Protein AF-0000000086532689 (afdb_homodimer)

Secondary structure (DSSP, 8-state):
----TTS-EEEESS-SSHHHHHHHHHHHHTT-EEEEEES--STTSSSS---HHHHHHHHHHTTSEEEEEE--TT-HHHHHHHHHHHHHHHS---EEEE------GGGGS-S-GGGS-GGGGGGGIIIIIHHHHHHHHHHHHHHHHT-EEEEEEEEGGGTSEES-HHHHHHHHHHHHHHHHHHHHHGGGTEEEEEEEE--B--HHHHHHHHH-HHHHHHHHTTPBPHHHHHHHHHHHHH-TTGGGTTTEEEEHHHHHHHTT---GGG--PPP-HHHH-PPPPPPS-EE-/----TTS-EEEESS-SSHHHHHHHHHHHHTT-EEEEEES--STTSSSS---HHHHHHHHHHTTSEEEEEE--TT-HHHHHHHHHHHHHHHS---EEEE------GGGGS-S-GGGS-GGGGGGGIIIIIHHHHHHHHHHHHHHHHT--EEEEEEEGGGTSEES-HHHHHHHHHHHHHHHHHHHHHGGGT-EEEEEEE--B--HHHHHHHHH-HHHHHHHHTTPBPHHHHHHHHHHHHH-TTGGGTTTEEEEHHHHHHHTT---GGG--PPP-HHHH-PPPPPPS-EE-

InterPro domains:
  IPR002347 Short-chain dehydrogenase/reductase SDR [PF00106] (9-210)
  IPR002347 Short-chain dehydrogenase/reductase SDR [PR00081] (9-26)
  IPR002347 Short-chain dehydrogenase/reductase SDR [PR00081] (91-102)
  IPR002347 Short-chain dehydrogenase/reductase SDR [PR00081] (142-158)
  IPR002347 Short-chain dehydrogenase/reductase SDR [PR00081] (167-186)
  IPR036291 NAD(P)-binding domain superfamily [SSF51735] (4-251)

Radius of gyration: 24.1 Å; Cα contacts (8 Å, |Δi|>4): 1382; chains: 2; bounding box: 62×78×54 Å

Structure (mmCIF, N/CA/C/O backbone):
data_AF-0000000086532689-model_v1
#
loop_
_entity.id
_entity.type
_entity.pdbx_description
1 polymer 'SDR family NAD(P)-dependent oxidoreductase'
#
loop_
_atom_site.group_PDB
_atom_site.id
_atom_site.type_symbol
_atom_site.label_atom_id
_atom_site.label_alt_id
_atom_site.label_comp_id
_atom_site.label_asym_id
_atom_site.label_entity_id
_atom_site.label_seq_id
_atom_site.pdbx_PDB_ins_code
_atom_site.Cartn_x
_atom_site.Cartn_y
_atom_site.Cartn_z
_atom_site.occupancy
_atom_site.B_iso_or_equiv
_atom_site.auth_seq_id
_atom_site.auth_comp_id
_atom_site.auth_asym_id
_atom_site.auth_atom_id
_atom_site.pdbx_PDB_model_num
ATOM 1 N N . MET A 1 1 ? -1.934 33.969 29.297 1 33.84 1 MET A N 1
ATOM 2 C CA . MET A 1 1 ? -1.974 34 27.828 1 33.84 1 MET A CA 1
ATOM 3 C C . MET A 1 1 ? -3.18 33.25 27.297 1 33.84 1 MET A C 1
ATOM 5 O O . MET A 1 1 ? -3.361 32.062 27.609 1 33.84 1 MET A O 1
ATOM 9 N N . THR A 1 2 ? -4.254 33.812 27.031 1 37.38 2 THR A N 1
ATOM 10 C CA . THR A 1 2 ? -5.57 33.281 26.703 1 37.38 2 THR A CA 1
ATOM 11 C C . THR A 1 2 ? -5.453 32.156 25.688 1 37.38 2 THR A C 1
ATOM 13 O O . THR A 1 2 ? -4.828 32.312 24.641 1 37.38 2 THR A O 1
ATOM 16 N N . ARG A 1 3 ? -5.164 30.922 26.094 1 45.94 3 ARG A N 1
ATOM 17 C CA . ARG A 1 3 ? -5.191 29.75 25.219 1 45.94 3 ARG A CA 1
ATOM 18 C C . ARG A 1 3 ? -6.199 29.922 24.094 1 45.94 3 ARG A C 1
ATOM 20 O O . ARG A 1 3 ? -7.391 30.125 24.344 1 45.94 3 ARG A O 1
ATOM 27 N N . ASN A 1 4 ? -5.836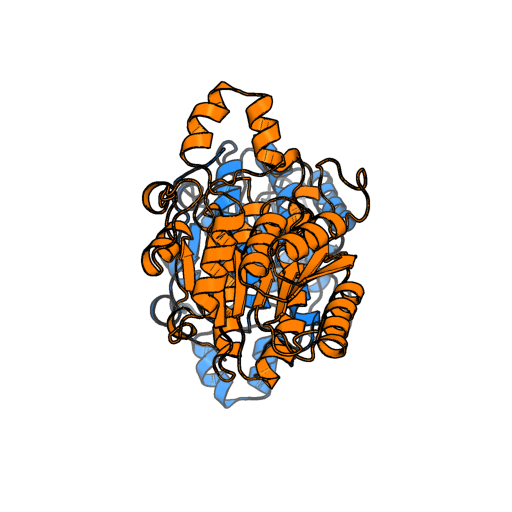 30.719 23.062 1 49.25 4 ASN A N 1
ATOM 28 C CA . ASN A 1 4 ? -6.754 31.031 21.984 1 49.25 4 ASN A CA 1
ATOM 29 C C . ASN A 1 4 ? -7.422 29.766 21.438 1 49.25 4 ASN A C 1
ATOM 31 O O . ASN A 1 4 ? -6.859 29.078 20.578 1 49.25 4 ASN A O 1
ATOM 35 N N . HIS A 1 5 ? -8.367 29.156 22.25 1 61.66 5 HIS A N 1
ATOM 36 C CA . HIS A 1 5 ? -9.188 27.984 21.953 1 61.66 5 HIS A CA 1
ATOM 37 C C . HIS A 1 5 ? -9.742 28.031 20.547 1 61.66 5 HIS A C 1
ATOM 39 O O . HIS A 1 5 ? -10.305 27.047 20.047 1 61.66 5 HIS A O 1
ATOM 45 N N . GLU A 1 6 ? -9.234 29.109 19.844 1 82.12 6 GLU A N 1
ATOM 46 C CA . GLU A 1 6 ? -9.859 29.297 18.547 1 82.12 6 GLU A CA 1
ATOM 47 C C . GLU A 1 6 ? -8.898 28.953 17.406 1 82.12 6 GLU A C 1
ATOM 49 O O . GLU A 1 6 ? -9.312 28.781 16.266 1 82.12 6 GLU A O 1
ATOM 54 N N . ALA A 1 7 ? -7.555 28.641 17.812 1 93.75 7 ALA A N 1
ATOM 55 C CA . ALA A 1 7 ? -6.586 28.375 16.75 1 93.75 7 ALA A CA 1
ATOM 56 C C . ALA A 1 7 ? -6.824 27.016 16.109 1 93.75 7 ALA A C 1
ATOM 58 O O . ALA A 1 7 ? -7.156 26.047 16.812 1 93.75 7 ALA A O 1
ATOM 59 N N . PRO A 1 8 ? -6.637 27 14.805 1 97.75 8 PRO A N 1
ATOM 60 C CA . PRO A 1 8 ? -6.773 25.672 14.18 1 97.75 8 PRO A CA 1
ATOM 61 C C . PRO A 1 8 ? -5.781 24.656 14.727 1 97.75 8 PRO A C 1
ATOM 63 O O . PRO A 1 8 ? -4.715 25.031 15.219 1 97.75 8 PRO A O 1
ATOM 66 N N . VAL A 1 9 ? -6.141 23.422 14.719 1 98.81 9 VAL A N 1
ATOM 67 C CA . VAL A 1 9 ? -5.387 22.344 15.367 1 98.81 9 VAL A CA 1
ATOM 68 C C . VAL A 1 9 ? -4.906 21.344 14.328 1 98.81 9 VAL A C 1
ATOM 70 O O . VAL A 1 9 ? -5.672 20.922 13.461 1 98.81 9 VAL A O 1
ATOM 73 N N . ALA A 1 10 ? -3.617 20.969 14.414 1 98.94 10 ALA A N 1
ATOM 74 C CA . ALA A 1 10 ? -3.041 19.969 13.531 1 98.94 10 ALA A CA 1
ATOM 75 C C . ALA A 1 10 ? -2.371 18.859 14.336 1 98.94 10 ALA A C 1
ATOM 77 O O . ALA A 1 10 ? -1.888 19.078 15.445 1 98.94 10 ALA A O 1
ATOM 78 N N . VAL A 1 11 ? -2.43 17.656 13.844 1 99 11 VAL A N 1
ATOM 79 C CA . VAL A 1 11 ? -1.583 16.547 14.266 1 99 11 VAL A CA 1
ATOM 80 C C . VAL A 1 11 ? -0.583 16.203 13.164 1 99 11 VAL A C 1
ATOM 82 O O . VAL A 1 11 ? -0.97 15.984 12.016 1 99 11 VAL A O 1
ATOM 85 N N . VAL A 1 12 ? 0.677 16.234 13.445 1 99 12 VAL A N 1
ATOM 86 C CA . VAL A 1 12 ? 1.717 15.766 12.531 1 99 12 VAL A CA 1
ATOM 87 C C . VAL A 1 12 ? 2.395 14.523 13.117 1 99 12 VAL A C 1
ATOM 89 O O . VAL A 1 12 ? 3.051 14.602 14.156 1 99 12 VAL A O 1
ATOM 92 N N . THR A 1 13 ? 2.242 13.406 12.453 1 98.94 13 THR A N 1
ATOM 93 C CA . THR A 1 13 ? 2.82 12.164 12.953 1 98.94 13 THR A CA 1
ATOM 94 C C . THR A 1 13 ? 4.277 12.031 12.516 1 98.94 13 THR A C 1
ATOM 96 O O . THR A 1 13 ? 4.633 12.414 11.398 1 98.94 13 THR A O 1
ATOM 99 N N . GLY A 1 14 ? 5.09 11.445 13.414 1 98.5 14 GLY A N 1
ATOM 100 C CA . GLY A 1 14 ? 6.5 11.305 13.094 1 98.5 14 GLY A CA 1
ATOM 101 C C . GLY A 1 14 ? 7.199 12.641 12.891 1 98.5 14 GLY A C 1
ATOM 102 O O . GLY A 1 14 ? 7.832 12.867 11.859 1 98.5 14 GLY A O 1
ATOM 103 N N . ALA A 1 15 ? 7.176 13.492 13.922 1 98.62 15 ALA A N 1
ATOM 104 C CA . ALA A 1 15 ? 7.578 14.883 13.711 1 98.62 15 ALA A CA 1
ATOM 105 C C . ALA A 1 15 ? 8.773 15.242 14.586 1 98.62 15 ALA A C 1
ATOM 107 O O . ALA A 1 15 ? 8.992 16.422 14.891 1 98.62 15 ALA A O 1
ATOM 108 N N . SER A 1 16 ? 9.531 14.25 15.047 1 97.94 16 SER A N 1
ATOM 109 C CA . SER A 1 16 ? 10.719 14.508 15.859 1 97.94 16 SER A CA 1
ATOM 110 C C . SER A 1 16 ? 11.844 15.109 15.031 1 97.94 16 SER A C 1
ATOM 112 O O . SER A 1 16 ? 12.727 15.789 15.562 1 97.94 16 SER A O 1
ATOM 114 N N . ARG A 1 17 ? 11.859 14.836 13.773 1 96.88 17 ARG A N 1
ATOM 115 C CA . ARG A 1 17 ? 12.922 15.258 12.867 1 96.88 17 ARG A CA 1
ATOM 116 C C . ARG A 1 17 ? 12.469 15.188 11.414 1 96.88 17 ARG A C 1
ATOM 118 O O . ARG A 1 17 ? 11.289 14.922 11.141 1 96.88 17 ARG A O 1
ATOM 125 N N . GLY A 1 18 ? 13.266 15.586 10.523 1 96.44 18 GLY A N 1
ATOM 126 C CA . GLY A 1 18 ? 13.055 15.383 9.102 1 96.44 18 GLY A CA 1
ATOM 127 C C . GLY A 1 18 ? 11.836 16.109 8.57 1 96.44 18 GLY A C 1
ATOM 128 O O . GLY A 1 18 ? 11.578 17.266 8.945 1 96.44 18 GLY A O 1
ATOM 129 N N . ALA A 1 19 ? 11.195 15.461 7.633 1 97.5 19 ALA A N 1
ATOM 130 C CA . ALA A 1 19 ? 10.047 16.047 6.953 1 97.5 19 ALA A CA 1
ATOM 131 C C . ALA A 1 19 ? 8.961 16.438 7.953 1 97.5 19 ALA A C 1
ATOM 133 O O . ALA A 1 19 ? 8.391 17.531 7.867 1 97.5 19 ALA A O 1
ATOM 134 N N . GLY A 1 20 ? 8.695 15.539 8.953 1 98.62 20 GLY A N 1
ATOM 135 C CA . GLY A 1 20 ? 7.66 15.797 9.945 1 98.62 20 GLY A CA 1
ATOM 136 C C . GLY A 1 20 ? 7.926 17.047 10.773 1 98.62 20 GLY A C 1
ATOM 137 O O . GLY A 1 20 ? 7.02 17.844 11 1 98.62 20 GLY A O 1
ATOM 138 N N . LYS A 1 21 ? 9.156 17.172 11.211 1 98.56 21 LYS A N 1
ATOM 139 C CA . LYS A 1 21 ? 9.539 18.359 11.969 1 98.56 21 LYS A CA 1
ATOM 140 C C . LYS A 1 21 ? 9.312 19.641 11.156 1 98.56 21 LYS A C 1
ATOM 142 O O . LYS A 1 21 ? 8.742 20.609 11.648 1 98.56 21 LYS A O 1
ATOM 147 N N . GLY A 1 22 ? 9.781 19.609 9.914 1 98.5 22 GLY A N 1
ATOM 148 C CA . GLY A 1 22 ? 9.617 20.781 9.055 1 98.5 22 GLY A CA 1
ATOM 149 C C . GLY A 1 22 ? 8.164 21.125 8.797 1 98.5 22 GLY A C 1
ATOM 150 O O . GLY A 1 22 ? 7.781 22.297 8.82 1 98.5 22 GLY A O 1
ATOM 151 N N . ILE A 1 23 ? 7.336 20.109 8.531 1 98.88 23 ILE A N 1
ATOM 152 C CA . ILE A 1 23 ? 5.906 20.297 8.297 1 98.88 23 ILE A CA 1
ATOM 153 C C . ILE A 1 23 ? 5.254 20.891 9.539 1 98.88 23 ILE A C 1
ATOM 155 O O . ILE A 1 23 ? 4.504 21.859 9.453 1 98.88 23 ILE A O 1
ATOM 159 N N . ALA A 1 24 ? 5.586 20.312 10.695 1 98.94 24 ALA A N 1
ATOM 160 C CA . ALA A 1 24 ? 5.031 20.797 11.953 1 98.94 24 ALA A CA 1
ATOM 161 C C . ALA A 1 24 ? 5.406 22.25 12.203 1 98.94 24 ALA A C 1
ATOM 163 O O . ALA A 1 24 ? 4.566 23.062 12.609 1 98.94 24 ALA A O 1
ATOM 164 N N . ARG A 1 25 ? 6.645 22.609 11.953 1 98.81 25 ARG A N 1
ATOM 165 C CA . ARG A 1 25 ? 7.125 23.984 12.148 1 98.81 25 ARG A CA 1
ATOM 166 C C . ARG A 1 25 ? 6.387 24.953 11.234 1 98.81 25 ARG A C 1
ATOM 168 O O . ARG A 1 25 ? 6.012 26.047 11.656 1 98.81 25 ARG A O 1
ATOM 175 N N . ALA A 1 26 ? 6.199 24.562 9.953 1 98.81 26 ALA A N 1
ATOM 176 C CA . ALA A 1 26 ? 5.492 25.422 9.008 1 98.81 26 ALA A CA 1
ATOM 177 C C . ALA A 1 26 ? 4.059 25.688 9.469 1 98.81 26 ALA A C 1
ATOM 179 O O . ALA A 1 26 ? 3.566 26.812 9.391 1 98.81 26 ALA A O 1
ATOM 180 N N . LEU A 1 27 ? 3.346 24.625 9.945 1 98.88 27 LEU A N 1
ATOM 181 C CA . LEU A 1 27 ? 1.981 24.781 10.438 1 98.88 27 LEU A CA 1
ATOM 182 C C . LEU A 1 27 ? 1.953 25.641 11.703 1 98.88 27 LEU A C 1
ATOM 184 O O . LEU A 1 27 ? 1.05 26.453 11.883 1 98.88 27 LEU A O 1
ATOM 188 N N . GLY A 1 28 ? 2.932 25.469 12.586 1 98.75 28 GLY A N 1
ATOM 189 C CA . GLY A 1 28 ? 3.08 26.312 13.758 1 98.75 28 GLY A CA 1
ATOM 190 C C . GLY A 1 28 ? 3.285 27.781 13.406 1 98.75 28 GLY A C 1
ATOM 191 O O . GLY A 1 28 ? 2.658 28.656 14 1 98.75 28 GLY A O 1
ATOM 192 N N . ALA A 1 29 ? 4.148 28.031 12.438 1 98.56 29 ALA A N 1
ATOM 193 C CA . ALA A 1 29 ? 4.434 29.391 11.992 1 98.56 29 ALA A CA 1
ATOM 194 C C . ALA A 1 29 ? 3.174 30.062 11.453 1 98.56 29 ALA A C 1
ATOM 196 O O . ALA A 1 29 ? 3.066 31.297 11.461 1 98.56 29 ALA A O 1
ATOM 197 N N . ALA A 1 30 ? 2.262 29.25 11.008 1 98.25 30 ALA A N 1
ATOM 198 C CA . ALA A 1 30 ? 0.985 29.766 10.508 1 98.25 30 ALA A CA 1
ATOM 199 C C . ALA A 1 30 ? 0.011 30.016 11.656 1 98.25 30 ALA A C 1
ATOM 201 O O . ALA A 1 30 ? -1.146 30.375 11.43 1 98.25 30 ALA A O 1
ATOM 202 N N . GLY A 1 31 ? 0.452 29.766 12.883 1 98.19 31 GLY A N 1
ATOM 203 C CA . GLY A 1 31 ? -0.334 30.109 14.055 1 98.19 31 GLY A CA 1
ATOM 204 C C . GLY A 1 31 ? -1.14 28.953 14.602 1 98.19 31 GLY A C 1
ATOM 205 O O . GLY A 1 31 ? -1.995 29.125 15.469 1 98.19 31 GLY A O 1
ATOM 206 N N . MET A 1 32 ? -0.867 27.719 14.195 1 98.69 32 MET A N 1
ATOM 207 C CA . MET A 1 32 ? -1.68 26.578 14.602 1 98.69 32 MET A CA 1
ATOM 208 C C . MET A 1 32 ? -1.183 26 15.922 1 98.69 32 MET A C 1
ATOM 210 O O . MET A 1 32 ? -0.036 26.234 16.312 1 98.69 32 MET A O 1
ATOM 214 N N . THR A 1 33 ? -2.129 25.359 16.625 1 98.75 33 THR A N 1
ATOM 215 C CA . THR A 1 33 ? -1.729 24.359 17.625 1 98.75 33 THR A CA 1
ATOM 216 C C . THR A 1 33 ? -1.354 23.047 16.953 1 98.75 33 THR A C 1
ATOM 218 O O . THR A 1 33 ? -2.145 22.484 16.203 1 98.75 33 THR A O 1
ATOM 221 N N . VAL A 1 34 ? -0.145 22.594 17.203 1 98.94 34 VAL A N 1
ATOM 222 C CA . VAL A 1 34 ? 0.334 21.406 16.5 1 98.94 34 VAL A CA 1
ATOM 223 C C . VAL A 1 34 ? 0.708 20.328 17.531 1 98.94 34 VAL A C 1
ATOM 225 O O . VAL A 1 34 ? 1.595 20.531 18.359 1 98.94 34 VAL A O 1
ATOM 228 N N . TYR A 1 35 ? -0.054 19.203 17.516 1 98.94 35 TYR A N 1
ATOM 229 C CA . TYR A 1 35 ? 0.387 18.016 18.234 1 98.94 35 TYR A CA 1
ATOM 230 C C . TYR A 1 35 ? 1.507 17.312 17.469 1 98.94 35 TYR A C 1
ATOM 232 O O . TYR A 1 35 ? 1.301 16.828 16.359 1 98.94 35 TYR A O 1
ATOM 240 N N . VAL A 1 36 ? 2.662 17.312 18.109 1 98.88 36 VAL A N 1
ATOM 241 C CA . VAL A 1 36 ? 3.881 16.734 17.547 1 98.88 36 VAL A CA 1
ATOM 242 C C . VAL A 1 36 ? 4.09 15.328 18.094 1 98.88 36 VAL A C 1
ATOM 244 O O . VAL A 1 36 ? 4.402 15.156 19.281 1 98.88 36 VAL A O 1
ATOM 247 N N . THR A 1 37 ? 3.963 14.328 17.188 1 98.94 37 THR A N 1
ATOM 248 C CA . THR A 1 37 ? 4.059 12.977 17.75 1 98.94 37 THR A CA 1
ATOM 249 C C . THR A 1 37 ? 5.328 12.281 17.266 1 98.94 37 THR A C 1
ATOM 251 O O . THR A 1 37 ? 5.871 12.633 16.203 1 98.94 37 THR A O 1
ATOM 254 N N . GLY A 1 38 ? 5.762 11.344 17.922 1 98.38 38 GLY A N 1
ATOM 255 C CA . GLY A 1 38 ? 6.93 10.516 17.656 1 98.38 38 GLY A CA 1
ATOM 256 C C . GLY A 1 38 ? 7.426 9.781 18.891 1 98.38 38 GLY A C 1
ATOM 257 O O . GLY A 1 38 ? 6.828 9.883 19.969 1 98.38 38 GLY A O 1
ATOM 258 N N . ARG A 1 39 ? 8.516 9.133 18.797 1 96.31 39 ARG A N 1
ATOM 259 C CA . ARG A 1 39 ? 9.008 8.289 19.891 1 96.31 39 ARG A CA 1
ATOM 260 C C . ARG A 1 39 ? 10.156 8.953 20.625 1 96.31 39 ARG A C 1
ATOM 262 O O . ARG A 1 39 ? 10.422 8.641 21.797 1 96.31 39 ARG A O 1
ATOM 269 N N . SER A 1 40 ? 10.852 9.883 19.906 1 96.69 40 SER A N 1
ATOM 270 C CA . SER A 1 40 ? 12.062 10.469 20.469 1 96.69 40 SER A CA 1
ATOM 271 C C . SER A 1 40 ? 11.719 11.609 21.438 1 96.69 40 SER A C 1
ATOM 273 O O . SER A 1 40 ? 11.312 12.688 21 1 96.69 40 SER A O 1
ATOM 275 N N . GLN A 1 41 ? 11.961 11.375 22.766 1 97.81 41 GLN A N 1
ATOM 276 C CA . GLN A 1 41 ? 11.641 12.375 23.766 1 97.81 41 GLN A CA 1
ATOM 277 C C . GLN A 1 41 ? 12.898 13.102 24.25 1 97.81 41 GLN A C 1
ATOM 279 O O . GLN A 1 41 ? 12.844 14.281 24.594 1 97.81 41 GLN A O 1
ATOM 284 N N . ASN A 1 42 ? 13.938 12.328 24.219 1 97.25 42 ASN A N 1
ATOM 285 C CA . ASN A 1 42 ? 15.219 12.883 24.625 1 97.25 42 ASN A CA 1
ATOM 286 C C . ASN A 1 42 ? 16.266 12.727 23.531 1 97.25 42 ASN A C 1
ATOM 288 O O . ASN A 1 42 ? 16.203 11.797 22.719 1 97.25 42 ASN A O 1
ATOM 292 N N . GLU A 1 43 ? 17.125 13.789 23.547 1 94.75 43 GLU A N 1
ATOM 293 C CA . GLU A 1 43 ? 18.266 13.602 22.641 1 94.75 43 GLU A CA 1
ATOM 294 C C . GLU A 1 43 ? 18.969 12.281 22.906 1 94.75 43 GLU A C 1
ATOM 296 O O . GLU A 1 43 ? 19.172 11.898 24.062 1 94.75 43 GLU A O 1
ATOM 301 N N . GLY A 1 44 ? 19.375 11.539 21.812 1 92.75 44 GLY A N 1
ATOM 302 C CA . GLY A 1 44 ? 20.016 10.242 21.969 1 92.75 44 GLY A CA 1
ATOM 303 C C . GLY A 1 44 ? 19.062 9.078 21.828 1 92.75 44 GLY A C 1
ATOM 304 O O . GLY A 1 44 ? 19.484 7.934 21.672 1 92.75 44 GLY A O 1
ATOM 305 N N . ASP A 1 45 ? 17.703 9.352 21.875 1 94.12 45 ASP A N 1
ATOM 306 C CA . ASP A 1 45 ? 16.703 8.297 21.734 1 94.12 45 ASP A CA 1
ATOM 307 C C . ASP A 1 45 ? 16.734 7.68 20.344 1 94.12 45 ASP A C 1
ATOM 309 O O . ASP A 1 45 ? 16.219 6.574 20.141 1 94.12 45 ASP A O 1
ATOM 313 N N . ALA A 1 46 ? 17.312 8.383 19.375 1 91.69 46 ALA A N 1
ATOM 314 C CA . ALA A 1 46 ? 17.438 7.953 17.984 1 91.69 46 ALA A CA 1
ATOM 315 C C . ALA A 1 46 ? 18.828 8.273 17.438 1 91.69 46 ALA A C 1
ATOM 317 O O . ALA A 1 46 ? 19.547 9.109 18 1 91.69 46 ALA A O 1
ATOM 318 N N . PRO A 1 47 ? 19.172 7.512 16.344 1 87.5 47 PRO A N 1
ATOM 319 C CA . PRO A 1 47 ? 20.484 7.773 15.773 1 87.5 47 PRO A CA 1
ATOM 320 C C . PRO A 1 47 ? 20.609 9.18 15.195 1 87.5 47 PRO A C 1
ATOM 322 O O . PRO A 1 47 ? 21.703 9.742 15.164 1 87.5 47 PRO A O 1
ATOM 325 N N . LEU A 1 48 ? 19.578 9.734 14.672 1 90.94 48 LEU A N 1
ATOM 326 C CA . LEU A 1 48 ? 19.547 11.094 14.141 1 90.94 48 LEU A CA 1
ATOM 327 C C . LEU A 1 48 ? 19.016 12.078 15.188 1 90.94 48 LEU A C 1
ATOM 329 O O . LEU A 1 48 ? 18.188 11.711 16.031 1 90.94 48 LEU A O 1
ATOM 333 N N . PRO A 1 49 ? 19.469 13.297 15.18 1 93.31 49 PRO A N 1
ATOM 334 C CA . PRO A 1 49 ? 19.031 14.273 16.172 1 93.31 49 PRO A CA 1
ATOM 335 C C . PRO A 1 49 ? 17.562 14.672 15.992 1 93.31 49 PRO A C 1
ATOM 337 O O . PRO A 1 49 ? 16.984 14.43 14.93 1 93.31 49 PRO A O 1
ATOM 340 N N . GLY A 1 50 ? 17.031 15.281 17.078 1 95.94 50 GLY A N 1
ATOM 341 C CA . GLY A 1 50 ? 15.664 15.781 17.062 1 95.94 50 GLY A CA 1
ATOM 342 C C . GLY A 1 50 ? 14.75 15.031 18.016 1 95.94 50 GLY A C 1
ATOM 343 O O . GLY A 1 50 ? 14.859 13.812 18.156 1 95.94 50 GLY A O 1
ATOM 344 N N . THR A 1 51 ? 13.938 15.727 18.688 1 98.5 51 THR A N 1
ATOM 345 C CA . THR A 1 51 ? 12.945 15.188 19.609 1 98.5 51 THR A CA 1
ATOM 346 C C . THR A 1 51 ? 11.602 15.875 19.422 1 98.5 51 THR A C 1
ATOM 348 O O . THR A 1 51 ? 11.531 16.969 18.875 1 98.5 51 THR A O 1
ATOM 351 N N . ILE A 1 52 ? 10.578 15.234 19.938 1 98.81 52 ILE A N 1
ATOM 352 C CA . ILE A 1 52 ? 9.25 15.828 19.812 1 98.81 52 ILE A CA 1
ATOM 353 C C . ILE A 1 52 ? 9.18 17.094 20.672 1 98.81 52 ILE A C 1
ATOM 355 O O . ILE A 1 52 ? 8.5 18.062 20.297 1 98.81 52 ILE A O 1
ATOM 359 N N . HIS A 1 53 ? 9.883 17.172 21.75 1 98.81 53 HIS A N 1
ATOM 360 C CA . HIS A 1 53 ? 9.875 18.344 22.625 1 98.81 53 HIS A CA 1
ATOM 361 C C . HIS A 1 53 ? 10.594 19.531 21.984 1 98.81 53 HIS A C 1
ATOM 363 O O . HIS A 1 53 ? 10.164 20.672 22.125 1 98.81 53 HIS A O 1
ATOM 369 N N . GLU A 1 54 ? 11.711 19.203 21.359 1 98.69 54 GLU A N 1
ATOM 370 C CA . GLU A 1 54 ? 12.414 20.25 20.625 1 98.69 54 GLU A CA 1
ATOM 371 C C . GLU A 1 54 ? 11.539 20.859 19.531 1 98.69 54 GLU A C 1
ATOM 373 O O . GLU A 1 54 ? 11.453 22.078 19.406 1 98.69 54 GLU A O 1
ATOM 378 N N . THR A 1 55 ? 10.898 19.984 18.75 1 98.81 55 THR A N 1
ATOM 379 C CA . THR A 1 55 ? 10.008 20.453 17.688 1 98.81 55 THR A CA 1
ATOM 380 C C . THR A 1 55 ? 8.883 21.297 18.281 1 98.81 55 THR A C 1
ATOM 382 O O . THR A 1 55 ? 8.57 22.375 17.75 1 98.81 55 THR A O 1
ATOM 385 N N . ALA A 1 56 ? 8.297 20.875 19.406 1 98.88 56 ALA A N 1
ATOM 386 C CA . ALA A 1 56 ? 7.219 21.625 20.047 1 98.88 56 ALA A CA 1
ATOM 387 C C . ALA A 1 56 ? 7.691 23.016 20.484 1 98.88 56 ALA A C 1
ATOM 389 O O . ALA A 1 56 ? 6.992 24 20.266 1 98.88 56 ALA A O 1
ATOM 390 N N . ARG A 1 57 ? 8.883 23.109 21.016 1 98.75 57 ARG A N 1
ATOM 391 C CA . ARG A 1 57 ? 9.43 24.391 21.438 1 98.75 57 ARG A CA 1
ATOM 392 C C . ARG A 1 57 ? 9.664 25.312 20.25 1 98.75 57 ARG A C 1
ATOM 394 O O . ARG A 1 57 ? 9.438 26.516 20.344 1 98.75 57 ARG A O 1
ATOM 401 N N . GLU A 1 58 ? 10.141 24.719 19.203 1 98.69 58 GLU A N 1
ATOM 402 C CA . GLU A 1 58 ? 10.367 25.516 18 1 98.69 58 GLU A CA 1
ATOM 403 C C . GLU A 1 58 ? 9.062 26.078 17.453 1 98.69 58 GLU A C 1
ATOM 405 O O . GLU A 1 58 ? 9.031 27.219 16.953 1 98.69 58 GLU A O 1
ATOM 410 N N . ILE A 1 59 ? 8.031 25.312 17.516 1 98.81 59 ILE A N 1
ATOM 411 C CA . ILE A 1 59 ? 6.711 25.75 17.094 1 98.81 59 ILE A CA 1
ATOM 412 C C . ILE A 1 59 ? 6.27 26.953 17.938 1 98.81 59 ILE A C 1
ATOM 414 O O . ILE A 1 59 ? 5.789 27.953 17.406 1 98.81 59 ILE A O 1
ATOM 418 N N . ASP A 1 60 ? 6.457 26.891 19.297 1 98.69 60 ASP A N 1
ATOM 419 C CA . ASP A 1 60 ? 6.137 28.016 20.172 1 98.69 60 ASP A CA 1
ATOM 420 C C . ASP A 1 60 ? 6.898 29.281 19.766 1 98.69 60 ASP A C 1
ATOM 422 O O . ASP A 1 60 ? 6.324 30.359 19.734 1 98.69 60 ASP A O 1
ATOM 426 N N . ALA A 1 61 ? 8.102 29.062 19.422 1 98.69 61 ALA A N 1
ATOM 427 C CA . ALA A 1 61 ? 8.961 30.188 19.062 1 98.69 61 ALA A CA 1
ATOM 428 C C . ALA A 1 61 ? 8.516 30.812 17.75 1 98.69 61 ALA A C 1
ATOM 430 O O . ALA A 1 61 ? 8.797 32 17.484 1 98.69 61 ALA A O 1
ATOM 431 N N . LEU A 1 62 ? 7.781 30.094 16.922 1 98.25 62 LEU A N 1
ATOM 432 C CA . LEU A 1 62 ? 7.355 30.547 15.609 1 98.25 62 LEU A CA 1
ATOM 433 C C . LEU A 1 62 ? 5.98 31.203 15.688 1 98.25 62 LEU A C 1
ATOM 435 O O . LEU A 1 62 ? 5.465 31.703 14.68 1 98.25 62 LEU A O 1
ATOM 439 N N . GLY A 1 63 ? 5.367 31.188 16.844 1 97.56 63 GLY A N 1
ATOM 440 C CA . GLY A 1 63 ? 4.109 31.891 17.031 1 97.56 63 GLY A CA 1
ATOM 441 C C . GLY A 1 63 ? 2.914 30.969 17.141 1 97.56 63 GLY A C 1
ATOM 442 O O . GLY A 1 63 ? 1.789 31.422 17.359 1 97.56 63 GLY A O 1
ATOM 443 N N . GLY A 1 64 ? 3.145 29.656 16.969 1 98.44 64 GLY A N 1
ATOM 444 C CA . GLY A 1 64 ? 2.107 28.672 17.219 1 98.44 64 GLY A CA 1
ATOM 445 C C . GLY A 1 64 ? 2.188 28.062 18.609 1 98.44 64 GLY A C 1
ATOM 446 O O . GLY A 1 64 ? 2.775 28.641 19.516 1 98.44 64 GLY A O 1
ATOM 447 N N . ARG A 1 65 ? 1.52 27.016 18.797 1 98.56 65 ARG A N 1
ATOM 448 C CA . ARG A 1 65 ? 1.586 26.234 20.031 1 98.56 65 ARG A CA 1
ATOM 449 C C . ARG A 1 65 ? 1.952 24.781 19.75 1 98.56 65 ARG A C 1
ATOM 451 O O . ARG A 1 65 ? 1.193 24.062 19.109 1 98.56 65 ARG A O 1
ATOM 458 N N . GLY A 1 66 ? 3.074 24.406 20.219 1 98.75 66 GLY A N 1
ATOM 459 C CA . GLY A 1 66 ? 3.514 23.031 20.062 1 98.75 66 GLY A CA 1
ATOM 460 C C . GLY A 1 66 ? 3.178 22.156 21.25 1 98.75 66 GLY A C 1
ATOM 461 O O . GLY A 1 66 ? 3.363 22.562 22.391 1 98.75 66 GLY A O 1
ATOM 462 N N . ILE A 1 67 ? 2.627 21 21.031 1 98.88 67 ILE A N 1
ATOM 463 C CA . ILE A 1 67 ? 2.324 20.016 22.062 1 98.88 67 ILE A CA 1
ATOM 464 C C . ILE A 1 67 ? 3.006 18.688 21.734 1 98.88 67 ILE A C 1
ATOM 466 O O . ILE A 1 67 ? 2.609 18 20.797 1 98.88 67 ILE A O 1
ATOM 470 N N . ALA A 1 68 ? 4.039 18.359 22.5 1 98.88 68 ALA A N 1
ATOM 471 C CA . ALA A 1 68 ? 4.742 17.094 22.297 1 98.88 68 ALA A CA 1
ATOM 472 C C . ALA A 1 68 ? 3.936 15.922 22.859 1 98.88 68 ALA A C 1
ATOM 474 O O . ALA A 1 68 ? 3.494 15.961 24.016 1 98.88 68 ALA A O 1
ATOM 475 N N . VAL A 1 69 ? 3.699 14.922 22.047 1 98.94 69 VAL A N 1
ATOM 476 C CA . VAL A 1 69 ? 3 13.719 22.484 1 98.94 69 VAL A CA 1
ATOM 477 C C . VAL A 1 69 ? 3.807 12.477 22.109 1 98.94 69 VAL A C 1
ATOM 479 O O . VAL A 1 69 ? 3.938 12.156 20.922 1 98.94 69 VAL A O 1
ATOM 482 N N . ALA A 1 70 ? 4.367 11.812 23.109 1 98.75 70 ALA A N 1
ATOM 483 C CA . ALA A 1 70 ? 5.023 10.539 22.844 1 98.75 70 ALA A CA 1
ATOM 484 C C . ALA A 1 70 ? 4.027 9.508 22.328 1 98.75 70 ALA A C 1
ATOM 486 O O . ALA A 1 70 ? 3.02 9.219 22.984 1 98.75 70 ALA A O 1
ATOM 487 N N . CYS A 1 71 ? 4.277 8.984 21.125 1 98.81 71 CYS A N 1
ATOM 488 C CA . CYS A 1 71 ? 3.369 8.039 20.484 1 98.81 71 CYS A CA 1
ATOM 489 C C . CYS A 1 71 ? 4.125 7.105 19.547 1 98.81 71 CYS A C 1
ATOM 491 O O . CYS A 1 71 ? 4.797 7.555 18.625 1 98.81 71 CYS A O 1
ATOM 493 N N . ASP A 1 72 ? 4.121 5.828 19.859 1 98.44 72 ASP A N 1
ATOM 494 C CA . ASP A 1 72 ? 4.539 4.805 18.906 1 98.44 72 ASP A CA 1
ATOM 495 C C . ASP A 1 72 ? 3.4 4.449 17.953 1 98.44 72 ASP A C 1
ATOM 497 O O . ASP A 1 72 ? 2.445 3.775 18.344 1 98.44 72 ASP A O 1
ATOM 501 N N . HIS A 1 73 ? 3.549 4.871 16.703 1 98.56 73 HIS A N 1
ATOM 502 C CA . HIS A 1 73 ? 2.461 4.73 15.742 1 98.56 73 HIS A CA 1
ATOM 503 C C . HIS A 1 73 ? 2.293 3.281 15.305 1 98.56 73 HIS A C 1
ATOM 505 O O . HIS A 1 73 ? 1.354 2.951 14.578 1 98.56 73 HIS A O 1
ATOM 511 N N . ALA A 1 74 ? 3.16 2.383 15.734 1 97.5 74 ALA A N 1
ATOM 512 C CA . ALA A 1 74 ? 2.936 0.951 15.562 1 97.5 74 ALA A CA 1
ATOM 513 C C . ALA A 1 74 ? 1.937 0.425 16.594 1 97.5 74 ALA A C 1
ATOM 515 O O . ALA A 1 74 ? 1.442 -0.698 16.469 1 97.5 74 ALA A O 1
ATOM 516 N N . ASP A 1 75 ? 1.692 1.172 17.609 1 98.44 75 ASP A N 1
ATOM 517 C CA . ASP A 1 75 ? 0.811 0.785 18.703 1 98.44 75 ASP A CA 1
ATOM 518 C C . ASP A 1 75 ? -0.542 1.484 18.594 1 98.44 75 ASP A C 1
ATOM 520 O O . ASP A 1 75 ? -0.68 2.645 18.984 1 98.44 75 ASP A O 1
ATOM 524 N N . ASP A 1 76 ? -1.562 0.728 18.219 1 98.44 76 ASP A N 1
ATOM 525 C CA . ASP A 1 76 ? -2.881 1.294 17.953 1 98.44 76 ASP A CA 1
ATOM 526 C C . ASP A 1 76 ? -3.467 1.934 19.219 1 98.44 76 ASP A C 1
ATOM 528 O O . ASP A 1 76 ? -4.203 2.918 19.125 1 98.44 76 ASP A O 1
ATOM 532 N N . ALA A 1 77 ? -3.199 1.367 20.328 1 98.69 77 ALA A N 1
ATOM 533 C CA . ALA A 1 77 ? -3.727 1.916 21.578 1 98.69 77 ALA A CA 1
ATOM 534 C C . ALA A 1 77 ? -3.146 3.299 21.859 1 98.69 77 ALA A C 1
ATOM 536 O O . ALA A 1 77 ? -3.846 4.18 22.359 1 98.69 77 ALA A O 1
ATOM 537 N N . GLN A 1 78 ? -1.863 3.514 21.578 1 98.88 78 GLN A N 1
ATOM 538 C CA . GLN A 1 78 ? -1.246 4.824 21.766 1 98.88 78 GLN A CA 1
ATOM 539 C C . GLN A 1 78 ? -1.804 5.84 20.781 1 98.88 78 GLN A C 1
ATOM 541 O O . GLN A 1 78 ? -1.998 7.008 21.125 1 98.88 78 GLN A O 1
ATOM 546 N N . VAL A 1 79 ? -2.07 5.402 19.562 1 98.94 79 VAL A N 1
ATOM 547 C CA . VAL A 1 79 ? -2.662 6.281 18.562 1 98.94 79 VAL A CA 1
ATOM 548 C C . VAL A 1 79 ? -4.066 6.695 19 1 98.94 79 VAL A C 1
ATOM 550 O O . VAL A 1 79 ? -4.43 7.871 18.906 1 98.94 79 VAL A O 1
ATOM 553 N N . LYS A 1 80 ? -4.816 5.699 19.453 1 98.88 80 LYS A N 1
ATOM 554 C CA . LYS A 1 80 ? -6.137 6.008 20 1 98.88 80 LYS A CA 1
ATOM 555 C C . LYS A 1 80 ? -6.051 7.062 21.094 1 98.88 80 LYS A C 1
ATOM 557 O O . LYS A 1 80 ? -6.812 8.031 21.094 1 98.88 80 LYS A O 1
ATOM 562 N N . ALA A 1 81 ? -5.145 6.879 22.016 1 98.88 81 ALA A N 1
ATOM 563 C CA . ALA A 1 81 ? -4.977 7.793 23.141 1 98.88 81 ALA A CA 1
ATOM 564 C C . ALA A 1 81 ? -4.609 9.195 22.672 1 98.88 81 ALA A C 1
ATOM 566 O O . ALA A 1 81 ? -5.043 10.195 23.25 1 98.88 81 ALA A O 1
ATOM 567 N N . LEU A 1 82 ? -3.799 9.266 21.641 1 98.94 82 LEU A N 1
ATOM 568 C CA . LEU A 1 82 ? -3.428 10.539 21.031 1 98.94 82 LEU A CA 1
ATOM 569 C C . LEU A 1 82 ? -4.668 11.32 20.609 1 98.94 82 LEU A C 1
ATOM 571 O O . LEU A 1 82 ? -4.836 12.484 20.984 1 98.94 82 LEU A O 1
ATOM 575 N N . PHE A 1 83 ? -5.535 10.75 19.891 1 98.88 83 PHE A N 1
ATOM 576 C CA . PHE A 1 83 ? -6.664 11.477 19.328 1 98.88 83 PHE A CA 1
ATOM 577 C C . PHE A 1 83 ? -7.73 11.734 20.391 1 98.88 83 PHE A C 1
ATOM 579 O O . PHE A 1 83 ? -8.438 12.742 20.328 1 98.88 83 PHE A O 1
ATOM 586 N N . GLU A 1 84 ? -7.82 10.805 21.375 1 98.75 84 GLU A N 1
ATOM 587 C CA . GLU A 1 84 ? -8.664 11.117 22.516 1 98.75 84 GLU A CA 1
ATOM 588 C C . GLU A 1 84 ? -8.172 12.367 23.25 1 98.75 84 GLU A C 1
ATOM 590 O O . GLU A 1 84 ? -8.977 13.188 23.688 1 98.75 84 GLU A O 1
ATOM 595 N N . ARG A 1 85 ? -6.879 12.5 23.375 1 98.69 85 ARG A N 1
ATOM 596 C CA . ARG A 1 85 ? -6.297 13.688 23.984 1 98.69 85 ARG A CA 1
ATOM 597 C C . ARG A 1 85 ? -6.605 14.93 23.172 1 98.69 85 ARG A C 1
ATOM 599 O O . ARG A 1 85 ? -6.965 15.977 23.719 1 98.69 85 ARG A O 1
ATOM 606 N N . VAL A 1 86 ? -6.41 14.859 21.844 1 98.5 86 VAL A N 1
ATOM 607 C CA . VAL A 1 86 ? -6.723 15.969 20.953 1 98.5 86 VAL A CA 1
ATOM 608 C C . VAL A 1 86 ? -8.172 16.406 21.172 1 98.5 86 VAL A C 1
ATOM 610 O O . VAL A 1 86 ? -8.453 17.594 21.312 1 98.5 86 VAL A O 1
ATOM 613 N N . GLU A 1 87 ? -9.062 15.43 21.188 1 97.75 87 GLU A N 1
ATOM 614 C CA . GLU A 1 87 ? -10.477 15.719 21.391 1 97.75 87 GLU A CA 1
ATOM 615 C C . GLU A 1 87 ? -10.719 16.406 22.734 1 97.75 87 GLU A C 1
ATOM 617 O O . GLU A 1 87 ? -11.422 17.406 22.812 1 97.75 87 GLU A O 1
ATOM 622 N N . ARG A 1 88 ? -10.133 15.883 23.766 1 97.69 88 ARG A N 1
ATOM 623 C CA . ARG A 1 88 ? -10.336 16.391 25.125 1 97.69 88 ARG A CA 1
ATOM 624 C C . ARG A 1 88 ? -9.758 17.797 25.281 1 97.69 88 ARG A C 1
ATOM 626 O O . ARG A 1 88 ? -10.391 18.672 25.875 1 97.69 88 ARG A O 1
ATOM 633 N N . GLU A 1 89 ? -8.586 18.016 24.703 1 97.38 89 GLU A N 1
ATOM 634 C CA . GLU A 1 89 ? -7.852 19.266 24.953 1 97.38 89 GLU A CA 1
ATOM 635 C C . GLU A 1 89 ? -8.289 20.359 24 1 97.38 89 GLU A C 1
ATOM 637 O O . GLU A 1 89 ? -8.32 21.531 24.375 1 97.38 89 GLU A O 1
ATOM 642 N N . SER A 1 90 ? -8.57 20.016 22.781 1 95.19 90 SER A N 1
ATOM 643 C CA . SER A 1 90 ? -8.805 21.047 21.766 1 95.19 90 SER A CA 1
ATOM 644 C C . SER A 1 90 ? -10.242 21 21.25 1 95.19 90 SER A C 1
ATOM 646 O O . SER A 1 90 ? -10.773 22 20.797 1 95.19 90 SER A O 1
ATOM 648 N N . GLY A 1 91 ? -10.883 19.781 21.266 1 93.94 91 GLY A N 1
ATOM 649 C CA . GLY A 1 91 ? -12.25 19.609 20.797 1 93.94 91 GLY A CA 1
ATOM 650 C C . GLY A 1 91 ? -12.383 19.719 19.297 1 93.94 91 GLY A C 1
ATOM 651 O O . GLY A 1 91 ? -13.492 19.734 18.766 1 93.94 91 GLY A O 1
ATOM 652 N N . ARG A 1 92 ? -11.242 19.891 18.625 1 95.56 92 ARG A N 1
ATOM 653 C CA . ARG A 1 92 ? -11.258 20 17.172 1 95.56 92 ARG A CA 1
ATOM 654 C C . ARG A 1 92 ? -9.969 19.453 16.562 1 95.56 92 ARG A C 1
ATOM 656 O O . ARG A 1 92 ? -8.945 19.359 17.25 1 95.56 92 ARG A O 1
ATOM 663 N N . LEU A 1 93 ? -10.047 19.078 15.367 1 98.56 93 LEU A N 1
ATOM 664 C CA . LEU A 1 93 ? -8.898 18.719 14.547 1 98.56 93 LEU A CA 1
ATOM 665 C C . LEU A 1 93 ? -9.07 19.234 13.117 1 98.56 93 LEU A C 1
ATOM 667 O O . LEU A 1 93 ? -10.008 18.844 12.422 1 98.56 93 LEU A O 1
ATOM 671 N N . ASP A 1 94 ? -8.133 20.062 12.68 1 98.81 94 ASP A N 1
ATOM 672 C CA . ASP A 1 94 ? -8.258 20.719 11.383 1 98.81 94 ASP A CA 1
ATOM 673 C C . ASP A 1 94 ? -7.398 20.031 10.336 1 98.81 94 ASP A C 1
ATOM 675 O O . ASP A 1 94 ? -7.801 19.906 9.172 1 98.81 94 ASP A O 1
ATOM 679 N N . ILE A 1 95 ? -6.199 19.609 10.711 1 98.94 95 ILE A N 1
ATOM 680 C CA . ILE A 1 95 ? -5.285 18.953 9.781 1 98.94 95 ILE A CA 1
ATOM 681 C C . ILE A 1 95 ? -4.652 17.734 10.438 1 98.94 95 ILE A C 1
ATOM 683 O O . ILE A 1 95 ? -4.168 17.812 11.57 1 98.94 95 ILE A O 1
ATOM 687 N N . LEU A 1 96 ? -4.742 16.609 9.844 1 99 96 LEU A N 1
ATOM 688 C CA . LEU A 1 96 ? -3.877 15.461 10.117 1 99 96 LEU A CA 1
ATOM 689 C C . LEU A 1 96 ? -2.84 15.281 9.016 1 99 96 LEU A C 1
ATOM 691 O O . LEU A 1 96 ? -3.191 15.195 7.84 1 99 96 LEU A O 1
ATOM 695 N N . VAL A 1 97 ? -1.596 15.32 9.383 1 99 97 VAL A N 1
ATOM 696 C CA . VAL A 1 97 ? -0.534 14.961 8.445 1 99 97 VAL A CA 1
ATOM 697 C C . VAL A 1 97 ? 0.023 13.586 8.789 1 99 97 VAL A C 1
ATOM 699 O O . VAL A 1 97 ? 0.7 13.422 9.805 1 99 97 VAL A O 1
ATOM 702 N N . ASN A 1 98 ? -0.31 12.617 7.961 1 98.94 98 ASN A N 1
ATOM 703 C CA . ASN A 1 98 ? 0.298 11.297 8.062 1 98.94 98 ASN A CA 1
ATOM 704 C C . ASN A 1 98 ? 1.706 11.281 7.473 1 98.94 98 ASN A C 1
ATOM 706 O O . ASN A 1 98 ? 1.874 11.141 6.262 1 98.94 98 ASN A O 1
ATOM 710 N N . ASN A 1 99 ? 2.684 11.344 8.352 1 98.81 99 ASN A N 1
ATOM 711 C CA . ASN A 1 99 ? 4.082 11.438 7.941 1 98.81 99 ASN A CA 1
ATOM 712 C C . ASN A 1 99 ? 4.938 10.367 8.609 1 98.81 99 ASN A C 1
ATOM 714 O O . ASN A 1 99 ? 6.039 10.062 8.141 1 98.81 99 ASN A O 1
ATOM 718 N N . ALA A 1 100 ? 4.438 9.766 9.734 1 98.5 100 ALA A N 1
ATOM 719 C CA . ALA A 1 100 ? 5.207 8.766 10.461 1 98.5 100 ALA A CA 1
ATOM 720 C C . ALA A 1 100 ? 5.59 7.598 9.555 1 98.5 100 ALA A C 1
ATOM 722 O O . ALA A 1 100 ? 4.77 7.121 8.766 1 98.5 100 ALA A O 1
ATOM 723 N N . THR A 1 101 ? 6.801 7.215 9.602 1 96 101 THR A N 1
ATOM 724 C CA . THR A 1 101 ? 7.27 6.082 8.812 1 96 101 THR A CA 1
ATOM 725 C C . THR A 1 101 ? 8.453 5.402 9.484 1 96 101 THR A C 1
ATOM 727 O O . THR A 1 101 ? 9.016 5.934 10.445 1 96 101 THR A O 1
ATOM 730 N N . CYS A 1 102 ? 8.711 4.207 9.133 1 92.88 102 CYS A N 1
ATOM 731 C CA . CYS A 1 102 ? 9.875 3.436 9.555 1 92.88 102 CYS A CA 1
ATOM 732 C C . CYS A 1 102 ? 10.781 3.135 8.367 1 92.88 102 CYS A C 1
ATOM 734 O O . CYS A 1 102 ? 10.414 2.361 7.48 1 92.88 102 CYS A O 1
ATOM 736 N N . LEU A 1 103 ? 11.961 3.795 8.375 1 89.62 103 LEU A N 1
ATOM 737 C CA . LEU A 1 103 ? 12.922 3.547 7.309 1 89.62 103 LEU A CA 1
ATOM 738 C C . LEU A 1 103 ? 14.125 2.77 7.832 1 89.62 103 LEU A C 1
ATOM 740 O O . LEU A 1 103 ? 14.805 3.219 8.758 1 89.62 103 LEU A O 1
ATOM 744 N N . HIS A 1 104 ? 14.336 1.603 7.234 1 89.25 104 HIS A N 1
ATOM 745 C CA . HIS A 1 104 ? 15.516 0.807 7.566 1 89.25 104 HIS A CA 1
ATOM 746 C C . HIS A 1 104 ? 16.75 1.354 6.875 1 89.25 104 HIS A C 1
ATOM 748 O O . HIS A 1 104 ? 16.688 1.84 5.742 1 89.25 104 HIS A O 1
ATOM 754 N N . ASP A 1 105 ? 17.891 1.206 7.469 1 85.06 105 ASP A N 1
ATOM 755 C CA . ASP A 1 105 ? 19.141 1.768 6.965 1 85.06 105 ASP A CA 1
ATOM 756 C C . ASP A 1 105 ? 19.516 1.166 5.609 1 85.06 105 ASP A C 1
ATOM 758 O O . ASP A 1 105 ? 20.156 1.822 4.785 1 85.06 105 ASP A O 1
ATOM 762 N N . GLN A 1 106 ? 19.031 -0.032 5.387 1 86.56 106 GLN A N 1
ATOM 763 C CA . GLN A 1 106 ? 19.422 -0.733 4.164 1 86.56 106 GLN A CA 1
ATOM 764 C C . GLN A 1 106 ? 18.594 -0.256 2.973 1 86.56 106 GLN A C 1
ATOM 766 O O . GLN A 1 106 ? 18.828 -0.682 1.84 1 86.56 106 GLN A O 1
ATOM 771 N N . LEU A 1 107 ? 17.734 0.646 3.283 1 83.88 107 LEU A N 1
ATOM 772 C CA . LEU A 1 107 ? 16.859 1.131 2.221 1 83.88 107 LEU A CA 1
ATOM 773 C C . LEU A 1 107 ? 17.672 1.741 1.083 1 83.88 107 LEU A C 1
ATOM 775 O O . LEU A 1 107 ? 17.312 1.603 -0.088 1 83.88 107 LEU A O 1
ATOM 779 N N . ILE A 1 108 ? 18.781 2.365 1.408 1 78.81 108 ILE A N 1
ATOM 780 C CA . ILE A 1 108 ? 19.531 3.119 0.411 1 78.81 108 ILE A CA 1
ATOM 781 C C . ILE A 1 108 ? 20.656 2.254 -0.143 1 78.81 108 ILE A C 1
ATOM 783 O O . ILE A 1 108 ? 21.406 2.691 -1.02 1 78.81 108 ILE A O 1
ATOM 787 N N . LEU A 1 109 ? 20.781 1.021 0.314 1 85.94 109 LEU A N 1
ATOM 788 C CA . LEU A 1 109 ? 21.812 0.134 -0.196 1 85.94 109 LEU A CA 1
ATOM 789 C C . LEU A 1 109 ? 21.375 -0.528 -1.497 1 85.94 109 LEU A C 1
ATOM 791 O O . LEU A 1 109 ? 20.219 -0.932 -1.633 1 85.94 109 LEU A O 1
ATOM 795 N N . PRO A 1 110 ? 22.281 -0.584 -2.387 1 87.81 110 PRO A N 1
ATOM 796 C CA . PRO A 1 110 ? 21.938 -1.281 -3.629 1 87.81 110 PRO A CA 1
ATOM 797 C C . PRO A 1 110 ? 21.75 -2.783 -3.43 1 87.81 110 PRO A C 1
ATOM 799 O O . PRO A 1 110 ? 22.188 -3.34 -2.426 1 87.81 110 PRO A O 1
ATOM 802 N N . GLY A 1 111 ? 21.141 -3.434 -4.441 1 92.81 111 GLY A N 1
ATOM 803 C CA . GLY A 1 111 ? 20.922 -4.871 -4.414 1 92.81 111 GLY A CA 1
ATOM 804 C C . GLY A 1 111 ? 19.453 -5.262 -4.391 1 92.81 111 GLY A C 1
ATOM 805 O O . GLY A 1 111 ? 18.594 -4.43 -4.105 1 92.81 111 GLY A O 1
ATOM 806 N N . PRO A 1 112 ? 19.266 -6.508 -4.66 1 96.94 112 PRO A N 1
ATOM 807 C CA . PRO A 1 112 ? 17.875 -6.969 -4.727 1 96.94 112 PRO A CA 1
ATOM 808 C C . PRO A 1 112 ? 17.219 -7.082 -3.348 1 96.94 112 PRO A C 1
ATOM 810 O O . PRO A 1 112 ? 17.922 -7.238 -2.342 1 96.94 112 PRO A O 1
ATOM 813 N N . PHE A 1 113 ? 15.898 -7.051 -3.275 1 97.75 113 PHE A N 1
ATOM 814 C CA . PHE A 1 113 ? 15.172 -6.922 -2.02 1 97.75 113 PHE A CA 1
ATOM 815 C C . PHE A 1 113 ? 15.406 -8.133 -1.129 1 97.75 113 PHE A C 1
ATOM 817 O O . PHE A 1 113 ? 15.453 -8.016 0.097 1 97.75 113 PHE A O 1
ATOM 824 N N . TRP A 1 114 ? 15.656 -9.375 -1.668 1 98.12 114 TRP A N 1
ATOM 825 C CA . TRP A 1 114 ? 15.758 -10.578 -0.849 1 98.12 114 TRP A CA 1
ATOM 826 C C . TRP A 1 114 ? 17.156 -10.727 -0.273 1 98.12 114 TRP A C 1
ATOM 828 O O . TRP A 1 114 ? 17.422 -11.648 0.504 1 98.12 114 TRP A O 1
ATOM 838 N N . GLU A 1 115 ? 18.078 -9.883 -0.675 1 97.38 115 GLU A N 1
ATOM 839 C CA . GLU A 1 115 ? 19.422 -9.867 -0.101 1 97.38 115 GLU A CA 1
ATOM 840 C C . GLU A 1 115 ? 19.547 -8.805 0.989 1 97.38 115 GLU A C 1
ATOM 842 O O . GLU A 1 115 ? 20.594 -8.672 1.622 1 97.38 115 GLU A O 1
ATOM 847 N N . LYS A 1 116 ? 18.547 -8.062 1.162 1 96.94 116 LYS A N 1
ATOM 848 C CA . LYS A 1 116 ? 18.469 -7.059 2.219 1 96.94 116 LYS A CA 1
ATOM 849 C C . LYS A 1 116 ? 17.641 -7.551 3.395 1 96.94 116 LYS A C 1
ATOM 851 O O . LYS A 1 116 ? 16.984 -8.602 3.309 1 96.94 116 LYS A O 1
ATOM 856 N N . SER A 1 117 ? 17.719 -6.812 4.465 1 97.31 117 SER A N 1
ATOM 857 C CA . SER A 1 117 ? 16.984 -7.203 5.672 1 97.31 117 SER A CA 1
ATOM 858 C C . SER A 1 117 ? 15.492 -7.301 5.414 1 97.31 117 SER A C 1
ATOM 860 O O . SER A 1 117 ? 14.914 -6.441 4.742 1 97.31 117 SER A O 1
ATOM 862 N N . LEU A 1 118 ? 14.875 -8.359 5.945 1 97.38 118 LEU A N 1
ATOM 863 C CA . LEU A 1 118 ? 13.422 -8.492 5.863 1 97.38 118 LEU A CA 1
ATOM 864 C C . LEU A 1 118 ? 12.734 -7.371 6.625 1 97.38 118 LEU A C 1
ATOM 866 O O . LEU A 1 118 ? 11.555 -7.09 6.391 1 97.38 118 LEU A O 1
ATOM 870 N N . ASP A 1 119 ? 13.469 -6.66 7.449 1 96.12 119 ASP A N 1
ATOM 871 C CA . ASP A 1 119 ? 12.922 -5.574 8.258 1 96.12 119 ASP A CA 1
ATOM 872 C C . ASP A 1 119 ? 12.531 -4.383 7.383 1 96.12 119 ASP A C 1
ATOM 874 O O . ASP A 1 119 ? 11.828 -3.477 7.832 1 96.12 119 ASP A O 1
ATOM 878 N N . LEU A 1 120 ? 12.945 -4.359 6.152 1 96.75 120 LEU A N 1
ATOM 879 C CA . LEU A 1 120 ? 12.602 -3.275 5.242 1 96.75 120 LEU A CA 1
ATOM 880 C C . LEU A 1 120 ? 11.086 -3.186 5.059 1 96.75 120 LEU A C 1
ATOM 882 O O . LEU A 1 120 ? 10.547 -2.096 4.863 1 96.75 120 LEU A O 1
ATOM 886 N N . VAL A 1 121 ? 10.391 -4.328 5.23 1 97.5 121 VAL A N 1
ATOM 887 C CA . VAL A 1 121 ? 8.953 -4.371 4.965 1 97.5 121 VAL A CA 1
ATOM 888 C C . VAL A 1 121 ? 8.195 -3.75 6.133 1 97.5 121 VAL A C 1
ATOM 890 O O . VAL A 1 121 ? 7.008 -3.438 6.016 1 97.5 121 VAL A O 1
ATOM 893 N N . ASN A 1 122 ? 8.906 -3.408 7.254 1 97.06 122 ASN A N 1
ATOM 894 C CA . ASN A 1 122 ? 8.266 -2.787 8.406 1 97.06 122 ASN A CA 1
ATOM 895 C C . ASN A 1 122 ? 7.719 -1.404 8.07 1 97.06 122 ASN A C 1
ATOM 897 O O . ASN A 1 122 ? 6.898 -0.861 8.81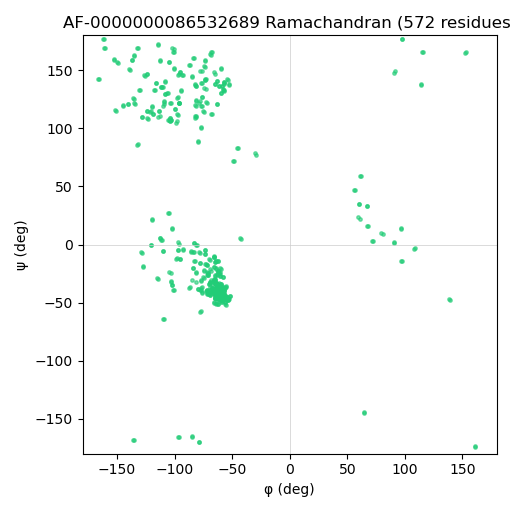2 1 97.06 122 ASN A O 1
ATOM 901 N N . ILE A 1 123 ? 8.117 -0.815 6.961 1 98.19 123 ILE A N 1
ATOM 902 C CA . ILE A 1 123 ? 7.594 0.469 6.504 1 98.19 123 ILE A CA 1
ATOM 903 C C . ILE A 1 123 ? 6.098 0.348 6.223 1 98.19 123 ILE A C 1
ATOM 905 O O . ILE A 1 123 ? 5.371 1.343 6.266 1 98.19 123 ILE A O 1
ATOM 909 N N . LEU A 1 124 ? 5.578 -0.871 5.961 1 98.69 124 LEU A N 1
ATOM 910 C CA . LEU A 1 124 ? 4.152 -1.078 5.73 1 98.69 124 LEU A CA 1
ATOM 911 C C . LEU A 1 124 ? 3.375 -1.005 7.039 1 98.69 124 LEU A C 1
ATOM 913 O O . LEU A 1 124 ? 2.207 -0.604 7.051 1 98.69 124 LEU A O 1
ATOM 917 N N . ASP A 1 125 ? 4.039 -1.342 8.117 1 98.06 125 ASP A N 1
ATOM 918 C CA . ASP A 1 125 ? 3.402 -1.265 9.43 1 98.06 125 ASP A CA 1
ATOM 919 C C . ASP A 1 125 ? 3.354 0.177 9.93 1 98.06 125 ASP A C 1
ATOM 921 O O . ASP A 1 125 ? 2.287 0.676 10.297 1 98.06 125 ASP A O 1
ATOM 925 N N . VAL A 1 126 ? 4.539 0.761 10.023 1 98.38 126 VAL A N 1
ATOM 926 C CA . VAL A 1 126 ? 4.629 2.186 10.328 1 98.38 126 VAL A CA 1
ATOM 927 C C . VAL A 1 126 ? 4.969 2.965 9.055 1 98.38 126 VAL A C 1
ATOM 929 O O . VAL A 1 126 ? 6.113 2.951 8.602 1 98.38 126 VAL A O 1
ATOM 932 N N . GLY A 1 127 ? 4.074 3.656 8.5 1 98.5 127 GLY A N 1
ATOM 933 C CA . GLY A 1 127 ? 4.074 4.336 7.215 1 98.5 127 GLY A CA 1
ATOM 934 C C . GLY A 1 127 ? 2.764 4.191 6.461 1 98.5 127 GLY A C 1
ATOM 935 O O . GLY A 1 127 ? 2.176 5.184 6.031 1 98.5 127 GLY A O 1
ATOM 936 N N . LEU A 1 128 ? 2.301 2.92 6.43 1 98.88 128 LEU A N 1
ATOM 937 C CA . LEU A 1 128 ? 1.05 2.686 5.715 1 98.88 128 LEU A CA 1
ATOM 938 C C . LEU A 1 128 ? -0.076 2.35 6.688 1 98.88 128 LEU A C 1
ATOM 940 O O . LEU A 1 128 ? -0.997 3.148 6.879 1 98.88 128 LEU A O 1
ATOM 944 N N . ARG A 1 129 ? 0.034 1.226 7.402 1 98.81 129 ARG A N 1
ATOM 945 C CA . ARG A 1 129 ? -1.006 0.836 8.352 1 98.81 129 ARG A CA 1
ATOM 946 C C . ARG A 1 129 ? -1.237 1.928 9.391 1 98.81 129 ARG A C 1
ATOM 948 O O . ARG A 1 129 ? -2.381 2.23 9.734 1 98.81 129 ARG A O 1
ATOM 955 N N . SER A 1 130 ? -0.167 2.447 9.906 1 98.88 130 SER A N 1
ATOM 956 C CA . SER A 1 130 ? -0.263 3.49 10.922 1 98.88 130 SER A CA 1
ATOM 957 C C . SER A 1 130 ? -1.028 4.703 10.398 1 98.88 130 SER A C 1
ATOM 959 O O . SER A 1 130 ? -1.748 5.359 11.156 1 98.88 130 SER A O 1
ATOM 961 N N . ALA A 1 131 ? -0.879 5.055 9.133 1 98.94 131 ALA A N 1
ATOM 962 C CA . ALA A 1 131 ? -1.601 6.172 8.531 1 98.94 131 ALA A CA 1
ATOM 963 C C . ALA A 1 131 ? -3.102 5.898 8.484 1 98.94 131 ALA A C 1
ATOM 965 O O . ALA A 1 131 ? -3.91 6.812 8.656 1 98.94 131 ALA A O 1
ATOM 966 N N . TYR A 1 132 ? -3.514 4.672 8.195 1 98.94 132 TYR A N 1
ATOM 967 C CA . TYR A 1 132 ? -4.922 4.301 8.242 1 98.94 132 TYR A CA 1
ATOM 968 C C . TYR A 1 132 ? -5.492 4.52 9.641 1 98.94 132 TYR A C 1
ATOM 970 O O . TYR A 1 132 ? -6.559 5.121 9.797 1 98.94 132 TYR A O 1
ATOM 978 N N . VAL A 1 133 ? -4.766 4.008 10.641 1 98.94 133 VAL A N 1
ATOM 979 C CA . VAL A 1 133 ? -5.242 4.047 12.023 1 98.94 133 VAL A CA 1
ATOM 980 C C . VAL A 1 133 ? -5.395 5.496 12.477 1 98.94 133 VAL A C 1
ATOM 982 O O . VAL A 1 133 ? -6.418 5.867 13.055 1 98.94 133 VAL A O 1
ATOM 985 N N . ALA A 1 134 ? -4.371 6.324 12.156 1 98.94 134 ALA A N 1
ATOM 986 C CA . ALA A 1 134 ? -4.469 7.738 12.5 1 98.94 134 ALA A CA 1
ATOM 987 C C . ALA A 1 134 ? -5.641 8.398 11.789 1 98.94 134 ALA A C 1
ATOM 989 O O . ALA A 1 134 ? -6.395 9.172 12.398 1 98.94 134 ALA A O 1
ATOM 990 N N . SER A 1 135 ? -5.824 8.102 10.516 1 98.94 135 SER A N 1
ATOM 991 C CA . SER A 1 135 ? -6.91 8.672 9.727 1 98.94 135 SER A CA 1
ATOM 992 C C . SER A 1 135 ? -8.273 8.25 10.273 1 98.94 135 SER A C 1
ATOM 994 O O . SER A 1 135 ? -9.219 9.031 10.258 1 98.94 135 SER A O 1
ATOM 996 N N . TRP A 1 136 ? -8.344 6.977 10.727 1 98.88 136 TRP A N 1
ATOM 997 C CA . TRP A 1 136 ? -9.57 6.434 11.289 1 98.88 136 TRP A CA 1
ATOM 998 C C . TRP A 1 136 ? -10.055 7.277 12.469 1 98.88 136 TRP A C 1
ATOM 1000 O O . TRP A 1 136 ? -11.211 7.695 12.508 1 98.88 136 TRP A O 1
ATOM 1010 N N . HIS A 1 137 ? -9.195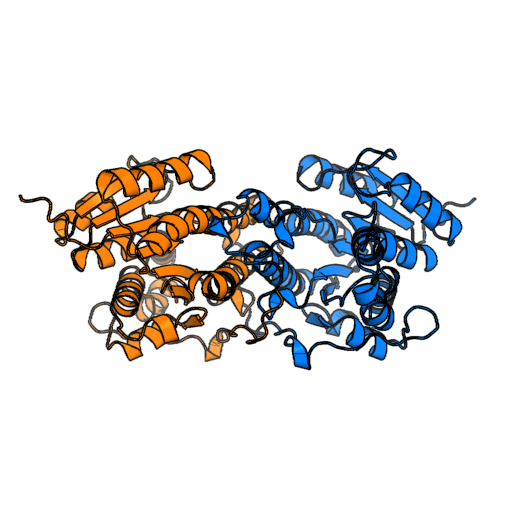 7.652 13.344 1 98.88 137 HIS A N 1
ATOM 1011 C CA . HIS A 1 137 ? -9.539 8.453 14.516 1 98.88 137 HIS A CA 1
ATOM 1012 C C . HIS A 1 137 ? -9.758 9.914 14.148 1 98.88 137 HIS A C 1
ATOM 1014 O O . HIS A 1 137 ? -10.68 10.555 14.656 1 98.88 137 HIS A O 1
ATOM 1020 N N . ALA A 1 138 ? -8.898 10.445 13.258 1 98.94 138 ALA A N 1
ATOM 1021 C CA . ALA A 1 138 ? -9.008 11.844 12.852 1 98.94 138 ALA A CA 1
ATOM 1022 C C . ALA A 1 138 ? -10.328 12.109 12.141 1 98.94 138 ALA A C 1
ATOM 1024 O O . ALA A 1 138 ? -10.961 13.148 12.359 1 98.94 138 ALA A O 1
ATOM 1025 N N . ALA A 1 139 ? -10.656 11.18 11.242 1 98.88 139 ALA A N 1
ATOM 1026 C CA . ALA A 1 139 ? -11.883 11.336 10.461 1 98.88 139 ALA A CA 1
ATOM 1027 C C . ALA A 1 139 ? -13.102 11.469 11.359 1 98.88 139 ALA A C 1
ATOM 1029 O O . ALA A 1 139 ? -14.016 12.25 11.07 1 98.88 139 ALA A O 1
ATOM 1030 N N . ARG A 1 140 ? -13.102 10.711 12.438 1 98 140 ARG A N 1
ATOM 1031 C CA . ARG A 1 140 ? -14.211 10.781 13.383 1 98 140 ARG A CA 1
ATOM 1032 C C . ARG A 1 140 ? -14.375 12.195 13.93 1 98 140 ARG A C 1
ATOM 1034 O O . ARG A 1 140 ? -15.484 12.719 13.984 1 98 140 ARG A O 1
ATOM 1041 N N . LEU A 1 141 ? -13.312 12.844 14.297 1 98.31 141 LEU A N 1
ATOM 1042 C CA . LEU A 1 141 ? -13.32 14.188 14.844 1 98.31 141 LEU A CA 1
ATOM 1043 C C . LEU A 1 141 ? -13.688 15.211 13.773 1 98.31 141 LEU A C 1
ATOM 1045 O O . LEU A 1 141 ? -14.477 16.125 14.023 1 98.31 141 LEU A O 1
ATOM 1049 N N . MET A 1 142 ? -13.133 15.031 12.578 1 98.81 142 MET A N 1
ATOM 1050 C CA . MET A 1 142 ? -13.312 15.984 11.492 1 98.81 142 MET A CA 1
ATOM 1051 C C . MET A 1 142 ? -14.727 15.914 10.938 1 98.81 142 MET A C 1
ATOM 1053 O O . MET A 1 142 ? -15.312 16.938 10.586 1 98.81 142 MET A O 1
ATOM 1057 N N . ALA A 1 143 ? -15.227 14.688 10.852 1 98.38 143 ALA A N 1
ATOM 1058 C CA . ALA A 1 143 ? -16.562 14.5 10.305 1 98.38 143 ALA A CA 1
ATOM 1059 C C . ALA A 1 143 ? -17.625 15.18 11.18 1 98.38 143 ALA A C 1
ATOM 1061 O O . ALA A 1 143 ? -18.594 15.742 10.664 1 98.38 143 ALA A O 1
ATOM 1062 N N . GLN A 1 144 ? -17.422 15.133 12.453 1 96.94 144 GLN A N 1
ATOM 1063 C CA . GLN A 1 144 ? -18.344 15.781 13.383 1 96.94 144 GLN A CA 1
ATOM 1064 C C . GLN A 1 144 ? -18.406 17.281 13.133 1 96.94 144 GLN A C 1
ATOM 1066 O O . GLN A 1 144 ? -19.469 17.891 13.266 1 96.94 144 GLN A O 1
ATOM 1071 N N . ARG A 1 145 ? -17.375 17.875 12.742 1 96.38 145 ARG A N 1
ATOM 1072 C CA . ARG A 1 145 ? -17.281 19.312 12.523 1 96.38 145 ARG A CA 1
ATOM 1073 C C . ARG A 1 145 ? -17.531 19.656 11.055 1 96.38 145 ARG A C 1
ATOM 1075 O O . ARG A 1 145 ? -17.641 20.844 10.703 1 96.38 145 ARG A O 1
ATOM 1082 N N . ARG A 1 146 ? -17.531 18.656 10.219 1 98 146 ARG A N 1
ATOM 1083 C CA . ARG A 1 146 ? -17.703 18.797 8.773 1 98 146 ARG A CA 1
ATOM 1084 C C . ARG A 1 146 ? -16.656 19.75 8.195 1 98 146 ARG A C 1
ATOM 1086 O O . ARG A 1 146 ? -16.984 20.688 7.473 1 98 146 ARG A O 1
ATOM 1093 N N . SER A 1 147 ? -15.492 19.531 8.578 1 97.94 147 SER A N 1
ATOM 1094 C CA . SER A 1 147 ? -14.336 20.297 8.125 1 97.94 147 SER A CA 1
ATOM 1095 C C . SER A 1 147 ? -13.031 19.594 8.5 1 97.94 147 SER A C 1
ATOM 1097 O O . SER A 1 147 ? -12.938 18.969 9.547 1 97.94 147 SER A O 1
ATOM 1099 N N . GLY A 1 148 ? -12.078 19.672 7.633 1 98.56 148 GLY A N 1
ATOM 1100 C CA . GLY A 1 148 ? -10.773 19.094 7.945 1 98.56 148 GLY A CA 1
ATOM 1101 C C . GLY A 1 148 ? -10.008 18.656 6.715 1 98.56 148 GLY A C 1
ATOM 1102 O O . GLY A 1 148 ? -10.562 18.609 5.613 1 98.56 148 GLY A O 1
ATOM 1103 N N . LEU A 1 149 ? -8.711 18.422 6.898 1 98.94 149 LEU A N 1
ATOM 1104 C CA . LEU A 1 149 ? -7.812 17.938 5.855 1 98.94 149 LEU A CA 1
ATOM 1105 C C . LEU A 1 149 ? -6.926 16.812 6.379 1 98.94 149 LEU A C 1
ATOM 1107 O O . LEU A 1 149 ? -6.258 16.969 7.402 1 98.94 149 LEU A O 1
ATOM 1111 N N . ILE A 1 150 ? -7.027 15.672 5.742 1 99 150 ILE A N 1
ATOM 1112 C CA . ILE A 1 150 ? -6.066 14.602 5.957 1 99 150 ILE A CA 1
ATOM 1113 C C . ILE A 1 150 ? -5.031 14.602 4.832 1 99 150 ILE A C 1
ATOM 1115 O O . ILE A 1 150 ? -5.375 14.453 3.66 1 99 150 ILE A O 1
ATOM 1119 N N . ALA A 1 151 ? -3.809 14.836 5.168 1 99 151 ALA A N 1
ATOM 1120 C CA . ALA A 1 151 ? -2.725 14.852 4.188 1 99 151 ALA A CA 1
ATOM 1121 C C . ALA A 1 151 ? -1.779 13.672 4.395 1 99 151 ALA A C 1
ATOM 1123 O O . ALA A 1 151 ? -1.453 13.32 5.531 1 99 151 ALA A O 1
ATOM 1124 N N . PHE A 1 152 ? -1.419 13.047 3.309 1 98.94 152 PHE A N 1
ATOM 1125 C CA . PHE A 1 152 ? -0.423 11.984 3.303 1 98.94 152 PHE A CA 1
ATOM 1126 C C . PHE A 1 152 ? 0.869 12.453 2.645 1 98.94 152 PHE A C 1
ATOM 1128 O O . PHE A 1 152 ? 0.839 13.07 1.576 1 98.94 152 PHE A O 1
ATOM 1135 N N . THR A 1 153 ? 2.02 12.25 3.318 1 98.75 153 THR A N 1
ATOM 1136 C CA . THR A 1 153 ? 3.301 12.5 2.666 1 98.75 153 THR A CA 1
ATOM 1137 C C . THR A 1 153 ? 3.705 11.312 1.799 1 98.75 153 THR A C 1
ATOM 1139 O O . THR A 1 153 ? 3.748 10.172 2.275 1 98.75 153 THR A O 1
ATOM 1142 N N . SER A 1 154 ? 3.932 11.539 0.589 1 98.69 154 SER A N 1
ATOM 1143 C CA . SER A 1 154 ? 4.242 10.5 -0.386 1 98.69 154 SER A CA 1
ATOM 1144 C C . SER A 1 154 ? 5.406 10.906 -1.281 1 98.69 154 SER A C 1
ATOM 1146 O O . SER A 1 154 ? 6.242 11.727 -0.886 1 98.69 154 SER A O 1
ATOM 1148 N N . SER A 1 155 ? 5.668 10.234 -2.328 1 97.81 155 SER A N 1
ATOM 1149 C CA . SER A 1 155 ? 6.855 10.43 -3.148 1 97.81 155 SER A CA 1
ATOM 1150 C C . SER A 1 155 ? 6.672 9.836 -4.539 1 97.81 155 SER A C 1
ATOM 1152 O O . SER A 1 155 ? 5.699 9.117 -4.793 1 97.81 155 SER A O 1
ATOM 1154 N N . PHE A 1 156 ? 7.625 10.18 -5.406 1 98.31 156 PHE A N 1
ATOM 1155 C CA . PHE A 1 156 ? 7.656 9.688 -6.781 1 98.31 156 PHE A CA 1
ATOM 1156 C C . PHE A 1 156 ? 7.895 8.188 -6.809 1 98.31 156 PHE A C 1
ATOM 1158 O O . PHE A 1 156 ? 7.684 7.539 -7.836 1 98.31 156 PHE A O 1
ATOM 1165 N N . GLY A 1 157 ? 8.242 7.645 -5.648 1 97.81 157 GLY A N 1
ATOM 1166 C CA . GLY A 1 157 ? 8.398 6.199 -5.547 1 97.81 157 GLY A CA 1
ATOM 1167 C C . GLY A 1 157 ? 7.113 5.441 -5.832 1 97.81 157 GLY A C 1
ATOM 1168 O O . GLY A 1 157 ? 7.145 4.23 -6.066 1 97.81 157 GLY A O 1
ATOM 1169 N N . ALA A 1 158 ? 5.984 6.117 -5.844 1 98.5 158 ALA A N 1
ATOM 1170 C CA . ALA A 1 158 ? 4.707 5.508 -6.203 1 98.5 158 ALA A CA 1
ATOM 1171 C C . ALA A 1 158 ? 4.609 5.281 -7.707 1 98.5 158 ALA A C 1
ATOM 1173 O O . ALA A 1 158 ? 3.818 4.453 -8.164 1 98.5 158 ALA A O 1
ATOM 1174 N N . SER A 1 159 ? 5.375 6.023 -8.461 1 98.31 159 SER A N 1
ATOM 1175 C CA . SER A 1 159 ? 5.266 5.992 -9.914 1 98.31 159 SER A CA 1
ATOM 1176 C C . SER A 1 159 ? 6.383 5.164 -10.539 1 98.31 159 SER A C 1
ATOM 1178 O O . SER A 1 159 ? 6.176 4.488 -11.547 1 98.31 159 SER A O 1
ATOM 1180 N N . CYS A 1 160 ? 7.586 5.207 -9.945 1 98.62 160 CYS A N 1
ATOM 1181 C CA . CYS A 1 160 ? 8.758 4.555 -10.516 1 98.62 160 CYS A CA 1
ATOM 1182 C C . CYS A 1 160 ? 9.492 3.734 -9.461 1 98.62 160 CYS A C 1
ATOM 1184 O O . CYS A 1 160 ? 9.109 3.746 -8.281 1 98.62 160 CYS A O 1
ATOM 1186 N N . TYR A 1 161 ? 10.484 2.887 -9.922 1 97.88 161 TYR A N 1
ATOM 1187 C CA . TYR A 1 161 ? 11.32 2.164 -8.977 1 97.88 161 TYR A CA 1
ATOM 1188 C C . TYR A 1 161 ? 12.219 3.121 -8.203 1 97.88 161 TYR A C 1
ATOM 1190 O O . TYR A 1 161 ? 13.039 3.832 -8.797 1 97.88 161 TYR A O 1
ATOM 1198 N N . MET A 1 162 ? 11.945 3.227 -6.91 1 95.81 162 MET A N 1
ATOM 1199 C CA . MET A 1 162 ? 12.719 4.078 -6.008 1 95.81 162 MET A CA 1
ATOM 1200 C C . MET A 1 162 ? 12.836 3.445 -4.625 1 95.81 162 MET A C 1
ATOM 1202 O O . MET A 1 162 ? 11.828 3.137 -3.992 1 95.81 162 MET A O 1
ATOM 1206 N N . HIS A 1 163 ? 13.977 3.135 -4.117 1 93.5 163 HIS A N 1
ATOM 1207 C CA . HIS A 1 163 ? 14.305 2.674 -2.771 1 93.5 163 HIS A CA 1
ATOM 1208 C C . HIS A 1 163 ? 13.742 1.282 -2.512 1 93.5 163 HIS A C 1
ATOM 1210 O O . HIS A 1 163 ? 13.562 0.888 -1.357 1 93.5 163 HIS A O 1
ATOM 1216 N N . GLY A 1 164 ? 13.359 0.562 -3.535 1 95.62 164 GLY A N 1
ATOM 1217 C CA . GLY A 1 164 ? 12.961 -0.831 -3.402 1 95.62 164 GLY A CA 1
ATOM 1218 C C . GLY A 1 164 ? 11.461 -1.019 -3.305 1 95.62 164 GLY A C 1
ATOM 1219 O O . GLY A 1 164 ? 10.711 -0.042 -3.232 1 95.62 164 GLY A O 1
ATOM 1220 N N . ALA A 1 165 ? 11.039 -2.244 -3.248 1 97.75 165 ALA A N 1
ATOM 1221 C CA . ALA A 1 165 ? 9.648 -2.635 -3.418 1 97.75 165 ALA A CA 1
ATOM 1222 C C . ALA A 1 165 ? 8.812 -2.234 -2.201 1 97.75 165 ALA A C 1
ATOM 1224 O O . ALA A 1 165 ? 7.66 -1.818 -2.34 1 97.75 165 ALA A O 1
ATOM 1225 N N . ALA A 1 166 ? 9.391 -2.406 -0.983 1 98 166 ALA A N 1
ATOM 1226 C CA . ALA A 1 166 ? 8.633 -2.064 0.216 1 98 166 ALA A CA 1
ATOM 1227 C C . ALA A 1 166 ? 8.297 -0.575 0.247 1 98 166 ALA A C 1
ATOM 1229 O O . ALA A 1 166 ? 7.172 -0.19 0.572 1 98 166 ALA A O 1
ATOM 1230 N N . TYR A 1 167 ? 9.273 0.268 -0.126 1 97.88 167 TYR A N 1
ATOM 1231 C CA . TYR A 1 167 ? 9.086 1.714 -0.158 1 97.88 167 TYR A CA 1
ATOM 1232 C C . TYR A 1 167 ? 8 2.104 -1.155 1 97.88 167 TYR A C 1
ATOM 1234 O O . TYR A 1 167 ? 7.074 2.844 -0.817 1 97.88 167 TYR A O 1
ATOM 1242 N N . GLY A 1 168 ? 8.086 1.609 -2.391 1 98.25 168 GLY A N 1
ATOM 1243 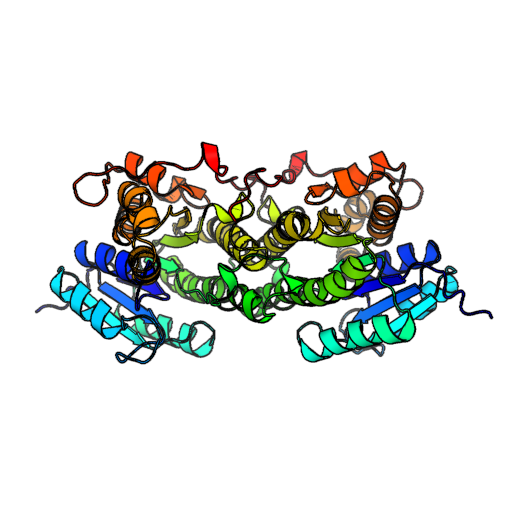C CA . GLY A 1 168 ? 7.109 1.918 -3.42 1 98.25 168 GLY A CA 1
ATOM 1244 C C . GLY A 1 168 ? 5.695 1.522 -3.035 1 98.25 168 GLY A C 1
ATOM 1245 O O . GLY A 1 168 ? 4.75 2.277 -3.27 1 98.25 168 GLY A O 1
ATOM 1246 N N . ALA A 1 169 ? 5.559 0.362 -2.479 1 98.75 169 ALA A N 1
ATOM 1247 C CA . ALA A 1 169 ? 4.242 -0.117 -2.068 1 98.75 169 ALA A CA 1
ATOM 1248 C C . ALA A 1 169 ? 3.643 0.781 -0.99 1 98.75 169 ALA A C 1
ATOM 1250 O O . ALA A 1 169 ? 2.441 1.059 -1.001 1 98.75 169 ALA A O 1
ATOM 1251 N N . GLN A 1 170 ? 4.492 1.15 -0.022 1 98.81 170 GLN A N 1
ATOM 1252 C CA . GLN A 1 170 ? 4.023 2.061 1.02 1 98.81 170 GLN A CA 1
ATOM 1253 C C . GLN A 1 170 ? 3.512 3.367 0.42 1 98.81 170 GLN A C 1
ATOM 1255 O O . GLN A 1 170 ? 2.428 3.836 0.775 1 98.81 170 GLN A O 1
ATOM 1260 N N . LYS A 1 171 ? 4.258 3.949 -0.508 1 98.81 171 LYS A N 1
ATOM 1261 C CA . LYS A 1 171 ? 3.891 5.234 -1.097 1 98.81 171 LYS A CA 1
ATOM 1262 C C . LYS A 1 171 ? 2.662 5.102 -1.99 1 98.81 171 LYS A C 1
ATOM 1264 O O . LYS A 1 171 ? 1.752 5.93 -1.933 1 98.81 171 LYS A O 1
ATOM 1269 N N . SER A 1 172 ? 2.592 4.055 -2.783 1 98.81 172 SER A N 1
ATOM 1270 C CA . SER A 1 172 ? 1.394 3.811 -3.578 1 98.81 172 SER A CA 1
ATOM 1271 C C . SER A 1 172 ? 0.172 3.604 -2.689 1 98.81 172 SER A C 1
ATOM 1273 O O . SER A 1 172 ? -0.936 4.012 -3.043 1 98.81 172 SER A O 1
ATOM 1275 N N . GLY A 1 173 ? 0.396 2.953 -1.584 1 98.88 173 GLY A N 1
ATOM 1276 C CA . GLY A 1 173 ? -0.682 2.697 -0.642 1 98.88 173 GLY A CA 1
ATOM 1277 C C . GLY A 1 173 ? -1.248 3.963 -0.026 1 98.88 173 GLY A C 1
ATOM 1278 O O . GLY A 1 173 ? -2.467 4.145 0.026 1 98.88 173 GLY A O 1
ATOM 1279 N N . VAL A 1 174 ? -0.409 4.879 0.431 1 98.94 174 VAL A N 1
ATOM 1280 C CA . VAL A 1 174 ? -0.919 6.09 1.066 1 98.94 174 VAL A CA 1
ATOM 1281 C C . VAL A 1 174 ? -1.585 6.98 0.021 1 98.94 174 VAL A C 1
ATOM 1283 O O . VAL A 1 174 ? -2.557 7.68 0.319 1 98.94 174 VAL A O 1
ATOM 1286 N N . ASP A 1 175 ? -1.048 6.98 -1.241 1 98.94 175 ASP A N 1
ATOM 1287 C CA . ASP A 1 175 ? -1.742 7.68 -2.318 1 98.94 175 ASP A CA 1
ATOM 1288 C C . ASP A 1 175 ? -3.164 7.152 -2.488 1 98.94 175 ASP A C 1
ATOM 1290 O O . ASP A 1 175 ? -4.105 7.93 -2.672 1 98.94 175 ASP A O 1
ATOM 1294 N N . LYS A 1 176 ? -3.264 5.828 -2.426 1 98.94 176 LYS A N 1
ATOM 1295 C CA . LYS A 1 176 ? -4.578 5.215 -2.6 1 98.94 176 LYS A CA 1
ATOM 1296 C C . LYS A 1 176 ? -5.488 5.527 -1.415 1 98.94 176 LYS A C 1
ATOM 1298 O O . LYS A 1 176 ? -6.703 5.668 -1.579 1 98.94 176 LYS A O 1
ATOM 1303 N N . PHE A 1 177 ? -4.926 5.66 -0.19 1 98.94 177 PHE A N 1
ATOM 1304 C CA . PHE A 1 177 ? -5.703 6.133 0.95 1 98.94 177 PHE A CA 1
ATOM 1305 C C . PHE A 1 177 ? -6.324 7.492 0.656 1 98.94 177 PHE A C 1
ATOM 1307 O O . PHE A 1 177 ? -7.523 7.688 0.858 1 98.94 177 PHE A O 1
ATOM 1314 N N . ALA A 1 178 ? -5.496 8.43 0.162 1 98.94 178 ALA A N 1
ATOM 1315 C CA . ALA A 1 178 ? -6.027 9.758 -0.143 1 98.94 178 ALA A CA 1
ATOM 1316 C C . ALA A 1 178 ? -7.207 9.664 -1.106 1 98.94 178 ALA A C 1
ATOM 1318 O O . ALA A 1 178 ? -8.242 10.305 -0.893 1 98.94 178 ALA A O 1
ATOM 1319 N N . LYS A 1 179 ? -7.055 8.859 -2.131 1 98.94 179 LYS A N 1
ATOM 1320 C CA . LYS A 1 179 ? -8.086 8.703 -3.156 1 98.94 179 LYS A CA 1
ATOM 1321 C C . LYS A 1 179 ? -9.359 8.109 -2.566 1 98.94 179 LYS A C 1
ATOM 1323 O O . LYS A 1 179 ? -10.445 8.68 -2.705 1 98.94 179 LYS A O 1
ATOM 1328 N N . ASP A 1 180 ? -9.25 7.008 -1.844 1 98.75 180 ASP A N 1
ATOM 1329 C CA . ASP A 1 180 ? -10.422 6.25 -1.409 1 98.75 180 ASP A CA 1
ATOM 1330 C C . ASP A 1 180 ? -11.07 6.895 -0.19 1 98.75 180 ASP A C 1
ATOM 1332 O O . ASP A 1 180 ? -12.297 6.922 -0.078 1 98.75 180 ASP A O 1
ATOM 1336 N N . MET A 1 181 ? -10.266 7.422 0.744 1 98.88 181 MET A N 1
ATOM 1337 C CA . MET A 1 181 ? -10.852 8.07 1.915 1 98.88 181 MET A CA 1
ATOM 1338 C C . MET A 1 181 ? -11.641 9.305 1.514 1 98.88 181 MET A C 1
ATOM 1340 O O . MET A 1 181 ? -12.648 9.633 2.143 1 98.88 181 MET A O 1
ATOM 1344 N N . ALA A 1 182 ? -11.164 9.984 0.476 1 98.88 182 ALA A N 1
ATOM 1345 C CA . ALA A 1 182 ? -11.867 11.164 -0.009 1 98.88 182 ALA A CA 1
ATOM 1346 C C . ALA A 1 182 ? -13.32 10.836 -0.355 1 98.88 182 ALA A C 1
ATOM 1348 O O . ALA A 1 182 ? -14.219 11.656 -0.148 1 98.88 182 ALA A O 1
ATOM 1349 N N . VAL A 1 183 ? -13.57 9.625 -0.905 1 98.62 183 VAL A N 1
ATOM 1350 C CA . VAL A 1 183 ? -14.922 9.203 -1.248 1 98.62 183 VAL A CA 1
ATOM 1351 C C . VAL A 1 183 ? -15.781 9.156 0.012 1 98.62 183 VAL A C 1
ATOM 1353 O O . VAL A 1 183 ? -16.891 9.711 0.04 1 98.62 183 VAL A O 1
ATOM 1356 N N . ASP A 1 184 ? -15.289 8.562 1.063 1 98.38 184 ASP A N 1
ATOM 1357 C CA . ASP A 1 184 ? -16.016 8.414 2.322 1 98.38 184 ASP A CA 1
ATOM 1358 C C . ASP A 1 184 ? -16.188 9.766 3.016 1 98.38 184 ASP A C 1
ATOM 1360 O O . ASP A 1 184 ? -17.188 10 3.699 1 98.38 184 ASP A O 1
ATOM 1364 N N . LEU A 1 185 ? -15.188 10.648 2.852 1 98.88 185 LEU A N 1
ATOM 1365 C CA . LEU A 1 185 ? -15.109 11.898 3.596 1 98.88 185 LEU A CA 1
ATOM 1366 C C . LEU A 1 185 ? -15.945 12.984 2.924 1 98.88 185 LEU A C 1
ATOM 1368 O O . LEU A 1 185 ? -16.312 13.969 3.562 1 98.88 185 LEU A O 1
ATOM 1372 N N . LYS A 1 186 ? -16.25 12.852 1.691 1 98.62 186 LYS A N 1
ATOM 1373 C CA . LYS A 1 186 ? -16.859 13.883 0.856 1 98.62 186 LYS A CA 1
ATOM 1374 C C . LYS A 1 186 ? -18.156 14.391 1.462 1 98.62 186 LYS A C 1
ATOM 1376 O O . LYS A 1 186 ? -18.359 15.602 1.601 1 98.62 186 LYS A O 1
ATOM 1381 N N . PRO A 1 187 ? -19.047 13.461 1.97 1 98.38 187 PRO A N 1
ATOM 1382 C CA . PRO A 1 187 ? -20.312 13.953 2.527 1 98.38 187 PRO A CA 1
ATOM 1383 C C . PRO A 1 187 ? -20.109 14.797 3.785 1 98.38 187 PRO A C 1
ATOM 1385 O O . PRO A 1 187 ? -21.047 15.477 4.227 1 98.38 187 PRO A O 1
ATOM 1388 N N . PHE A 1 188 ? -18.984 14.812 4.301 1 98.69 188 PHE A N 1
ATOM 1389 C CA . PHE A 1 188 ? -18.734 15.469 5.578 1 98.69 188 PHE A CA 1
ATOM 1390 C C . PHE A 1 188 ? -17.844 16.688 5.395 1 98.69 188 PHE A C 1
ATOM 1392 O O . PHE A 1 188 ? -17.328 17.234 6.367 1 98.69 188 PHE A O 1
ATOM 1399 N N . ASP A 1 189 ? -17.562 17 4.148 1 98.75 189 ASP A N 1
ATOM 1400 C CA . ASP A 1 189 ? -16.766 18.172 3.787 1 98.75 189 ASP A CA 1
ATOM 1401 C C . ASP A 1 189 ? -15.375 18.094 4.395 1 98.75 189 ASP A C 1
ATOM 1403 O O . ASP A 1 189 ? -14.867 19.094 4.93 1 98.75 189 ASP A O 1
ATOM 1407 N N . VAL A 1 190 ? -14.805 16.969 4.512 1 98.94 190 VAL A N 1
ATOM 1408 C CA . VAL A 1 190 ? -13.422 16.703 4.895 1 98.94 190 VAL A CA 1
ATOM 1409 C C . VAL A 1 190 ? -12.617 16.281 3.67 1 98.94 190 VAL A C 1
ATOM 1411 O O . VAL A 1 190 ? -13.07 15.438 2.887 1 98.94 190 VAL A O 1
ATOM 1414 N N . ALA A 1 191 ? -11.461 16.875 3.414 1 98.94 191 ALA A N 1
ATOM 1415 C CA . ALA A 1 191 ? -10.641 16.578 2.24 1 98.94 191 ALA A CA 1
ATOM 1416 C C . ALA A 1 191 ? -9.492 15.641 2.596 1 98.94 191 ALA A C 1
ATOM 1418 O O . ALA A 1 191 ? -9.055 15.586 3.748 1 98.94 191 ALA A O 1
ATOM 1419 N N . ALA A 1 192 ? -9.07 14.891 1.686 1 98.94 192 ALA A N 1
ATOM 1420 C CA . ALA A 1 192 ? -7.871 14.062 1.771 1 98.94 192 ALA A CA 1
ATOM 1421 C C . ALA A 1 192 ? -6.98 14.258 0.549 1 98.94 192 ALA A C 1
ATOM 1423 O O . ALA A 1 192 ? -7.465 14.273 -0.585 1 98.94 192 ALA A O 1
ATOM 1424 N N . VAL A 1 193 ? -5.648 14.461 0.745 1 98.94 193 VAL A N 1
ATOM 1425 C CA . VAL A 1 193 ? -4.711 14.617 -0.363 1 98.94 193 VAL A CA 1
ATOM 1426 C C . VAL A 1 193 ? -3.42 13.859 -0.059 1 98.94 193 VAL A C 1
ATOM 1428 O O . VAL A 1 193 ? -3.107 13.594 1.104 1 98.94 193 VAL A O 1
ATOM 1431 N N . SER A 1 194 ? -2.799 13.414 -1.025 1 98.94 194 SER A N 1
ATOM 1432 C CA . SER A 1 194 ? -1.431 12.914 -0.944 1 98.94 194 SER A CA 1
ATOM 1433 C C . SER A 1 194 ? -0.456 13.852 -1.649 1 98.94 194 SER A C 1
ATOM 1435 O O . SER A 1 194 ? -0.749 14.359 -2.734 1 98.94 194 SER A O 1
ATOM 1437 N N . ILE A 1 195 ? 0.694 14.156 -1.042 1 98.88 195 ILE A N 1
ATOM 1438 C CA . ILE A 1 195 ? 1.639 15.125 -1.592 1 98.88 195 ILE A CA 1
ATOM 1439 C C . ILE A 1 195 ? 2.975 14.438 -1.868 1 98.88 195 ILE A C 1
ATOM 1441 O O . ILE A 1 195 ? 3.602 13.898 -0.955 1 98.88 195 ILE A O 1
ATOM 1445 N N . TRP A 1 196 ? 3.346 14.453 -3.125 1 98.81 196 TRP A N 1
ATOM 1446 C CA . TRP A 1 196 ? 4.66 13.953 -3.51 1 98.81 196 TRP A CA 1
ATOM 1447 C C . TRP A 1 196 ? 5.738 15 -3.27 1 98.81 196 TRP A C 1
ATOM 1449 O O . TRP A 1 196 ? 5.695 16.094 -3.852 1 98.81 196 TRP A O 1
ATOM 1459 N N . MET A 1 197 ? 6.637 14.656 -2.445 1 97.94 197 MET A N 1
ATOM 1460 C CA . MET A 1 197 ? 7.742 15.547 -2.117 1 97.94 197 MET A CA 1
ATOM 1461 C C . MET A 1 197 ? 8.945 15.273 -3.01 1 97.94 197 MET A C 1
ATOM 1463 O O . MET A 1 197 ? 9.164 14.133 -3.439 1 97.94 197 MET A O 1
ATOM 1467 N N . GLY A 1 198 ? 9.664 16.281 -3.324 1 95.06 198 GLY A N 1
ATOM 1468 C CA . GLY A 1 198 ? 10.984 16.094 -3.9 1 95.06 198 GLY A CA 1
ATOM 1469 C C . GLY A 1 198 ? 12.047 15.758 -2.869 1 95.06 198 GLY A C 1
ATOM 1470 O O . GLY A 1 198 ? 11.727 15.43 -1.725 1 95.06 198 GLY A O 1
ATOM 1471 N N . PRO A 1 199 ? 13.312 15.773 -3.26 1 92.56 199 PRO A N 1
ATOM 1472 C CA . PRO A 1 199 ? 14.375 15.586 -2.271 1 92.56 199 PRO A CA 1
ATOM 1473 C C . PRO A 1 199 ? 14.336 16.625 -1.155 1 92.56 199 PRO A C 1
ATOM 1475 O O . PRO A 1 199 ? 14.148 17.812 -1.422 1 92.56 199 PRO A O 1
ATOM 1478 N N . LEU A 1 200 ? 14.453 16.141 0.014 1 93.81 200 LEU A N 1
ATOM 1479 C CA . LEU A 1 200 ? 14.336 17.047 1.162 1 93.81 200 LEU A CA 1
ATOM 1480 C C . LEU A 1 200 ? 15.695 17.266 1.818 1 93.81 200 LEU A C 1
ATOM 1482 O O . LEU A 1 200 ? 16.5 16.328 1.924 1 93.81 200 LEU A O 1
ATOM 1486 N N . ARG A 1 201 ? 15.906 18.484 2.209 1 91.44 201 ARG A N 1
ATOM 1487 C CA . ARG A 1 201 ? 17.031 18.797 3.072 1 91.44 201 ARG A CA 1
ATOM 1488 C C . ARG A 1 201 ? 16.734 18.453 4.527 1 91.44 201 ARG A C 1
ATOM 1490 O O . ARG A 1 201 ? 16.266 19.312 5.289 1 91.44 201 ARG A O 1
ATOM 1497 N N . THR A 1 202 ? 17.016 17.234 4.961 1 90.94 202 THR A N 1
ATOM 1498 C CA . THR A 1 202 ? 16.781 16.75 6.312 1 90.94 202 THR A CA 1
ATOM 1499 C C . THR A 1 202 ? 18.094 16.438 7.016 1 90.94 202 THR A C 1
ATOM 1501 O O . THR A 1 202 ? 19.172 16.562 6.418 1 90.94 202 THR A O 1
ATOM 1504 N N . GLU A 1 203 ? 17.953 16.156 8.297 1 86.5 203 GLU A N 1
ATOM 1505 C CA . GLU A 1 203 ? 19.141 15.742 9.047 1 86.5 203 GLU A CA 1
ATOM 1506 C C . GLU A 1 203 ? 19.797 14.531 8.398 1 86.5 203 GLU A C 1
ATOM 1508 O O . GLU A 1 203 ? 21.031 14.43 8.367 1 86.5 203 GLU A O 1
ATOM 1513 N N . ARG A 1 204 ? 19 13.648 7.879 1 81.31 204 ARG A N 1
ATOM 1514 C CA . ARG A 1 204 ? 19.531 12.453 7.219 1 81.31 204 ARG A CA 1
ATOM 1515 C C . ARG A 1 204 ? 20.297 12.82 5.957 1 81.31 204 ARG A C 1
ATOM 1517 O O . ARG A 1 204 ? 21.422 12.336 5.742 1 81.31 204 ARG A O 1
ATOM 1524 N N . THR A 1 205 ? 19.703 13.633 5.098 1 83.38 205 THR A N 1
ATOM 1525 C CA . THR A 1 205 ? 20.328 13.984 3.832 1 83.38 205 THR A CA 1
ATOM 1526 C C . THR A 1 205 ? 21.578 14.836 4.07 1 83.38 205 THR A C 1
ATOM 1528 O O . THR A 1 205 ? 22.578 14.688 3.367 1 83.38 205 THR A O 1
ATOM 1531 N N . THR A 1 206 ? 21.469 15.719 5.051 1 81.12 206 THR A N 1
ATOM 1532 C CA . THR A 1 206 ? 22.609 16.578 5.336 1 81.12 206 THR A CA 1
ATOM 1533 C C . THR A 1 206 ? 23.797 15.766 5.832 1 81.12 206 THR A C 1
ATOM 1535 O O . THR A 1 206 ? 24.953 16.078 5.523 1 81.12 206 THR A O 1
ATOM 1538 N N . ARG A 1 207 ? 23.484 14.711 6.551 1 79.94 207 ARG A N 1
ATOM 1539 C CA . ARG A 1 207 ? 24.547 13.812 6.996 1 79.94 207 ARG A CA 1
ATOM 1540 C C . ARG A 1 207 ? 25.219 13.125 5.809 1 79.94 207 ARG A C 1
ATOM 1542 O O . ARG A 1 207 ? 26.438 12.977 5.777 1 79.94 207 ARG A O 1
ATOM 1549 N N . VAL A 1 208 ? 24.438 12.719 4.871 1 75.69 208 VAL A N 1
ATOM 1550 C CA . VAL A 1 208 ? 24.969 12.062 3.686 1 75.69 208 VAL A CA 1
ATOM 1551 C C . VAL A 1 208 ? 25.797 13.047 2.877 1 75.69 208 VAL A C 1
ATOM 1553 O O . VAL A 1 208 ? 26.859 12.695 2.363 1 75.69 208 VAL A O 1
ATOM 1556 N N . TRP A 1 209 ? 25.297 14.297 2.816 1 78.69 209 TRP A N 1
ATOM 1557 C CA . TRP A 1 209 ? 25.984 15.328 2.045 1 78.69 209 TRP A CA 1
ATOM 1558 C C . TRP A 1 209 ? 27.328 15.688 2.688 1 78.69 209 TRP A C 1
ATOM 1560 O O . TRP A 1 209 ? 28.312 15.953 1.986 1 78.69 209 TRP A O 1
ATOM 1570 N N . GLU A 1 210 ? 27.312 15.68 4.012 1 78.88 210 GLU A N 1
ATOM 1571 C CA . GLU A 1 210 ? 28.562 15.977 4.723 1 78.88 210 GLU A CA 1
ATOM 1572 C C . GLU A 1 210 ? 29.609 14.891 4.488 1 78.88 210 GLU A C 1
ATOM 1574 O O . GLU A 1 210 ? 30.797 15.172 4.43 1 78.88 210 GLU A O 1
ATOM 1579 N N . ALA A 1 211 ? 29.078 13.758 4.293 1 78.25 211 ALA A N 1
ATOM 1580 C CA . ALA A 1 211 ? 29.984 12.633 4.047 1 78.25 211 ALA A CA 1
ATOM 1581 C C . ALA A 1 211 ? 30.438 12.602 2.586 1 78.25 211 ALA A C 1
ATOM 1583 O O . ALA A 1 211 ? 31.5 12.055 2.268 1 78.25 211 ALA A O 1
ATOM 1584 N N . HIS A 1 212 ? 29.578 13.227 1.703 1 79.75 212 HIS A N 1
ATOM 1585 C CA . HIS A 1 212 ? 29.859 13.273 0.274 1 79.75 212 HIS A CA 1
ATOM 1586 C C . HIS A 1 212 ? 29.672 14.68 -0.279 1 79.75 212 HIS A C 1
ATOM 1588 O O . HIS A 1 212 ? 28.703 14.953 -0.992 1 79.75 212 HIS A O 1
ATOM 1594 N N . PRO A 1 213 ? 30.625 15.422 -0.182 1 75.19 213 PRO A N 1
ATOM 1595 C CA . PRO A 1 213 ? 30.484 16.844 -0.45 1 75.19 213 PRO A CA 1
ATOM 1596 C C . PRO A 1 213 ? 30.141 17.141 -1.907 1 75.19 213 PRO A C 1
ATOM 1598 O O . PRO A 1 213 ? 29.469 18.141 -2.197 1 75.19 213 PRO A O 1
ATOM 1601 N N . ASP A 1 214 ? 30.578 16.312 -2.859 1 75.56 214 ASP A N 1
ATOM 1602 C CA . ASP A 1 214 ? 30.266 16.547 -4.266 1 75.56 214 ASP A CA 1
ATOM 1603 C C . ASP A 1 214 ? 28.766 16.406 -4.523 1 75.56 214 ASP A C 1
ATOM 1605 O O . ASP A 1 214 ? 28.203 17.141 -5.34 1 75.56 214 ASP A O 1
ATOM 1609 N N . LEU A 1 215 ? 28.109 15.555 -3.814 1 67.31 215 LEU A N 1
ATOM 1610 C CA . LEU A 1 215 ? 26.672 15.352 -3.91 1 67.31 215 LEU A CA 1
ATOM 1611 C C . LEU A 1 215 ? 25.906 16.531 -3.312 1 67.31 215 LEU A C 1
ATOM 1613 O O . LEU A 1 215 ? 24.812 16.875 -3.781 1 67.31 215 LEU A O 1
ATOM 1617 N N . TYR A 1 216 ? 26.547 17.188 -2.467 1 64.69 216 TYR A N 1
ATOM 1618 C CA . TYR A 1 216 ? 25.938 18.297 -1.744 1 64.69 216 TYR A CA 1
ATOM 1619 C C . TYR A 1 216 ? 25.672 19.484 -2.678 1 64.69 216 TYR A C 1
ATOM 1621 O O . TYR A 1 216 ? 24.594 20.047 -2.666 1 64.69 216 TYR A O 1
ATOM 1629 N N . LYS A 1 217 ? 26.641 19.797 -3.539 1 68.81 217 LYS A N 1
ATOM 1630 C CA . LYS A 1 217 ? 26.469 20.953 -4.406 1 68.81 217 LYS A CA 1
ATOM 1631 C C . LYS A 1 217 ? 25.297 20.766 -5.367 1 68.81 217 LYS A C 1
ATOM 1633 O O . LYS A 1 217 ? 24.5 21.688 -5.57 1 68.81 217 LYS A O 1
ATOM 1638 N N . GLU A 1 218 ? 25.156 19.672 -5.824 1 68.12 218 GLU A N 1
ATOM 1639 C CA . GLU A 1 218 ? 24.109 19.391 -6.816 1 68.12 218 GLU A CA 1
ATOM 1640 C C . GLU A 1 218 ? 22.75 19.266 -6.16 1 68.12 218 GLU A C 1
ATOM 1642 O O . GLU A 1 218 ? 21.766 19.828 -6.648 1 68.12 218 GLU A O 1
ATOM 1647 N N . PHE A 1 219 ? 22.75 18.672 -5.043 1 70.19 219 PHE A N 1
ATOM 1648 C CA . PHE A 1 219 ? 21.469 18.391 -4.391 1 70.19 219 PHE A CA 1
ATOM 1649 C C . PHE A 1 219 ? 20.953 19.609 -3.641 1 70.19 219 PHE A C 1
ATOM 1651 O O . PHE A 1 219 ? 19.75 19.828 -3.555 1 70.19 219 PHE A O 1
ATOM 1658 N N . SER A 1 220 ? 21.922 20.359 -3.158 1 69.5 220 SER A N 1
ATOM 1659 C CA . SER A 1 220 ? 21.531 21.531 -2.363 1 69.5 220 SER A CA 1
ATOM 1660 C C . SER A 1 220 ? 20.766 22.547 -3.199 1 69.5 220 SER A C 1
ATOM 1662 O O . SER A 1 220 ? 19.953 23.297 -2.67 1 69.5 220 SER A O 1
ATOM 1664 N N . LEU A 1 221 ? 20.953 22.438 -4.473 1 71.31 221 LEU A N 1
ATOM 1665 C CA . LEU A 1 221 ? 20.328 23.406 -5.359 1 71.31 221 LEU A CA 1
ATOM 1666 C C . LEU A 1 221 ? 18.875 23.016 -5.633 1 71.31 221 LEU A C 1
ATOM 1668 O O . LEU A 1 221 ? 18.047 23.875 -5.945 1 71.31 221 LEU A O 1
ATOM 1672 N N . VAL A 1 222 ? 18.594 21.844 -5.293 1 81.31 222 VAL A N 1
ATOM 1673 C CA . VAL A 1 222 ? 17.266 21.438 -5.742 1 81.31 222 VAL A CA 1
ATOM 1674 C C . VAL A 1 222 ? 16.484 20.859 -4.57 1 81.31 222 VAL A C 1
ATOM 1676 O O . VAL A 1 222 ? 15.266 20.672 -4.664 1 81.31 222 VAL A O 1
ATOM 1679 N N . ALA A 1 223 ? 17.078 20.688 -3.432 1 91.31 223 ALA A N 1
ATOM 1680 C CA . ALA A 1 223 ? 16.406 20.047 -2.295 1 91.31 223 ALA A CA 1
ATOM 1681 C C . ALA A 1 223 ? 15.391 21 -1.662 1 91.31 223 ALA A C 1
ATOM 1683 O O . ALA A 1 223 ? 15.656 22.203 -1.516 1 91.31 223 ALA A O 1
ATOM 1684 N N . GLU A 1 224 ? 14.211 20.453 -1.398 1 95.5 224 GLU A N 1
ATOM 1685 C CA . GLU A 1 224 ? 13.156 21.203 -0.708 1 95.5 224 GLU A CA 1
ATOM 1686 C C . GLU A 1 224 ? 13.438 21.297 0.789 1 95.5 224 GLU A C 1
ATOM 1688 O O . GLU A 1 224 ? 13.961 20.344 1.388 1 95.5 224 GLU A O 1
ATOM 1693 N N . SER A 1 225 ? 13.164 22.5 1.348 1 95.38 225 SER A N 1
ATOM 1694 C CA . SER A 1 225 ? 13.109 22.516 2.805 1 95.38 225 SER A CA 1
ATOM 1695 C C . SER A 1 225 ? 11.938 21.672 3.32 1 95.38 225 SER A C 1
ATOM 1697 O O . SER A 1 225 ? 10.898 21.594 2.666 1 95.38 225 SER A O 1
ATOM 1699 N N . PRO A 1 226 ? 12.07 21.062 4.484 1 94.06 226 PRO A N 1
ATOM 1700 C CA . PRO A 1 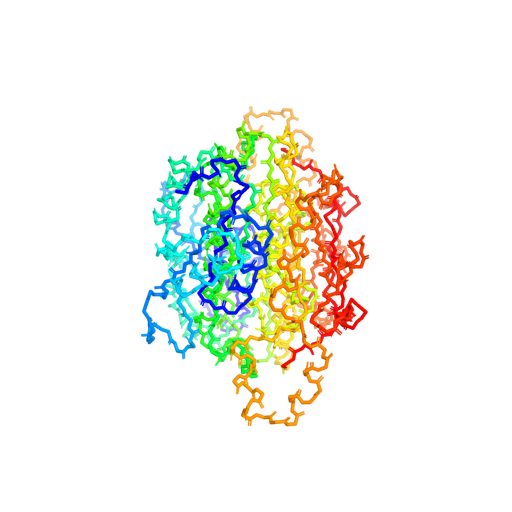226 ? 10.938 20.312 5.035 1 94.06 226 PRO A CA 1
ATOM 1701 C C . PRO A 1 226 ? 9.727 21.188 5.324 1 94.06 226 PRO A C 1
ATOM 1703 O O . PRO A 1 226 ? 8.594 20.719 5.34 1 94.06 226 PRO A O 1
ATOM 1706 N N . GLU A 1 227 ? 9.938 22.484 5.516 1 97.75 227 GLU A N 1
ATOM 1707 C CA . GLU A 1 227 ? 8.859 23.438 5.777 1 97.75 227 GLU A CA 1
ATOM 1708 C C . GLU A 1 227 ? 8.016 23.672 4.531 1 97.75 227 GLU A C 1
ATOM 1710 O O . GLU A 1 227 ? 6.832 24 4.629 1 97.75 227 GLU A O 1
ATOM 1715 N N . PHE A 1 228 ? 8.648 23.438 3.379 1 98.31 228 PHE A N 1
ATOM 1716 C CA . PHE A 1 228 ? 8 23.719 2.102 1 98.31 228 PHE A CA 1
ATOM 1717 C C . PHE A 1 228 ? 6.688 22.953 1.982 1 98.31 228 PHE A C 1
ATOM 1719 O O . PHE A 1 228 ? 5.645 23.531 1.684 1 98.31 228 PHE A O 1
ATOM 1726 N N . THR A 1 229 ? 6.719 21.688 2.299 1 98.5 229 THR A N 1
ATOM 1727 C CA . THR A 1 229 ? 5.527 20.844 2.227 1 98.5 229 THR A CA 1
ATOM 1728 C C . THR A 1 229 ? 4.477 21.312 3.229 1 98.5 229 THR A C 1
ATOM 1730 O O . THR A 1 229 ? 3.277 21.281 2.936 1 98.5 229 THR A O 1
ATOM 1733 N N . GLY A 1 230 ? 4.914 21.703 4.434 1 98.81 230 GLY A N 1
ATOM 1734 C CA . GLY A 1 230 ? 3.977 22.219 5.422 1 98.81 230 GLY A CA 1
ATOM 1735 C C . GLY A 1 230 ? 3.217 23.438 4.953 1 98.81 230 GLY A C 1
ATOM 1736 O O . GLY A 1 230 ? 2.02 23.562 5.211 1 98.81 230 GLY A O 1
ATOM 1737 N N . ARG A 1 231 ? 3.922 24.359 4.277 1 98.81 231 ARG A N 1
ATOM 1738 C CA . ARG A 1 231 ? 3.275 25.547 3.744 1 98.81 231 ARG A CA 1
ATOM 1739 C C . ARG A 1 231 ? 2.254 25.188 2.672 1 98.81 231 ARG A C 1
ATOM 1741 O O . ARG A 1 231 ? 1.188 25.797 2.59 1 98.81 231 ARG A O 1
ATOM 1748 N N . VAL A 1 232 ? 2.6 24.172 1.879 1 98.81 232 VAL A N 1
ATOM 1749 C CA . VAL A 1 232 ? 1.681 23.703 0.843 1 98.81 232 VAL A CA 1
ATOM 1750 C C . VAL A 1 232 ? 0.43 23.125 1.488 1 98.81 232 VAL A C 1
ATOM 1752 O O . VAL A 1 232 ? -0.692 23.438 1.087 1 98.81 232 VAL A O 1
ATOM 1755 N N . ILE A 1 233 ? 0.592 22.328 2.555 1 98.94 233 ILE A N 1
ATOM 1756 C CA . ILE A 1 233 ? -0.519 21.688 3.248 1 98.94 233 ILE A CA 1
ATOM 1757 C C . ILE A 1 233 ? -1.406 22.75 3.895 1 98.94 233 ILE A C 1
ATOM 1759 O O . ILE A 1 233 ? -2.635 22.688 3.801 1 98.94 233 ILE A O 1
ATOM 1763 N N . HIS A 1 234 ? -0.794 23.734 4.512 1 98.88 234 HIS A N 1
ATOM 1764 C CA . HIS A 1 234 ? -1.551 24.828 5.129 1 98.88 234 HIS A CA 1
ATOM 1765 C C . HIS A 1 234 ? -2.383 25.578 4.094 1 98.88 234 HIS A C 1
ATOM 1767 O O . HIS A 1 234 ? -3.549 25.891 4.34 1 98.88 234 HIS A O 1
ATOM 1773 N N . ALA A 1 235 ? -1.769 25.844 2.939 1 98.88 235 ALA A N 1
ATOM 1774 C CA . ALA A 1 235 ? -2.463 26.562 1.876 1 98.88 235 ALA A CA 1
ATOM 1775 C C . ALA A 1 235 ? -3.658 25.766 1.362 1 98.88 235 ALA A C 1
ATOM 1777 O O . ALA A 1 235 ? -4.727 26.328 1.116 1 98.88 235 ALA A O 1
ATOM 1778 N N . ILE A 1 236 ? -3.508 24.469 1.218 1 98.88 236 ILE A N 1
ATOM 1779 C CA . ILE A 1 236 ? -4.594 23.594 0.76 1 98.88 236 ILE A CA 1
ATOM 1780 C C . ILE A 1 236 ? -5.738 23.625 1.771 1 98.88 236 ILE A C 1
ATOM 1782 O O . ILE A 1 236 ? -6.902 23.766 1.393 1 98.88 236 ILE A O 1
ATOM 1786 N N . HIS A 1 237 ? -5.375 23.531 3.049 1 98.69 237 HIS A N 1
ATOM 1787 C CA . HIS A 1 237 ? -6.387 23.562 4.098 1 98.69 237 HIS A CA 1
ATOM 1788 C C . HIS A 1 237 ? -7.184 24.859 4.062 1 98.69 237 HIS A C 1
ATOM 1790 O O . HIS A 1 237 ? -8.398 24.859 4.285 1 98.69 237 HIS A O 1
ATOM 1796 N N . GLY A 1 238 ? -6.535 25.953 3.762 1 98.06 238 GLY A N 1
ATOM 1797 C CA . GLY A 1 238 ? -7.16 27.266 3.775 1 98.06 238 GLY A CA 1
ATOM 1798 C C . GLY A 1 238 ? -7.859 27.609 2.473 1 98.06 238 GLY A C 1
ATOM 1799 O O . GLY A 1 238 ? -8.516 28.641 2.369 1 98.06 238 GLY A O 1
ATOM 1800 N N . ASP A 1 239 ? -7.715 26.766 1.476 1 98.12 239 ASP A N 1
ATOM 1801 C CA . ASP A 1 239 ? -8.312 27 0.166 1 98.12 239 ASP A CA 1
ATOM 1802 C C . ASP A 1 239 ? -9.828 26.812 0.211 1 98.12 239 ASP A C 1
ATOM 1804 O O . ASP A 1 239 ? -10.312 25.719 0.516 1 98.12 239 ASP A O 1
ATOM 1808 N N . PRO A 1 240 ? -10.617 27.797 -0.139 1 97.38 240 PRO A N 1
ATOM 1809 C CA . PRO A 1 240 ? -12.078 27.641 -0.158 1 97.38 240 PRO A CA 1
ATOM 1810 C C . PRO A 1 240 ? -12.531 26.547 -1.12 1 97.38 240 PRO A C 1
ATOM 1812 O O . PRO A 1 240 ? -13.641 26.016 -0.98 1 97.38 240 PRO A O 1
ATOM 1815 N N . GLN A 1 241 ? -11.664 26.219 -2.055 1 97.75 241 GLN A N 1
ATOM 1816 C CA . GLN A 1 241 ? -11.984 25.172 -3.018 1 97.75 241 GLN A CA 1
ATOM 1817 C C . GLN A 1 241 ? -11.219 23.891 -2.713 1 97.75 241 GLN A C 1
ATOM 1819 O O . GLN A 1 241 ? -10.906 23.109 -3.621 1 97.75 241 GLN A O 1
ATOM 1824 N N . ARG A 1 242 ? -10.875 23.672 -1.499 1 97.94 242 ARG A N 1
ATOM 1825 C CA . ARG A 1 242 ? -10.039 22.547 -1.095 1 97.94 242 ARG A CA 1
ATOM 1826 C C . ARG A 1 242 ? -10.672 21.219 -1.504 1 97.94 242 ARG A C 1
ATOM 1828 O O . ARG A 1 242 ? -9.961 20.266 -1.829 1 97.94 242 ARG A O 1
ATOM 1835 N N . MET A 1 243 ? -12.055 21.203 -1.595 1 98.62 243 MET A N 1
ATOM 1836 C CA . MET A 1 243 ? -12.734 19.953 -1.892 1 98.62 243 MET A CA 1
ATOM 1837 C C . MET A 1 243 ? -12.508 19.547 -3.344 1 98.62 243 MET A C 1
ATOM 1839 O O . MET A 1 243 ? -12.664 18.375 -3.693 1 98.62 243 MET A O 1
ATOM 1843 N N . THR A 1 244 ? -12.086 20.438 -4.191 1 98.25 244 THR A N 1
ATOM 1844 C CA . THR A 1 244 ? -11.758 20.109 -5.57 1 98.25 244 THR A CA 1
ATOM 1845 C C . THR A 1 244 ? -10.438 19.344 -5.637 1 98.25 244 THR A C 1
ATOM 1847 O O . THR A 1 244 ? -10.156 18.672 -6.633 1 98.25 244 THR A O 1
ATOM 1850 N N . LEU A 1 245 ? -9.664 19.406 -4.559 1 98.62 245 LEU A N 1
ATOM 1851 C CA . LEU A 1 245 ? -8.383 18.719 -4.496 1 98.62 245 LEU A CA 1
ATOM 1852 C C . LEU A 1 245 ? -8.516 17.391 -3.754 1 98.62 245 LEU A C 1
ATOM 1854 O O . LEU A 1 245 ? -7.598 16.578 -3.775 1 98.62 245 LEU A O 1
ATOM 1858 N N . SER A 1 246 ? -9.719 17.219 -3.07 1 98.88 246 SER A N 1
ATOM 1859 C CA . SER A 1 246 ? -9.906 16 -2.281 1 98.88 246 SER A CA 1
ATOM 1860 C C . SER A 1 246 ? -9.805 14.758 -3.154 1 98.88 246 SER A C 1
ATOM 1862 O O . SER A 1 246 ? -10.398 14.703 -4.23 1 98.88 246 SER A O 1
ATOM 1864 N N . GLY A 1 247 ? -9 13.773 -2.756 1 98.88 247 GLY A N 1
ATOM 1865 C CA . GLY A 1 247 ? -8.805 12.523 -3.473 1 98.88 247 GLY A CA 1
ATOM 1866 C C . GLY A 1 247 ? -7.66 12.578 -4.469 1 98.88 247 GLY A C 1
ATOM 1867 O O . GLY A 1 247 ? -7.348 11.578 -5.117 1 98.88 247 GLY A O 1
ATOM 1868 N N . GLN A 1 248 ? -6.969 13.727 -4.547 1 98.81 248 GLN A N 1
ATOM 1869 C CA . GLN A 1 248 ? -5.914 13.883 -5.543 1 98.81 248 GLN A CA 1
ATOM 1870 C C . GLN A 1 248 ? -4.543 13.578 -4.938 1 98.81 248 GLN A C 1
ATOM 1872 O O . GLN A 1 248 ? -4.336 13.766 -3.738 1 98.81 248 GLN A O 1
ATOM 1877 N N . VAL A 1 249 ? -3.738 13.055 -5.73 1 98.88 249 VAL A N 1
ATOM 1878 C CA . VAL A 1 249 ? -2.303 12.984 -5.48 1 98.88 249 VAL A CA 1
ATOM 1879 C C . VAL A 1 249 ? -1.598 14.141 -6.184 1 98.88 249 VAL A C 1
ATOM 1881 O O . VAL A 1 249 ? -1.719 14.305 -7.398 1 98.88 249 VAL A O 1
AT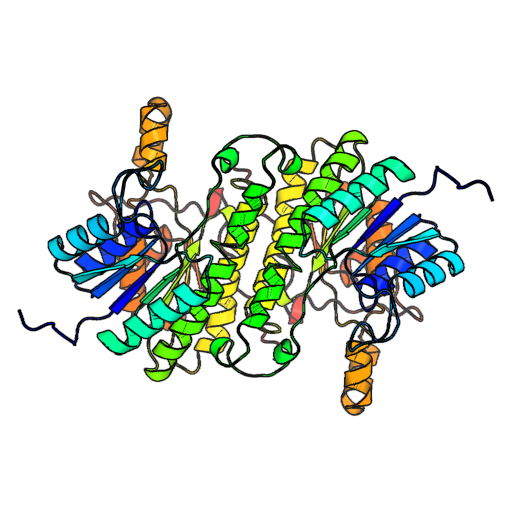OM 1884 N N . LEU A 1 250 ? -0.892 14.961 -5.406 1 98.88 250 LEU A N 1
ATOM 1885 C CA . LEU A 1 250 ? -0.327 16.203 -5.914 1 98.88 250 LEU A CA 1
ATOM 1886 C C . LEU A 1 250 ? 1.196 16.172 -5.855 1 98.88 250 LEU A C 1
ATOM 1888 O O . LEU A 1 250 ? 1.774 15.68 -4.887 1 98.88 250 LEU A O 1
ATOM 1892 N N . VAL A 1 251 ? 1.812 16.688 -6.91 1 98.75 251 VAL A N 1
ATOM 1893 C CA . VAL A 1 251 ? 3.227 17.031 -6.801 1 98.75 251 VAL A CA 1
ATOM 1894 C C . VAL A 1 251 ? 3.383 18.328 -6.012 1 98.75 251 VAL A C 1
ATOM 1896 O O . VAL A 1 251 ? 2.869 19.375 -6.422 1 98.75 251 VAL A O 1
ATOM 1899 N N . GLY A 1 252 ? 4.09 18.219 -4.875 1 98.56 252 GLY A N 1
ATOM 1900 C CA . GLY A 1 252 ? 4.211 19.359 -3.984 1 98.56 252 GLY A CA 1
ATOM 1901 C C . GLY A 1 252 ? 4.68 20.625 -4.688 1 98.56 252 GLY A C 1
ATOM 1902 O O . GLY A 1 252 ? 4.098 21.688 -4.516 1 98.56 252 GLY A O 1
ATOM 1903 N N . ALA A 1 253 ? 5.668 20.5 -5.531 1 98.06 253 ALA A N 1
ATOM 1904 C CA . ALA A 1 253 ? 6.234 21.641 -6.254 1 98.06 253 ALA A CA 1
ATOM 1905 C C . ALA A 1 253 ? 5.195 22.281 -7.168 1 98.06 253 ALA A C 1
ATOM 1907 O O . ALA A 1 253 ? 5.148 23.5 -7.297 1 98.06 253 ALA A O 1
ATOM 1908 N N . GLU A 1 254 ? 4.379 21.469 -7.793 1 98.44 254 GLU A N 1
ATOM 1909 C CA . GLU A 1 254 ? 3.336 21.984 -8.68 1 98.44 254 GLU A CA 1
ATOM 1910 C C . GLU A 1 254 ? 2.221 22.656 -7.887 1 98.44 254 GLU A C 1
ATOM 1912 O O . GLU A 1 254 ? 1.739 23.734 -8.266 1 98.44 254 GLU A O 1
ATOM 1917 N N . ALA A 1 255 ? 1.835 22.031 -6.793 1 98.38 255 ALA A N 1
ATOM 1918 C CA . ALA A 1 255 ? 0.797 22.594 -5.938 1 98.38 255 ALA A CA 1
ATOM 1919 C C . ALA A 1 255 ? 1.229 23.953 -5.375 1 98.38 255 ALA A C 1
ATOM 1921 O O . ALA A 1 255 ? 0.418 24.875 -5.258 1 98.38 255 ALA A O 1
ATOM 1922 N N . ALA A 1 256 ? 2.479 24.078 -5.043 1 98.44 256 ALA A N 1
ATOM 1923 C CA . ALA A 1 256 ? 3.018 25.312 -4.48 1 98.44 256 ALA A CA 1
ATOM 1924 C C . ALA A 1 256 ? 2.846 26.469 -5.449 1 98.44 256 ALA A C 1
ATOM 1926 O O . ALA A 1 256 ? 2.574 27.594 -5.031 1 98.44 256 ALA A O 1
ATOM 1927 N N . LEU A 1 257 ? 3.014 26.172 -6.711 1 97.94 257 LEU A N 1
ATOM 1928 C CA . LEU A 1 257 ? 2.881 27.219 -7.723 1 97.94 257 LEU A CA 1
ATOM 1929 C C . LEU A 1 257 ? 1.458 27.766 -7.75 1 97.94 257 LEU A C 1
ATOM 1931 O O . LEU A 1 257 ? 1.257 28.969 -7.945 1 97.94 257 LEU A O 1
ATOM 1935 N N . ARG A 1 258 ? 0.496 26.922 -7.48 1 95.88 258 ARG A N 1
ATOM 1936 C CA . ARG A 1 258 ? -0.9 27.344 -7.453 1 95.88 258 ARG A CA 1
ATOM 1937 C C . ARG A 1 258 ? -1.145 28.344 -6.336 1 95.88 258 ARG A C 1
ATOM 1939 O O . ARG A 1 258 ? -2.021 29.203 -6.445 1 95.88 258 ARG A O 1
ATOM 1946 N N . TYR A 1 259 ? -0.347 28.281 -5.289 1 97.56 259 TYR A N 1
ATOM 1947 C CA . TYR A 1 259 ? -0.592 29.109 -4.105 1 97.56 259 TYR A CA 1
ATOM 1948 C C . TYR A 1 259 ? 0.479 30.188 -3.955 1 97.56 259 TYR A C 1
ATOM 1950 O O . TYR A 1 259 ? 0.536 30.875 -2.934 1 97.56 259 TYR A O 1
ATOM 1958 N N . GLY A 1 260 ? 1.403 30.266 -4.934 1 97.5 260 GLY A N 1
ATOM 1959 C CA . GLY A 1 260 ? 2.463 31.25 -4.879 1 97.5 260 GLY A CA 1
ATOM 1960 C C . GLY A 1 260 ? 3.449 31.016 -3.752 1 97.5 260 GLY A C 1
ATOM 1961 O O . GLY A 1 260 ? 3.947 31.969 -3.146 1 97.5 260 GLY A O 1
ATOM 1962 N N . ILE A 1 261 ? 3.668 29.75 -3.434 1 97.94 261 ILE A N 1
ATOM 1963 C CA . ILE A 1 261 ? 4.57 29.391 -2.346 1 97.94 261 ILE A CA 1
ATOM 1964 C C . ILE A 1 261 ? 5.957 29.078 -2.91 1 97.94 261 ILE A C 1
ATOM 1966 O O . ILE A 1 261 ? 6.102 28.188 -3.754 1 97.94 261 ILE A O 1
ATOM 1970 N N . ALA A 1 262 ? 6.93 29.797 -2.449 1 96.5 262 ALA A N 1
ATOM 1971 C CA . ALA A 1 262 ? 8.328 29.5 -2.734 1 96.5 262 ALA A CA 1
ATOM 1972 C C . ALA A 1 262 ? 9.016 28.875 -1.529 1 96.5 262 ALA A C 1
ATOM 1974 O O . ALA A 1 262 ? 8.492 28.922 -0.412 1 96.5 262 ALA A O 1
ATOM 1975 N N . ASP A 1 263 ? 10.039 28.188 -1.83 1 95.75 263 ASP A N 1
ATOM 1976 C CA . ASP A 1 263 ? 10.828 27.609 -0.743 1 95.75 263 ASP A CA 1
ATOM 1977 C C . ASP A 1 263 ? 11.844 28.625 -0.214 1 95.75 263 ASP A C 1
ATOM 1979 O O . ASP A 1 263 ? 11.656 29.844 -0.355 1 95.75 263 ASP A O 1
ATOM 1983 N N . LEU A 1 264 ? 12.812 28.156 0.534 1 88.56 264 LEU A N 1
ATOM 1984 C CA . LEU A 1 264 ? 13.789 29.047 1.153 1 88.56 264 LEU A CA 1
ATOM 1985 C C . LEU A 1 264 ? 14.453 29.938 0.111 1 88.56 264 LEU A C 1
ATOM 1987 O O . LEU A 1 264 ? 14.719 29.5 -1.01 1 88.56 264 LEU A O 1
ATOM 1991 N N . ASP A 1 265 ? 14.703 31.156 0.462 1 86.94 265 ASP A N 1
ATOM 1992 C CA . ASP A 1 265 ? 15.406 32.156 -0.333 1 86.94 265 ASP A CA 1
ATOM 1993 C C . ASP A 1 265 ? 14.695 32.406 -1.662 1 86.94 265 ASP A C 1
ATOM 1995 O O . ASP A 1 265 ? 15.344 32.688 -2.676 1 86.94 265 ASP A O 1
ATOM 1999 N N . GLY A 1 266 ? 13.375 32.094 -1.663 1 90.62 266 GLY A N 1
ATOM 2000 C CA . GLY A 1 266 ? 12.562 32.375 -2.83 1 90.62 266 GLY A CA 1
ATOM 2001 C C . GLY A 1 266 ? 12.711 31.359 -3.938 1 90.62 266 GLY A C 1
ATOM 2002 O O . GLY A 1 266 ? 12.172 31.531 -5.031 1 90.62 266 GLY A O 1
ATOM 2003 N N . LYS A 1 267 ? 13.344 30.344 -3.654 1 91.94 267 LYS A N 1
ATOM 2004 C CA . LYS A 1 267 ? 13.562 29.297 -4.652 1 91.94 267 LYS A CA 1
ATOM 2005 C C . LYS A 1 267 ? 12.289 28.516 -4.906 1 91.94 267 LYS A C 1
ATOM 2007 O O . LYS A 1 267 ? 11.531 28.219 -3.975 1 91.94 267 LYS A O 1
ATOM 2012 N N . GLN A 1 268 ? 12.125 28.172 -6.199 1 94.5 268 GLN A N 1
ATOM 2013 C CA . GLN A 1 268 ? 11.008 27.312 -6.586 1 94.5 268 GLN A CA 1
ATOM 2014 C C . GLN A 1 268 ? 11.477 25.891 -6.859 1 94.5 268 GLN A C 1
ATOM 2016 O O . GLN A 1 268 ? 12.148 25.625 -7.859 1 94.5 268 GLN A O 1
ATOM 2021 N N . PRO A 1 269 ? 11.125 24.969 -5.965 1 95.25 269 PRO A N 1
ATOM 2022 C CA . PRO A 1 269 ? 11.516 23.578 -6.234 1 95.25 269 PRO A CA 1
ATOM 2023 C C . PRO A 1 269 ? 10.984 23.078 -7.578 1 95.25 269 PRO A C 1
ATOM 2025 O O . PRO A 1 269 ? 9.859 23.391 -7.961 1 95.25 269 PRO A O 1
ATOM 2028 N N . PRO A 1 270 ? 11.805 22.344 -8.289 1 94.88 270 PRO A N 1
ATOM 2029 C CA . PRO A 1 270 ? 11.352 21.812 -9.578 1 94.88 270 PRO A CA 1
ATOM 2030 C C . PRO A 1 270 ? 10.375 20.641 -9.422 1 94.88 270 PRO A C 1
ATOM 2032 O O . PRO A 1 270 ? 10.359 19.984 -8.383 1 94.88 270 PRO A O 1
ATOM 2035 N N . SER A 1 271 ? 9.5 20.484 -10.484 1 96.56 271 SER A N 1
ATOM 2036 C CA . SER A 1 271 ? 8.703 19.266 -10.602 1 96.56 271 SER A CA 1
ATOM 2037 C C . SER A 1 271 ? 9.508 18.141 -11.227 1 96.56 271 SER A C 1
ATOM 2039 O O . SER A 1 271 ? 10.203 18.328 -12.227 1 96.56 271 SER A O 1
ATOM 2041 N N . TYR A 1 272 ? 9.383 16.969 -10.664 1 96.81 272 TYR A N 1
ATOM 2042 C CA . TYR A 1 272 ? 10.078 15.82 -11.219 1 96.81 272 TYR A CA 1
ATOM 2043 C C . TYR A 1 272 ? 9.133 14.938 -12.016 1 96.81 272 TYR A C 1
ATOM 2045 O O . TYR A 1 272 ? 9.453 13.781 -12.312 1 96.81 272 TYR A O 1
ATOM 2053 N N . ARG A 1 273 ? 7.945 15.453 -12.336 1 97.5 273 ARG A N 1
ATOM 2054 C CA . ARG A 1 273 ? 6.906 14.703 -13.031 1 97.5 273 ARG A CA 1
ATOM 2055 C C . ARG A 1 273 ? 7.441 14.094 -14.328 1 97.5 273 ARG A C 1
ATOM 2057 O O . ARG A 1 273 ? 7.184 12.93 -14.625 1 97.5 273 ARG A O 1
ATOM 2064 N N . GLU A 1 274 ? 8.156 14.836 -15.102 1 96.94 274 GLU A N 1
ATOM 2065 C CA . GLU A 1 274 ? 8.625 14.359 -16.391 1 96.94 274 GLU A CA 1
ATOM 2066 C C . GLU A 1 274 ? 9.695 13.281 -16.234 1 96.94 274 GLU A C 1
ATOM 2068 O O . GLU A 1 274 ? 9.695 12.281 -16.938 1 96.94 274 GLU A O 1
ATOM 2073 N N . LEU A 1 275 ? 10.586 13.492 -15.258 1 96.5 275 LEU A N 1
ATOM 2074 C CA . LEU A 1 275 ? 11.734 12.609 -15.07 1 96.5 275 LEU A CA 1
ATOM 2075 C C . LEU A 1 275 ? 11.312 11.297 -14.406 1 96.5 275 LEU A C 1
ATOM 2077 O O . LEU A 1 275 ? 11.844 10.234 -14.734 1 96.5 275 LEU A O 1
ATOM 2081 N N . LEU A 1 276 ? 10.344 11.406 -13.469 1 97.94 276 LEU A N 1
ATOM 2082 C CA . LEU A 1 276 ? 10.094 10.266 -12.594 1 97.94 276 LEU A CA 1
ATOM 2083 C C . LEU A 1 276 ? 8.656 9.773 -12.727 1 97.94 276 LEU A C 1
ATOM 2085 O O . LEU A 1 276 ? 8.266 8.789 -12.094 1 97.94 276 LEU A O 1
ATOM 2089 N N . GLY A 1 277 ? 7.855 10.391 -13.562 1 97.56 277 GLY A N 1
ATOM 2090 C CA . GLY A 1 277 ? 6.441 10.086 -13.695 1 97.56 277 GLY A CA 1
ATOM 2091 C C . GLY A 1 277 ? 5.562 10.914 -12.773 1 97.56 277 GLY A C 1
ATOM 2092 O O . GLY A 1 277 ? 5.969 11.266 -11.664 1 97.56 277 GLY A O 1
ATOM 2093 N N . GLY A 1 278 ? 4.359 11.219 -13.203 1 97.19 278 GLY A N 1
ATOM 2094 C CA . GLY A 1 278 ? 3.402 11.953 -12.398 1 97.19 278 GLY A CA 1
ATOM 2095 C C . GLY A 1 278 ? 2.363 11.07 -11.742 1 97.19 278 GLY A C 1
ATOM 2096 O O . GLY A 1 278 ? 2.266 9.883 -12.055 1 97.19 278 GLY A O 1
ATOM 2097 N N . PRO A 1 279 ? 1.676 11.656 -10.789 1 97.62 279 PRO A N 1
ATOM 2098 C CA . PRO A 1 279 ? 0.626 10.883 -10.125 1 97.62 279 PRO A CA 1
ATOM 2099 C C . PRO A 1 279 ? -0.501 10.477 -11.07 1 97.62 279 PRO A C 1
ATOM 2101 O O . PRO A 1 279 ? -0.858 11.234 -11.969 1 97.62 279 PRO A O 1
ATOM 2104 N N . VAL A 1 280 ? -0.979 9.273 -10.891 1 95.88 280 VAL A N 1
ATOM 2105 C CA . VAL A 1 280 ? -2.203 8.82 -11.539 1 95.88 280 VAL A CA 1
ATOM 2106 C C . VAL A 1 280 ? -3.385 8.977 -10.586 1 95.88 280 VAL A C 1
ATOM 2108 O O . VAL A 1 280 ? -3.342 8.492 -9.453 1 95.88 280 VAL A O 1
ATOM 2111 N N . GLN A 1 281 ? -4.414 9.664 -11.07 1 97.94 281 GLN A N 1
ATOM 2112 C CA . GLN A 1 281 ? -5.582 9.883 -10.219 1 97.94 281 GLN A CA 1
ATOM 2113 C C . GLN A 1 281 ? -6.531 8.688 -10.281 1 97.94 281 GLN A C 1
ATOM 2115 O O . GLN A 1 281 ? -6.418 7.844 -11.172 1 97.94 281 GLN A O 1
ATOM 2120 N N . ALA A 1 282 ? -7.391 8.578 -9.289 1 97.06 282 ALA A N 1
ATOM 2121 C CA . ALA A 1 282 ? -8.336 7.465 -9.234 1 97.06 282 ALA A CA 1
ATOM 2122 C C . ALA A 1 282 ? -9.32 7.523 -10.398 1 97.06 282 ALA A C 1
ATOM 2124 O O . ALA A 1 282 ? -9.766 8.602 -10.789 1 97.06 282 ALA A O 1
ATOM 2125 N N . HIS A 1 283 ? -9.578 6.285 -10.984 1 98.12 283 HIS A N 1
ATOM 2126 C CA . HIS A 1 283 ? -10.758 6.211 -11.836 1 98.12 283 HIS A CA 1
ATOM 2127 C C . HIS A 1 283 ? -12.016 6.617 -11.078 1 98.12 283 HIS A C 1
ATOM 2129 O O . HIS A 1 283 ? -12.18 6.262 -9.906 1 98.12 283 HIS A O 1
ATOM 2135 N N . PRO A 1 284 ? -12.961 7.375 -11.664 1 97.5 284 PRO A N 1
ATOM 2136 C CA . PRO A 1 284 ? -14.078 7.977 -10.93 1 97.5 284 PRO A CA 1
ATOM 2137 C C . PRO A 1 284 ? -15.133 6.953 -10.523 1 97.5 284 PRO A C 1
ATOM 2139 O O . PRO A 1 284 ? -16.031 7.266 -9.734 1 97.5 284 PRO A O 1
ATOM 2142 N N . ALA A 1 285 ? -15.023 5.688 -11.016 1 97.81 285 ALA A N 1
ATOM 2143 C CA . ALA A 1 285 ? -16 4.664 -10.648 1 97.81 285 ALA A CA 1
ATOM 2144 C C . ALA A 1 285 ? -15.977 4.41 -9.141 1 97.81 285 ALA A C 1
ATOM 2146 O O . ALA A 1 285 ? -14.914 4.375 -8.523 1 97.81 285 ALA A O 1
ATOM 2147 N N . ILE A 1 286 ? -17.109 4.305 -8.539 1 96.62 286 ILE A N 1
ATOM 2148 C CA . ILE A 1 286 ? -17.297 3.951 -7.133 1 96.62 286 ILE A CA 1
ATOM 2149 C C . ILE A 1 286 ? -18.094 2.654 -7.023 1 96.62 286 ILE A C 1
ATOM 2151 O O . ILE A 1 286 ? -19.25 2.596 -7.43 1 96.62 286 ILE A O 1
ATOM 2155 N N . VAL A 1 287 ? -17.453 1.587 -6.543 1 90.56 287 VAL A N 1
ATOM 2156 C CA . VAL A 1 287 ? -18.125 0.309 -6.348 1 90.56 287 VAL A CA 1
ATOM 2157 C C . VAL A 1 287 ? -18.531 0.162 -4.883 1 90.56 287 VAL A C 1
ATOM 2159 O O . VAL A 1 287 ? -17.688 -0.075 -4.016 1 90.56 287 VAL A O 1
ATOM 2162 N N . ALA A 1 288 ? -19.75 0.297 -4.488 1 77.06 288 ALA A N 1
ATOM 2163 C CA . ALA A 1 288 ? -20.297 0.305 -3.137 1 77.06 288 ALA A CA 1
ATOM 2164 C C . ALA A 1 288 ? -20.828 -1.075 -2.748 1 77.06 288 ALA A C 1
ATOM 2166 O O . ALA A 1 288 ? -21.328 -1.813 -3.596 1 77.06 288 ALA A O 1
ATOM 2167 N N . MET B 1 1 ? 5.039 -44.906 -7.363 1 34.72 1 MET B N 1
ATOM 2168 C CA . MET B 1 1 ? 4.84 -43.844 -8.375 1 34.72 1 MET B CA 1
ATOM 2169 C C . MET B 1 1 ? 6.004 -42.875 -8.383 1 34.72 1 MET B C 1
ATOM 2171 O O . MET B 1 1 ? 6.352 -42.312 -7.348 1 34.72 1 MET B O 1
ATOM 2175 N N . THR B 1 2 ? 6.934 -42.938 -9.203 1 37.38 2 THR B N 1
ATOM 2176 C CA . THR B 1 2 ? 8.195 -42.219 -9.297 1 37.38 2 THR B CA 1
ATOM 2177 C C . THR B 1 2 ? 7.98 -40.719 -9.078 1 37.38 2 THR B C 1
ATOM 2179 O O . THR B 1 2 ? 7.137 -40.125 -9.734 1 37.38 2 THR B O 1
ATOM 2182 N N . ARG B 1 3 ? 7.922 -40.25 -7.844 1 46.09 3 ARG B N 1
ATOM 2183 C CA . ARG B 1 3 ? 7.875 -38.812 -7.527 1 46.09 3 ARG B CA 1
ATOM 2184 C C . ARG B 1 3 ? 8.602 -38 -8.586 1 46.09 3 ARG B C 1
ATOM 2186 O O . ARG B 1 3 ? 9.789 -38.219 -8.828 1 46.09 3 ARG B O 1
ATOM 2193 N N . ASN B 1 4 ? 7.938 -37.781 -9.734 1 49.88 4 ASN B N 1
ATOM 2194 C CA . ASN B 1 4 ? 8.562 -37.094 -10.852 1 49.88 4 ASN B CA 1
ATOM 2195 C C . ASN B 1 4 ? 9.234 -35.781 -10.398 1 49.88 4 ASN B C 1
ATOM 2197 O O . ASN B 1 4 ? 8.586 -34.75 -10.297 1 49.88 4 ASN B O 1
ATOM 2201 N N . HIS B 1 5 ? 10.391 -35.906 -9.648 1 62.03 5 HIS B N 1
ATOM 2202 C CA . HIS B 1 5 ? 11.258 -34.844 -9.148 1 62.03 5 HIS B CA 1
ATOM 2203 C C . HIS B 1 5 ? 11.477 -33.75 -10.203 1 62.03 5 HIS B C 1
ATOM 2205 O O . HIS B 1 5 ? 12.008 -32.688 -9.906 1 62.03 5 HIS B O 1
ATOM 2211 N N . GLU B 1 6 ? 10.703 -34 -11.328 1 82.38 6 GLU B N 1
ATOM 2212 C CA . GLU B 1 6 ? 11 -33.094 -12.43 1 82.38 6 GLU B CA 1
ATOM 2213 C C . GLU B 1 6 ? 9.844 -32.125 -12.672 1 82.38 6 GLU B C 1
ATOM 2215 O O . GLU B 1 6 ? 10 -31.125 -13.375 1 82.38 6 GLU B O 1
ATOM 2220 N N . ALA B 1 7 ? 8.672 -32.375 -11.875 1 93.75 7 ALA B N 1
ATOM 2221 C CA . ALA B 1 7 ? 7.52 -31.5 -12.133 1 93.75 7 ALA B CA 1
ATOM 2222 C C . ALA B 1 7 ? 7.75 -30.094 -11.586 1 93.75 7 ALA B C 1
ATOM 2224 O O . ALA B 1 7 ? 8.344 -29.922 -10.516 1 93.75 7 ALA B O 1
ATOM 2225 N N . PRO B 1 8 ? 7.266 -29.141 -12.367 1 97.75 8 PRO B N 1
ATOM 2226 C CA . PRO B 1 8 ? 7.395 -27.781 -11.828 1 97.75 8 PRO B CA 1
ATOM 2227 C C . PRO B 1 8 ? 6.672 -27.609 -10.492 1 97.75 8 PRO B C 1
ATOM 2229 O O . PRO B 1 8 ? 5.719 -28.328 -10.203 1 97.75 8 PRO B O 1
ATOM 2232 N N . VAL B 1 9 ? 7.148 -26.719 -9.68 1 98.81 9 VAL B N 1
ATOM 2233 C CA . VAL B 1 9 ? 6.688 -26.562 -8.297 1 98.81 9 VAL B CA 1
ATOM 2234 C C . VAL B 1 9 ? 6.082 -25.188 -8.109 1 98.81 9 VAL B C 1
ATOM 2236 O O . VAL B 1 9 ? 6.66 -24.188 -8.531 1 98.81 9 VAL B O 1
ATOM 2239 N N . ALA B 1 10 ? 4.895 -25.141 -7.48 1 98.94 10 ALA B N 1
ATOM 2240 C CA . ALA B 1 10 ? 4.234 -23.875 -7.164 1 98.94 10 ALA B CA 1
ATOM 2241 C C . ALA B 1 10 ? 3.893 -23.781 -5.68 1 98.94 10 ALA B C 1
ATOM 2243 O O . ALA B 1 10 ? 3.67 -24.812 -5.027 1 98.94 10 ALA B O 1
ATOM 2244 N N . VAL B 1 11 ? 3.967 -22.609 -5.129 1 99 11 VAL B N 1
ATOM 2245 C CA . VAL B 1 11 ? 3.367 -22.266 -3.844 1 99 11 VAL B CA 1
ATOM 2246 C C . VAL B 1 11 ? 2.178 -21.328 -4.062 1 99 11 VAL B C 1
ATOM 2248 O O . VAL B 1 11 ? 2.303 -20.297 -4.727 1 99 11 VAL B O 1
ATOM 2251 N N . VAL B 1 12 ? 1.02 -21.688 -3.605 1 99 12 VAL B N 1
ATOM 2252 C CA . VAL B 1 12 ? -0.149 -20.812 -3.6 1 99 12 VAL B CA 1
ATOM 2253 C C . VAL B 1 12 ? -0.537 -20.484 -2.16 1 99 12 VAL B C 1
ATOM 2255 O O . VAL B 1 12 ? -0.928 -21.375 -1.395 1 99 12 VAL B O 1
ATOM 2258 N N . THR B 1 13 ? -0.43 -19.234 -1.798 1 98.94 13 THR B N 1
ATOM 2259 C CA . THR B 1 13 ? -0.743 -18.828 -0.431 1 98.94 13 THR B CA 1
ATOM 2260 C C . THR B 1 13 ? -2.238 -18.562 -0.272 1 98.94 13 THR B C 1
ATOM 2262 O O . THR B 1 13 ? -2.881 -18.047 -1.183 1 98.94 13 THR B O 1
ATOM 2265 N N . GLY B 1 14 ? -2.756 -18.906 0.925 1 98.5 14 GLY B N 1
ATOM 2266 C CA . GLY B 1 14 ? -4.184 -18.734 1.149 1 98.5 14 GLY B CA 1
ATOM 2267 C C . GLY B 1 14 ? -5.039 -19.562 0.207 1 98.5 14 GLY B C 1
ATOM 2268 O O . GLY B 1 14 ? -5.922 -19.016 -0.467 1 98.5 14 GLY B O 1
ATOM 2269 N N . ALA B 1 15 ? -4.863 -20.891 0.231 1 98.62 15 ALA B N 1
ATOM 2270 C CA . ALA B 1 15 ? -5.445 -21.703 -0.828 1 98.62 15 ALA B CA 1
ATOM 2271 C C . ALA B 1 15 ? -6.43 -22.719 -0.256 1 98.62 15 ALA B C 1
ATOM 2273 O O . ALA B 1 15 ? -6.699 -23.75 -0.876 1 98.62 15 ALA B O 1
ATOM 2274 N N . SER B 1 16 ? -6.957 -22.469 0.95 1 98 16 SER B N 1
ATOM 2275 C CA . SER B 1 16 ? -7.938 -23.375 1.558 1 98 16 SER B CA 1
ATOM 2276 C C . SER B 1 16 ? -9.281 -23.281 0.85 1 98 16 SER B C 1
ATOM 2278 O O . SER B 1 16 ? -10.086 -24.219 0.902 1 98 16 SER B O 1
ATOM 2280 N N . ARG B 1 17 ? -9.562 -22.172 0.253 1 96.94 17 ARG B N 1
ATOM 2281 C CA . ARG B 1 17 ? -10.852 -21.891 -0.383 1 96.94 17 ARG B CA 1
ATOM 2282 C C . ARG B 1 17 ? -10.734 -20.734 -1.358 1 96.94 17 ARG B C 1
ATOM 2284 O O . ARG B 1 17 ? -9.641 -20.234 -1.611 1 96.94 17 ARG B O 1
ATOM 2291 N N . GLY B 1 18 ? -11.758 -20.422 -2.025 1 96.56 18 GLY B N 1
ATOM 2292 C CA . GLY B 1 18 ? -11.859 -19.219 -2.83 1 96.56 18 GLY B CA 1
ATOM 2293 C C . GLY B 1 18 ? -10.891 -19.188 -3.996 1 96.56 18 GLY B C 1
ATOM 2294 O O . GLY B 1 18 ? -10.68 -20.203 -4.652 1 96.56 18 GLY B O 1
ATOM 2295 N N . ALA B 1 19 ? -10.422 -18 -4.273 1 97.62 19 ALA B N 1
ATOM 2296 C CA . ALA B 1 19 ? -9.531 -17.781 -5.41 1 97.62 19 ALA B CA 1
ATOM 2297 C C . ALA B 1 19 ? -8.289 -18.656 -5.316 1 97.62 19 ALA B C 1
ATOM 2299 O O . ALA B 1 19 ? -7.879 -19.266 -6.309 1 97.62 19 ALA B O 1
ATOM 2300 N N . GLY B 1 20 ? -7.711 -18.75 -4.074 1 98.62 20 GLY B N 1
ATOM 2301 C CA . GLY B 1 20 ? -6.508 -19.547 -3.879 1 98.62 20 GLY B CA 1
ATOM 2302 C C . GLY B 1 20 ? -6.699 -21.016 -4.199 1 98.62 20 GLY B C 1
ATOM 2303 O O . GLY B 1 20 ? -5.855 -21.625 -4.863 1 98.62 20 GLY B O 1
ATOM 2304 N N . LYS B 1 21 ? -7.797 -21.562 -3.734 1 98.62 21 LYS B N 1
ATOM 2305 C CA . LYS B 1 21 ? -8.109 -22.953 -4.031 1 98.62 21 LYS B CA 1
ATOM 2306 C C . LYS B 1 21 ? -8.219 -23.188 -5.535 1 98.62 21 LYS B C 1
ATOM 2308 O O . LYS B 1 21 ? -7.652 -24.141 -6.062 1 98.62 21 LYS B O 1
ATOM 2313 N N . GLY B 1 22 ? -8.961 -22.312 -6.191 1 98.5 22 GLY B N 1
ATOM 2314 C CA . GLY B 1 22 ? -9.125 -22.453 -7.633 1 98.5 22 GLY B CA 1
ATOM 2315 C C . GLY B 1 22 ? -7.816 -22.344 -8.391 1 98.5 22 GLY B C 1
ATOM 2316 O O . GLY B 1 22 ? -7.566 -23.109 -9.32 1 98.5 22 GLY B O 1
ATOM 2317 N N . ILE B 1 23 ? -6.973 -21.375 -8.023 1 98.88 23 ILE B N 1
ATOM 2318 C CA . ILE B 1 23 ? -5.672 -21.188 -8.648 1 98.88 23 ILE B CA 1
ATOM 2319 C C . ILE B 1 23 ? -4.809 -22.422 -8.438 1 98.88 23 ILE B C 1
ATOM 2321 O O . ILE B 1 23 ? -4.207 -22.938 -9.383 1 98.88 23 ILE B O 1
ATOM 2325 N N . ALA B 1 24 ? -4.801 -22.922 -7.203 1 98.94 24 ALA B N 1
ATOM 2326 C CA . ALA B 1 24 ? -4.02 -24.109 -6.883 1 98.94 24 ALA B CA 1
ATOM 2327 C C . ALA B 1 24 ? -4.48 -25.312 -7.703 1 98.94 24 ALA B C 1
ATOM 2329 O O . ALA B 1 24 ? -3.658 -26.062 -8.234 1 98.94 24 ALA B O 1
ATOM 2330 N N . ARG B 1 25 ? -5.777 -25.5 -7.84 1 98.81 25 ARG B N 1
ATOM 2331 C CA . ARG B 1 25 ? -6.336 -26.609 -8.602 1 98.81 25 ARG B CA 1
ATOM 2332 C C . ARG B 1 25 ? -5.941 -26.516 -10.07 1 98.81 25 ARG B C 1
ATOM 2334 O O . ARG B 1 25 ? -5.598 -27.516 -10.695 1 98.81 25 ARG B O 1
ATOM 2341 N N . ALA B 1 26 ? -6.016 -25.297 -10.648 1 98.81 26 ALA B N 1
ATOM 2342 C CA . ALA B 1 26 ? -5.645 -25.094 -12.047 1 98.81 26 ALA B CA 1
ATOM 2343 C C . ALA B 1 26 ? -4.18 -25.453 -12.281 1 98.81 26 ALA B C 1
ATOM 2345 O O . ALA B 1 26 ? -3.844 -26.109 -13.273 1 98.81 26 ALA B O 1
ATOM 2346 N N . LEU B 1 27 ? -3.271 -25.031 -11.375 1 98.88 27 LEU B N 1
ATOM 2347 C CA . LEU B 1 27 ? -1.854 -25.359 -11.492 1 98.88 27 LEU B CA 1
ATOM 2348 C C . LEU B 1 27 ? -1.621 -26.844 -11.32 1 98.88 27 LEU B C 1
ATOM 2350 O O . LEU B 1 27 ? -0.794 -27.438 -12.016 1 98.88 27 LEU B O 1
ATOM 2354 N N . GLY B 1 28 ? -2.332 -27.484 -10.391 1 98.81 28 GLY B N 1
ATOM 2355 C CA . GLY B 1 28 ? -2.293 -28.938 -10.242 1 98.81 28 GLY B CA 1
ATOM 2356 C C . GLY B 1 28 ? -2.729 -29.688 -11.484 1 98.81 28 GLY B C 1
ATOM 2357 O O . GLY B 1 28 ? -2.078 -30.641 -11.898 1 98.81 28 GLY B O 1
ATOM 2358 N N . ALA B 1 29 ? -3.82 -29.219 -12.086 1 98.56 29 ALA B N 1
ATOM 2359 C CA . ALA B 1 29 ? -4.348 -29.844 -13.305 1 98.56 29 ALA B CA 1
ATOM 2360 C C . ALA B 1 29 ? -3.328 -29.766 -14.438 1 98.56 29 ALA B C 1
ATOM 2362 O O . ALA B 1 29 ? -3.352 -30.594 -15.359 1 98.56 29 ALA B O 1
ATOM 2363 N N . ALA B 1 30 ? -2.463 -28.797 -14.344 1 98.25 30 ALA B N 1
ATOM 2364 C CA . ALA B 1 30 ? -1.399 -28.656 -15.328 1 98.25 30 ALA B CA 1
ATOM 2365 C C . ALA B 1 30 ? -0.216 -29.562 -15.008 1 98.25 30 ALA B C 1
ATOM 2367 O O . ALA B 1 30 ? 0.811 -29.516 -15.688 1 98.25 30 ALA B O 1
ATOM 2368 N N . GLY B 1 31 ? -0.329 -30.344 -13.938 1 98.19 31 GLY B N 1
ATOM 2369 C CA . GLY B 1 31 ? 0.667 -31.344 -13.625 1 98.19 31 GLY B CA 1
ATOM 2370 C C . GLY B 1 31 ? 1.699 -30.891 -12.617 1 98.19 31 GLY B C 1
ATOM 2371 O O . GLY B 1 31 ? 2.709 -31.547 -12.398 1 98.19 31 GLY B O 1
ATOM 2372 N N . MET B 1 32 ? 1.468 -29.781 -11.922 1 98.69 32 MET B N 1
ATOM 2373 C CA . MET B 1 32 ? 2.473 -29.234 -11.016 1 98.69 32 MET B CA 1
ATOM 2374 C C . MET B 1 32 ? 2.365 -29.875 -9.633 1 98.69 32 MET B C 1
ATOM 2376 O O . MET B 1 32 ? 1.324 -30.438 -9.281 1 98.69 32 MET B O 1
ATOM 2380 N N . THR B 1 33 ? 3.518 -29.859 -8.938 1 98.75 33 THR B N 1
ATOM 2381 C CA . THR B 1 33 ? 3.473 -29.969 -7.48 1 98.75 33 THR B CA 1
ATOM 2382 C C . THR B 1 33 ? 3.096 -28.625 -6.848 1 98.75 33 THR B C 1
ATOM 2384 O O . THR B 1 33 ? 3.74 -27.609 -7.102 1 98.75 33 THR B O 1
ATOM 2387 N N . VAL B 1 34 ? 2.023 -28.625 -6.086 1 98.94 34 VAL B N 1
ATOM 2388 C CA . VAL B 1 34 ? 1.524 -27.359 -5.539 1 98.94 34 VAL B CA 1
ATOM 2389 C C . VAL B 1 34 ? 1.516 -27.438 -4.012 1 98.94 34 VAL B C 1
ATOM 2391 O O . VAL B 1 34 ? 0.834 -28.281 -3.426 1 98.94 34 VAL B O 1
ATOM 2394 N N . TYR B 1 35 ? 2.371 -26.594 -3.367 1 98.94 35 TYR B N 1
ATOM 2395 C CA . TYR B 1 35 ? 2.238 -26.359 -1.933 1 98.94 35 TYR B CA 1
ATOM 2396 C C . TYR B 1 35 ? 1.05 -25.453 -1.637 1 98.94 35 TYR B C 1
ATOM 2398 O O . TYR B 1 35 ? 1.037 -24.281 -2.035 1 98.94 35 TYR B O 1
ATOM 2406 N N . VAL B 1 36 ? 0.075 -26.047 -0.966 1 98.88 36 VAL B N 1
ATOM 2407 C CA . VAL B 1 36 ? -1.177 -25.391 -0.613 1 98.88 36 VAL B CA 1
ATOM 2408 C C . VAL B 1 36 ? -1.102 -24.859 0.822 1 98.88 36 VAL B C 1
ATOM 2410 O O . VAL B 1 36 ? -1.107 -25.656 1.772 1 98.88 36 VAL B O 1
ATOM 2413 N N . THR B 1 37 ? -1.077 -23.516 0.946 1 98.94 37 THR B N 1
ATOM 2414 C CA . THR B 1 37 ? -0.893 -23.031 2.309 1 98.94 37 THR B CA 1
ATOM 2415 C C . THR B 1 37 ? -2.156 -22.328 2.807 1 98.94 37 THR B C 1
ATOM 2417 O O . THR B 1 37 ? -2.965 -21.844 2.008 1 98.94 37 THR B O 1
ATOM 2420 N N . GLY B 1 38 ? -2.33 -22.234 4.023 1 98.44 38 GLY B N 1
ATOM 2421 C CA . GLY B 1 38 ? -3.43 -21.609 4.738 1 98.44 38 GLY B CA 1
ATOM 2422 C C . GLY B 1 38 ? -3.547 -22.078 6.176 1 98.44 38 GLY B C 1
ATOM 2423 O O . GLY B 1 38 ? -2.729 -22.859 6.645 1 98.44 38 GLY B O 1
ATOM 2424 N N . ARG B 1 39 ? -4.551 -21.672 6.855 1 96.44 39 ARG B N 1
ATOM 2425 C CA . ARG B 1 39 ? -4.68 -21.953 8.281 1 96.44 39 ARG B CA 1
ATOM 2426 C C . ARG B 1 39 ? -5.688 -23.078 8.531 1 96.44 39 ARG B C 1
ATOM 2428 O O . ARG B 1 39 ? -5.637 -23.75 9.562 1 96.44 39 ARG B O 1
ATOM 2435 N N . SER B 1 40 ? -6.625 -23.25 7.555 1 96.88 40 SER B N 1
ATOM 2436 C CA . SER B 1 40 ? -7.723 -24.188 7.766 1 96.88 40 SER B CA 1
ATOM 2437 C C . SER B 1 40 ? -7.289 -25.609 7.461 1 96.88 40 SER B C 1
ATOM 2439 O O . SER B 1 40 ? -7.113 -25.984 6.297 1 96.88 40 SER B O 1
ATOM 2441 N N . GLN B 1 41 ? -7.191 -26.453 8.531 1 97.88 41 GLN B N 1
ATOM 2442 C CA . GLN B 1 41 ? -6.75 -27.844 8.367 1 97.88 41 GLN B CA 1
ATOM 2443 C C . GLN B 1 41 ? -7.926 -28.812 8.438 1 97.88 41 GLN B C 1
ATOM 2445 O O . GLN B 1 41 ? -7.918 -29.844 7.785 1 97.88 41 GLN B O 1
ATOM 2450 N N . ASN B 1 42 ? -8.844 -28.375 9.234 1 97.31 42 ASN B N 1
ATOM 2451 C CA . ASN B 1 42 ? -10.047 -29.188 9.383 1 97.31 42 ASN B CA 1
ATOM 2452 C C . ASN B 1 42 ? -11.305 -28.391 9.055 1 97.31 42 ASN B C 1
ATOM 2454 O O . ASN B 1 42 ? -11.328 -27.172 9.203 1 97.31 42 ASN B O 1
ATOM 2458 N N . GLU B 1 43 ? -12.258 -29.203 8.477 1 94.94 43 GLU B N 1
ATOM 2459 C CA . GLU B 1 43 ? -13.547 -28.531 8.297 1 94.94 43 GLU B CA 1
ATOM 2460 C C . GLU B 1 43 ? -14.031 -27.906 9.609 1 94.94 43 GLU B C 1
ATOM 2462 O O . GLU B 1 43 ? -13.906 -28.531 10.672 1 94.94 43 GLU B O 1
ATOM 2467 N N . GLY B 1 44 ? -14.578 -26.656 9.555 1 93.06 44 GLY B N 1
ATOM 2468 C CA . GLY B 1 44 ? -15.031 -25.969 10.758 1 93.06 44 GLY B CA 1
ATOM 2469 C C . GLY B 1 44 ? -14.008 -24.984 11.297 1 93.06 44 GLY B C 1
ATOM 2470 O O . GLY B 1 44 ? -14.328 -24.141 12.133 1 93.06 44 GLY B O 1
ATOM 2471 N N . ASP B 1 45 ? -12.719 -25.062 10.812 1 94.38 45 ASP B N 1
ATOM 2472 C CA . ASP B 1 45 ? -11.672 -24.141 11.266 1 94.38 45 ASP B CA 1
ATOM 2473 C C . ASP B 1 45 ? -11.961 -22.719 10.836 1 94.38 45 ASP B C 1
ATOM 2475 O O . ASP B 1 45 ? -11.406 -21.766 11.391 1 94.38 45 ASP B O 1
ATOM 2479 N N . ALA B 1 46 ? -12.836 -22.531 9.828 1 91.88 46 ALA B N 1
ATOM 2480 C CA . ALA B 1 46 ? -13.25 -21.234 9.289 1 91.88 46 ALA B CA 1
ATOM 2481 C C . ALA B 1 46 ? -14.75 -21.188 9.031 1 91.88 46 ALA B C 1
ATOM 2483 O O . ALA B 1 46 ? -15.398 -22.234 8.945 1 91.88 46 ALA B O 1
ATOM 2484 N N . PRO B 1 47 ? -15.25 -19.922 8.984 1 87.88 47 PRO B N 1
ATOM 2485 C CA . PRO B 1 47 ? -16.688 -19.812 8.734 1 87.88 47 PRO B CA 1
ATOM 2486 C C . PRO B 1 47 ? -17.094 -20.344 7.363 1 87.88 47 PRO B C 1
ATOM 2488 O O . PRO B 1 47 ? -18.219 -20.812 7.184 1 87.88 47 PRO B O 1
ATOM 2491 N N . LEU B 1 48 ? -16.281 -20.219 6.375 1 91.06 48 LEU B N 1
ATOM 2492 C CA . LEU B 1 48 ? -16.516 -20.75 5.035 1 91.06 48 LEU B CA 1
ATOM 2493 C C . LEU B 1 48 ? -15.867 -22.109 4.859 1 91.06 48 LEU B C 1
ATOM 2495 O O . LEU B 1 48 ? -14.828 -22.391 5.465 1 91.06 48 LEU B O 1
ATOM 2499 N N . PRO B 1 49 ? -16.422 -22.969 4.07 1 93.44 49 PRO B N 1
ATOM 2500 C CA . PRO B 1 49 ? -15.852 -24.312 3.879 1 93.44 49 PRO B CA 1
ATOM 2501 C C . PRO B 1 49 ? -14.523 -24.297 3.125 1 93.44 49 PRO B C 1
ATOM 2503 O O . PRO B 1 49 ? -14.195 -23.297 2.482 1 93.44 49 PRO B O 1
ATOM 2506 N N . GLY B 1 50 ? -13.828 -25.438 3.238 1 96.06 50 GLY B N 1
ATOM 2507 C CA . GLY B 1 50 ? -12.562 -25.609 2.543 1 96.06 50 GLY B CA 1
ATOM 2508 C C . GLY B 1 50 ? -11.375 -25.719 3.482 1 96.06 50 GLY B C 1
ATOM 2509 O O . GLY B 1 50 ? -11.312 -25.016 4.492 1 96.06 50 GLY B O 1
ATOM 2510 N N . THR B 1 51 ? -10.5 -26.594 3.225 1 98.56 51 THR B N 1
ATOM 2511 C CA . THR B 1 51 ? -9.273 -26.797 3.98 1 98.56 51 THR B CA 1
ATOM 2512 C C . THR B 1 51 ? -8.086 -26.984 3.041 1 98.56 51 THR B C 1
ATOM 2514 O O . THR B 1 51 ? -8.258 -27.312 1.867 1 98.56 51 THR B O 1
ATOM 2517 N N . ILE B 1 52 ? -6.914 -26.812 3.582 1 98.81 52 ILE B N 1
ATOM 2518 C CA . ILE B 1 52 ? -5.723 -27 2.76 1 98.81 52 ILE B CA 1
ATOM 2519 C C . ILE B 1 52 ? -5.594 -28.469 2.352 1 98.81 52 ILE B C 1
ATOM 2521 O O . ILE B 1 52 ? -5.121 -28.766 1.255 1 98.81 52 ILE B O 1
ATOM 2525 N N . HIS B 1 53 ? -6.027 -29.375 3.154 1 98.88 53 HIS B N 1
ATOM 2526 C CA . HIS B 1 53 ? -5.93 -30.797 2.855 1 98.88 53 HIS B CA 1
ATOM 2527 C C . HIS B 1 53 ? -6.906 -31.203 1.752 1 98.88 53 HIS B C 1
ATOM 2529 O O . HIS B 1 53 ? -6.574 -32.031 0.896 1 98.88 53 HIS B O 1
ATOM 2535 N N . GLU B 1 54 ? -8.102 -30.656 1.852 1 98.69 54 GLU B N 1
ATOM 2536 C CA . GLU B 1 54 ? -9.062 -30.906 0.785 1 98.69 54 GLU B CA 1
ATOM 2537 C C . GLU B 1 54 ? -8.539 -30.406 -0.561 1 98.69 54 GLU B C 1
ATOM 2539 O O . GLU B 1 54 ? -8.617 -31.125 -1.562 1 98.69 54 GLU B O 1
ATOM 2544 N N . THR B 1 55 ? -8.016 -29.172 -0.572 1 98.81 55 THR B N 1
ATOM 2545 C CA . THR B 1 55 ? -7.453 -28.625 -1.802 1 98.81 55 THR B CA 1
ATOM 2546 C C . THR B 1 55 ? -6.32 -29.5 -2.322 1 98.81 55 THR B C 1
ATOM 2548 O O . THR B 1 55 ? -6.254 -29.797 -3.518 1 98.81 55 THR B O 1
ATOM 2551 N N . ALA B 1 56 ? -5.441 -29.984 -1.436 1 98.88 56 ALA B N 1
ATOM 2552 C CA . ALA B 1 56 ? -4.328 -30.844 -1.825 1 98.88 56 ALA B CA 1
ATOM 2553 C C . ALA B 1 56 ? -4.832 -32.156 -2.453 1 98.88 56 ALA B C 1
ATOM 2555 O O . ALA B 1 56 ? -4.312 -32.594 -3.482 1 98.88 56 ALA B O 1
ATOM 2556 N N . ARG B 1 57 ? -5.859 -32.719 -1.901 1 98.75 57 ARG B N 1
ATOM 2557 C CA . ARG B 1 57 ? -6.426 -33.969 -2.439 1 98.75 57 ARG B CA 1
ATOM 2558 C C . ARG B 1 57 ? -7.031 -33.719 -3.82 1 98.75 57 ARG B C 1
ATOM 2560 O O . ARG B 1 57 ? -6.926 -34.594 -4.703 1 98.75 57 ARG B O 1
ATOM 2567 N N . GLU B 1 58 ? -7.676 -32.594 -3.945 1 98.75 58 GLU B N 1
ATOM 2568 C CA . GLU B 1 58 ? -8.266 -32.281 -5.238 1 98.75 58 GLU B CA 1
ATOM 2569 C C . GLU B 1 58 ? -7.191 -32.125 -6.312 1 98.75 58 GLU B C 1
ATOM 2571 O O . GLU B 1 58 ? -7.395 -32.5 -7.465 1 98.75 58 GLU B O 1
ATOM 2576 N N . ILE B 1 59 ? -6.094 -31.547 -5.941 1 98.81 59 ILE B N 1
ATOM 2577 C CA . ILE B 1 59 ? -4.969 -31.391 -6.855 1 98.81 59 ILE B CA 1
ATOM 2578 C C . ILE B 1 59 ? -4.469 -32.781 -7.293 1 98.81 59 ILE B C 1
ATOM 2580 O O . ILE B 1 59 ? -4.238 -33 -8.484 1 98.81 59 ILE B O 1
ATOM 2584 N N . ASP B 1 60 ? -4.328 -33.75 -6.348 1 98.69 60 ASP B N 1
ATOM 2585 C CA . ASP B 1 60 ? -3.93 -35.125 -6.676 1 98.69 60 ASP B CA 1
ATOM 2586 C C . ASP B 1 60 ? -4.891 -35.75 -7.684 1 98.69 60 ASP B C 1
ATOM 2588 O O . ASP B 1 60 ? -4.461 -36.375 -8.641 1 98.69 60 ASP B O 1
ATOM 2592 N N . ALA B 1 61 ? -6.109 -35.469 -7.48 1 98.69 61 ALA B N 1
ATOM 2593 C CA . ALA B 1 61 ? -7.145 -36.031 -8.336 1 98.69 61 ALA B CA 1
ATOM 2594 C C . ALA B 1 61 ? -7.09 -35.469 -9.742 1 98.69 61 ALA B C 1
ATOM 2596 O O . ALA B 1 61 ? -7.543 -36.094 -10.695 1 98.69 61 ALA B O 1
ATOM 2597 N N . LEU B 1 62 ? -6.492 -34.281 -9.883 1 98.25 62 LEU B N 1
ATOM 2598 C CA . LEU B 1 62 ? -6.441 -33.594 -11.164 1 98.25 62 LEU B CA 1
ATOM 2599 C C . LEU B 1 62 ? -5.16 -33.938 -11.922 1 98.25 62 LEU B C 1
ATOM 2601 O O . LEU B 1 62 ? -4.957 -33.469 -13.047 1 98.25 62 LEU B O 1
ATOM 2605 N N . GLY B 1 63 ? -4.293 -34.688 -11.32 1 97.56 63 GLY B N 1
ATOM 2606 C CA . GLY B 1 63 ? -3.113 -35.188 -12.023 1 97.56 63 GLY B CA 1
ATOM 2607 C C . GLY B 1 63 ? -1.833 -34.5 -11.547 1 97.56 63 GLY B C 1
ATOM 2608 O O . GLY B 1 63 ? -0.742 -34.844 -12.008 1 97.56 63 GLY B O 1
ATOM 2609 N N . GLY B 1 64 ? -1.962 -33.531 -10.633 1 98.44 64 GLY B N 1
ATOM 2610 C CA . GLY B 1 64 ? -0.797 -32.969 -9.984 1 98.44 64 GLY B CA 1
ATOM 2611 C C . GLY B 1 64 ? -0.486 -33.562 -8.633 1 98.44 64 GLY B C 1
ATOM 2612 O O . GLY B 1 64 ? -0.914 -34.688 -8.344 1 98.44 64 GLY B O 1
ATOM 2613 N N . ARG B 1 65 ? 0.328 -32.938 -7.91 1 98.56 65 ARG B N 1
ATOM 2614 C CA . ARG B 1 65 ? 0.636 -33.344 -6.539 1 98.56 65 ARG B CA 1
ATOM 2615 C C . ARG B 1 65 ? 0.37 -32.188 -5.566 1 98.56 65 ARG B C 1
ATOM 2617 O O . ARG B 1 65 ? 1.025 -31.156 -5.633 1 98.56 65 ARG B O 1
ATOM 2624 N N . GLY B 1 66 ? -0.57 -32.406 -4.734 1 98.75 66 GLY B N 1
ATOM 2625 C CA . GLY B 1 66 ? -0.885 -31.406 -3.721 1 98.75 66 GLY B CA 1
ATOM 2626 C C . GLY B 1 66 ? -0.186 -31.656 -2.396 1 98.75 66 GLY B C 1
ATOM 2627 O O . GLY B 1 66 ? -0.143 -32.781 -1.92 1 98.75 66 GLY B O 1
ATOM 2628 N N . ILE B 1 67 ? 0.422 -30.656 -1.812 1 98.88 67 ILE B N 1
ATOM 2629 C CA . ILE B 1 67 ? 1.06 -30.734 -0.501 1 98.88 67 ILE B CA 1
ATOM 2630 C C . ILE B 1 67 ? 0.464 -29.672 0.423 1 98.88 67 ILE B C 1
ATOM 2632 O O . ILE B 1 67 ? 0.698 -28.469 0.238 1 98.88 67 ILE B O 1
ATOM 2636 N N . ALA B 1 68 ? -0.323 -30.125 1.393 1 98.88 68 ALA B N 1
ATOM 2637 C CA . ALA B 1 68 ? -0.917 -29.203 2.355 1 98.88 68 ALA B CA 1
ATOM 2638 C C . ALA B 1 68 ? 0.113 -28.734 3.383 1 98.88 68 ALA B C 1
ATOM 2640 O O . ALA B 1 68 ? 0.807 -29.562 3.986 1 98.88 68 ALA B O 1
ATOM 2641 N N . VAL B 1 69 ? 0.257 -27.438 3.543 1 98.94 69 VAL B N 1
ATOM 2642 C CA . VAL B 1 69 ? 1.164 -26.875 4.543 1 98.94 69 VAL B CA 1
ATOM 2643 C C . VAL B 1 69 ? 0.426 -25.859 5.402 1 98.94 69 VAL B C 1
ATOM 2645 O O . VAL B 1 69 ? 0.052 -24.781 4.918 1 98.94 69 VAL B O 1
ATOM 2648 N N . ALA B 1 70 ? 0.189 -26.203 6.672 1 98.75 70 ALA B N 1
ATOM 2649 C CA . ALA B 1 70 ? -0.372 -25.219 7.594 1 98.75 70 ALA B CA 1
ATOM 2650 C C . ALA B 1 70 ? 0.578 -24.047 7.781 1 98.75 70 ALA B C 1
ATOM 2652 O O . ALA B 1 70 ? 1.735 -24.234 8.164 1 98.75 70 ALA B O 1
ATOM 2653 N N . CYS B 1 71 ? 0.101 -22.844 7.449 1 98.81 71 CYS B N 1
ATOM 2654 C CA . CYS B 1 71 ? 0.927 -21.641 7.512 1 98.81 71 CYS B CA 1
ATOM 2655 C C . CYS B 1 71 ? 0.075 -20.406 7.785 1 98.81 71 CYS B C 1
ATOM 2657 O O . CYS B 1 71 ? -0.84 -20.109 7.02 1 98.81 71 CYS B O 1
ATOM 2659 N N . ASP B 1 72 ? 0.289 -19.797 8.922 1 98.5 72 ASP B N 1
ATOM 2660 C CA . ASP B 1 72 ? -0.23 -18.453 9.156 1 98.5 72 ASP B CA 1
ATOM 2661 C C . ASP B 1 72 ? 0.683 -17.391 8.539 1 98.5 72 ASP B C 1
ATOM 2663 O O . ASP B 1 72 ? 1.769 -17.125 9.062 1 98.5 72 ASP B O 1
ATOM 2667 N N . HIS B 1 73 ? 0.202 -16.766 7.477 1 98.56 73 HIS B N 1
ATOM 2668 C CA . HIS B 1 73 ? 1.042 -15.859 6.707 1 98.56 73 HIS B CA 1
ATOM 2669 C C . HIS B 1 73 ? 1.257 -14.547 7.457 1 98.56 73 HIS B C 1
ATOM 2671 O O . HIS B 1 73 ? 2.029 -13.695 7.012 1 98.56 73 HIS B O 1
ATOM 2677 N N . ALA B 1 74 ? 0.62 -14.352 8.602 1 97.5 74 ALA B N 1
ATOM 2678 C CA . ALA B 1 74 ? 0.95 -13.242 9.484 1 97.5 74 ALA B CA 1
ATOM 2679 C C . ALA B 1 74 ? 2.213 -13.539 10.289 1 97.5 74 ALA B C 1
ATOM 2681 O O . ALA B 1 74 ? 2.781 -12.641 10.922 1 97.5 74 ALA B O 1
ATOM 2682 N N . ASP B 1 75 ? 2.609 -14.75 10.328 1 98.5 75 ASP B N 1
ATOM 2683 C CA . ASP B 1 75 ? 3.758 -15.211 11.102 1 98.5 75 ASP B CA 1
ATOM 2684 C C . ASP B 1 75 ? 4.969 -15.453 10.203 1 98.5 75 ASP B C 1
ATOM 2686 O O . ASP B 1 75 ? 5.07 -16.5 9.57 1 98.5 75 ASP B O 1
ATOM 2690 N N . ASP B 1 76 ? 5.945 -14.578 10.289 1 98.44 76 ASP B N 1
ATOM 2691 C CA . ASP B 1 76 ? 7.098 -14.625 9.398 1 98.44 76 ASP B CA 1
ATOM 2692 C C . ASP B 1 76 ? 7.891 -15.914 9.586 1 98.44 76 ASP B C 1
ATOM 2694 O O . ASP B 1 76 ? 8.484 -16.438 8.641 1 98.44 76 ASP B O 1
ATOM 2698 N N . ALA B 1 77 ? 7.949 -16.375 10.789 1 98.69 77 ALA B N 1
ATOM 2699 C CA . ALA B 1 77 ? 8.695 -17.609 11.055 1 98.69 77 ALA B CA 1
ATOM 2700 C C . ALA B 1 77 ? 8.055 -18.797 10.344 1 98.69 77 ALA B C 1
ATOM 2702 O O . ALA B 1 77 ? 8.75 -19.688 9.859 1 98.69 77 ALA B O 1
ATOM 2703 N N . GLN B 1 78 ? 6.727 -18.875 10.312 1 98.88 78 GLN B N 1
ATOM 2704 C CA . GLN B 1 78 ? 6.035 -19.953 9.617 1 98.88 78 GLN B CA 1
ATOM 2705 C C . GLN B 1 78 ? 6.238 -19.844 8.102 1 98.88 78 GLN B C 1
ATOM 2707 O O . GLN B 1 78 ? 6.383 -20.859 7.422 1 98.88 78 GLN B O 1
ATOM 2712 N N . VAL B 1 79 ? 6.254 -18.641 7.598 1 98.94 79 VAL B N 1
ATOM 2713 C CA . VAL B 1 79 ? 6.5 -18.422 6.172 1 98.94 79 VAL B CA 1
ATOM 2714 C C . VAL B 1 79 ? 7.914 -18.875 5.82 1 98.94 79 VAL B C 1
ATOM 2716 O O . VAL B 1 79 ? 8.125 -19.562 4.812 1 98.94 79 VAL B O 1
ATOM 2719 N N . LYS B 1 80 ? 8.852 -18.453 6.668 1 98.88 80 LYS B N 1
ATOM 2720 C CA . LYS B 1 80 ? 10.219 -18.922 6.469 1 98.88 80 LYS B CA 1
ATOM 2721 C C . LYS B 1 80 ? 10.281 -20.453 6.418 1 98.88 80 LYS B C 1
ATOM 2723 O O . LYS B 1 80 ? 10.914 -21.016 5.527 1 98.88 80 LYS B O 1
ATOM 2728 N N . ALA B 1 81 ? 9.641 -21.109 7.348 1 98.88 81 ALA B N 1
ATOM 2729 C CA . ALA B 1 81 ? 9.648 -22.562 7.434 1 98.88 81 ALA B CA 1
ATOM 2730 C C . ALA B 1 81 ? 9.031 -23.188 6.188 1 98.88 81 ALA B C 1
ATOM 2732 O O . ALA B 1 81 ? 9.484 -24.25 5.727 1 98.88 81 ALA B O 1
ATOM 2733 N N . LEU B 1 82 ? 8 -22.562 5.66 1 98.94 82 LEU B N 1
ATOM 2734 C CA . LEU B 1 82 ? 7.367 -23.016 4.43 1 98.94 82 LEU B CA 1
ATOM 2735 C C . LEU B 1 82 ? 8.383 -23.094 3.291 1 98.94 82 LEU B C 1
ATOM 2737 O O . LEU B 1 82 ? 8.508 -24.125 2.639 1 98.94 82 LEU B O 1
ATOM 2741 N N . PHE B 1 83 ? 9.109 -22.094 3.062 1 98.88 83 PHE B N 1
ATOM 2742 C CA . PHE B 1 83 ? 9.992 -22.047 1.903 1 98.88 83 PHE B CA 1
ATOM 2743 C C . PHE B 1 83 ? 11.242 -22.891 2.135 1 98.88 83 PHE B C 1
ATOM 2745 O O . PHE B 1 83 ? 11.812 -23.438 1.19 1 98.88 83 PHE B O 1
ATOM 2752 N N . GLU B 1 84 ? 11.664 -22.969 3.426 1 98.75 84 GLU B N 1
ATOM 2753 C CA . GLU B 1 84 ? 12.711 -23.938 3.734 1 98.75 84 GLU B CA 1
ATOM 2754 C C . GLU B 1 84 ? 12.281 -25.359 3.391 1 98.75 84 GLU B C 1
ATOM 2756 O O . GLU B 1 84 ? 13.07 -26.156 2.883 1 98.75 84 GLU B O 1
ATOM 2761 N N . ARG B 1 85 ? 11.039 -25.672 3.674 1 98.69 85 ARG B N 1
ATOM 2762 C CA . ARG B 1 85 ? 10.5 -26.984 3.33 1 98.69 85 ARG B CA 1
ATOM 2763 C C . ARG B 1 85 ? 10.469 -27.188 1.818 1 98.69 85 ARG B C 1
ATOM 2765 O O . ARG B 1 85 ? 10.836 -28.25 1.323 1 98.69 85 ARG B O 1
ATOM 2772 N N . VAL B 1 86 ? 9.984 -26.188 1.074 1 98.5 86 VAL B N 1
ATOM 2773 C CA . VAL B 1 86 ? 9.969 -26.25 -0.384 1 98.5 86 VAL B CA 1
ATOM 2774 C C . VAL B 1 86 ? 11.367 -26.547 -0.908 1 98.5 86 VAL B C 1
ATOM 2776 O O . VAL B 1 86 ? 11.555 -27.422 -1.756 1 98.5 86 VAL B O 1
ATOM 2779 N N . GLU B 1 87 ? 12.336 -25.812 -0.376 1 97.81 87 GLU B N 1
ATOM 2780 C CA . GLU B 1 87 ? 13.727 -26.016 -0.793 1 97.81 87 GLU B CA 1
ATOM 2781 C C . GLU B 1 87 ? 14.195 -27.422 -0.491 1 97.81 87 GLU B C 1
ATOM 2783 O O . GLU B 1 87 ? 14.789 -28.094 -1.35 1 97.81 87 GLU B O 1
ATOM 2788 N N . ARG B 1 88 ? 13.93 -27.906 0.685 1 97.75 88 ARG B N 1
ATOM 2789 C CA . ARG B 1 88 ? 14.383 -29.219 1.131 1 97.75 88 ARG B CA 1
ATOM 2790 C C . ARG B 1 88 ? 13.719 -30.328 0.335 1 97.75 88 ARG B C 1
ATOM 2792 O O . ARG B 1 88 ? 14.375 -31.281 -0.083 1 97.75 88 ARG B O 1
ATOM 2799 N N . GLU B 1 89 ? 12.43 -30.188 0.073 1 97.31 89 GLU B N 1
ATOM 2800 C CA . GLU B 1 89 ? 11.648 -31.281 -0.503 1 97.31 89 GLU B CA 1
ATOM 2801 C C . GLU B 1 89 ? 11.727 -31.266 -2.027 1 97.31 89 GLU B C 1
ATOM 2803 O O . GLU B 1 89 ? 11.727 -32.312 -2.66 1 97.31 89 GLU B O 1
ATOM 2808 N N . SER B 1 90 ? 11.734 -30.109 -2.623 1 95.19 90 SER B N 1
ATOM 2809 C CA . SER B 1 90 ? 11.625 -30.031 -4.074 1 95.19 90 SER B CA 1
ATOM 2810 C C . SER B 1 90 ? 12.898 -29.469 -4.699 1 95.19 90 SER B C 1
ATOM 2812 O O . SER B 1 90 ? 13.203 -29.75 -5.863 1 95.19 90 SER B O 1
ATOM 2814 N N . GLY B 1 91 ? 13.648 -28.594 -3.961 1 93.88 91 GLY B N 1
ATOM 2815 C CA . GLY B 1 91 ? 14.875 -28 -4.457 1 93.88 91 GLY B CA 1
ATOM 2816 C C . GLY B 1 91 ? 14.641 -26.953 -5.523 1 93.88 91 GLY B C 1
ATOM 2817 O O . GLY B 1 91 ? 15.594 -26.469 -6.148 1 93.88 91 GLY B O 1
ATOM 2818 N N . ARG B 1 92 ? 13.367 -26.688 -5.797 1 95.5 92 ARG B N 1
ATOM 2819 C CA . ARG B 1 92 ? 13.031 -25.688 -6.805 1 95.5 92 ARG B CA 1
ATOM 2820 C C . ARG B 1 92 ? 11.703 -25.016 -6.484 1 95.5 92 ARG B C 1
ATOM 2822 O O . ARG B 1 92 ? 10.891 -25.562 -5.734 1 95.5 92 ARG B O 1
ATOM 2829 N N . LEU B 1 93 ? 11.531 -23.875 -6.996 1 98.56 93 LEU B N 1
ATOM 2830 C CA . LEU B 1 93 ? 10.266 -23.156 -6.988 1 98.56 93 LEU B CA 1
ATOM 2831 C C . LEU B 1 93 ? 10.047 -22.438 -8.312 1 98.56 93 LEU B C 1
ATOM 2833 O O . LEU B 1 93 ? 10.828 -21.562 -8.695 1 98.56 93 LEU B O 1
ATOM 2837 N N . ASP B 1 94 ? 8.945 -22.781 -8.984 1 98.81 94 ASP B N 1
ATOM 2838 C CA . ASP B 1 94 ? 8.695 -22.25 -10.32 1 98.81 94 ASP B CA 1
ATOM 2839 C C . ASP B 1 94 ? 7.688 -21.094 -10.273 1 98.81 94 ASP B C 1
ATOM 2841 O O . ASP B 1 94 ? 7.812 -20.125 -11.023 1 98.81 94 ASP B O 1
ATOM 2845 N N . ILE B 1 95 ? 6.664 -21.219 -9.438 1 98.94 95 ILE B N 1
ATOM 2846 C CA . ILE B 1 95 ? 5.629 -20.203 -9.344 1 98.94 95 ILE B CA 1
ATOM 2847 C C . ILE B 1 95 ? 5.301 -19.922 -7.879 1 98.94 95 ILE B C 1
ATOM 2849 O O . ILE B 1 95 ? 5.086 -20.859 -7.102 1 98.94 95 ILE B O 1
ATOM 2853 N N . LEU B 1 96 ? 5.367 -18.734 -7.445 1 99 96 LEU B N 1
ATOM 2854 C CA . LEU B 1 96 ? 4.719 -18.25 -6.227 1 99 96 LEU B CA 1
ATOM 2855 C C . LEU B 1 96 ? 3.475 -17.438 -6.559 1 99 96 LEU B C 1
ATOM 2857 O O . LEU B 1 96 ? 3.547 -16.469 -7.328 1 99 96 LEU B O 1
ATOM 2861 N N . VAL B 1 97 ? 2.355 -17.844 -6.059 1 99 97 VAL B N 1
ATOM 2862 C CA . VAL B 1 97 ? 1.146 -17.031 -6.145 1 99 97 VAL B CA 1
ATOM 2863 C C . VAL B 1 97 ? 0.836 -16.422 -4.777 1 99 97 VAL B C 1
ATOM 2865 O O . VAL B 1 97 ? 0.441 -17.141 -3.85 1 99 97 VAL B O 1
ATOM 2868 N N . ASN B 1 98 ? 1.07 -15.141 -4.684 1 98.94 98 ASN B N 1
ATOM 2869 C CA . ASN B 1 98 ? 0.644 -14.391 -3.504 1 98.94 98 ASN B CA 1
ATOM 2870 C C . ASN B 1 98 ? -0.853 -14.094 -3.539 1 98.94 98 ASN B C 1
ATOM 2872 O O . ASN B 1 98 ? -1.285 -13.125 -4.168 1 98.94 98 ASN B O 1
ATOM 2876 N N . ASN B 1 99 ? -1.604 -14.883 -2.791 1 98.81 99 ASN B N 1
ATOM 2877 C CA . ASN B 1 99 ? -3.061 -14.789 -2.803 1 98.81 99 ASN B CA 1
ATOM 2878 C C . ASN B 1 99 ? -3.623 -14.648 -1.392 1 98.81 99 ASN B C 1
ATOM 2880 O O . ASN B 1 99 ? -4.762 -14.211 -1.214 1 98.81 99 ASN B O 1
ATOM 2884 N N . ALA B 1 100 ? -2.809 -15.023 -0.349 1 98.5 100 ALA B N 1
ATOM 2885 C CA . ALA B 1 100 ? -3.275 -14.969 1.034 1 98.5 100 ALA B CA 1
ATOM 2886 C C . ALA B 1 100 ? -3.738 -13.562 1.401 1 98.5 100 ALA B C 1
ATOM 2888 O O . ALA B 1 100 ? -3.076 -12.578 1.062 1 98.5 100 ALA B O 1
ATOM 2889 N N . THR B 1 101 ? -4.859 -13.461 1.99 1 96.12 101 THR B N 1
ATOM 2890 C CA . THR B 1 101 ? -5.375 -12.172 2.428 1 96.12 101 THR B CA 1
ATOM 2891 C C . THR B 1 101 ? -6.301 -12.336 3.631 1 96.12 101 THR B C 1
ATOM 2893 O O . THR B 1 101 ? -6.695 -13.461 3.963 1 96.12 101 THR B O 1
ATOM 2896 N N . CYS B 1 102 ? -6.484 -11.305 4.367 1 93 102 CYS B N 1
ATOM 2897 C CA . CYS B 1 102 ? -7.438 -11.219 5.469 1 93 102 CYS B CA 1
ATOM 2898 C C . CYS B 1 102 ? -8.562 -10.242 5.145 1 93 102 CYS B C 1
ATOM 2900 O O . CYS B 1 102 ? -8.328 -9.031 5.047 1 93 102 CYS B O 1
ATOM 2902 N N . LEU B 1 103 ? -9.773 -10.805 4.953 1 89.94 103 LEU B N 1
ATOM 2903 C CA . LEU B 1 103 ? -10.93 -9.953 4.684 1 89.94 103 LEU B CA 1
ATOM 2904 C C . LEU B 1 103 ? -11.891 -9.945 5.867 1 89.94 103 LEU B C 1
ATOM 2906 O O . LEU B 1 103 ? -12.383 -10.992 6.277 1 89.94 103 LEU B O 1
ATOM 2910 N N . HIS B 1 104 ? -12.086 -8.742 6.414 1 89.56 104 HIS B N 1
ATOM 2911 C CA . HIS B 1 104 ? -13.062 -8.578 7.484 1 89.56 104 HIS B CA 1
ATOM 2912 C C . HIS B 1 104 ? -14.492 -8.578 6.934 1 89.56 104 HIS B C 1
ATOM 2914 O O . HIS B 1 104 ? -14.734 -8.062 5.836 1 89.56 104 HIS B O 1
ATOM 2920 N N . ASP B 1 105 ? -15.438 -9.039 7.684 1 85.38 105 ASP B N 1
ATOM 2921 C CA . ASP B 1 105 ? -16.828 -9.18 7.242 1 85.38 105 ASP B CA 1
ATOM 2922 C C . ASP B 1 105 ? -17.438 -7.82 6.906 1 85.38 105 ASP B C 1
ATOM 2924 O O . ASP B 1 105 ? -18.312 -7.723 6.055 1 85.38 105 ASP B O 1
ATOM 2928 N N . GLN B 1 106 ? -16.906 -6.797 7.535 1 86.88 106 GLN B N 1
ATOM 2929 C CA . GLN B 1 106 ? -17.5 -5.473 7.363 1 86.88 106 GLN B CA 1
ATOM 2930 C C . GLN B 1 106 ? -17.031 -4.832 6.059 1 86.88 106 GLN B C 1
ATOM 2932 O O . GLN B 1 106 ? -17.484 -3.74 5.699 1 86.88 106 GLN B O 1
ATOM 2937 N N . LEU B 1 107 ? -16.219 -5.574 5.387 1 84.19 107 LEU B N 1
ATOM 2938 C CA . LEU B 1 107 ? -15.664 -5.023 4.152 1 84.19 107 LEU B CA 1
ATOM 2939 C C . LEU B 1 107 ? -16.781 -4.672 3.172 1 84.19 107 LEU B C 1
ATOM 2941 O O . LEU B 1 107 ? -16.688 -3.678 2.449 1 84.19 107 LEU B O 1
ATOM 2945 N N . ILE B 1 108 ? -17.844 -5.449 3.174 1 79.19 108 ILE B N 1
ATOM 2946 C CA . ILE B 1 108 ? -18.875 -5.289 2.16 1 79.19 108 ILE B CA 1
ATOM 2947 C C . ILE B 1 108 ? -20.016 -4.43 2.713 1 79.19 108 ILE B C 1
ATOM 2949 O O . ILE B 1 108 ? -21 -4.164 2.016 1 79.19 108 ILE B O 1
ATOM 2953 N N . LEU B 1 109 ? -19.891 -3.957 3.939 1 86.31 109 LEU B N 1
ATOM 2954 C CA . LEU B 1 109 ? -20.922 -3.1 4.512 1 86.31 109 LEU B CA 1
ATOM 2955 C C . LEU B 1 109 ? -20.75 -1.653 4.066 1 86.31 109 LEU B C 1
ATOM 2957 O O . LEU B 1 109 ? -19.609 -1.159 4.004 1 86.31 109 LEU B O 1
ATOM 2961 N N . PRO B 1 110 ? -21.812 -1.066 3.756 1 88.06 110 PRO B N 1
ATOM 2962 C CA . PRO B 1 110 ? -21.703 0.349 3.393 1 88.06 110 PRO B CA 1
ATOM 2963 C C . PRO B 1 110 ? -21.297 1.232 4.57 1 88.06 110 PRO B C 1
ATOM 2965 O O . PRO B 1 110 ? -21.438 0.822 5.727 1 88.06 110 PRO B O 1
ATOM 2968 N N . GLY B 1 111 ? -20.891 2.475 4.262 1 92.94 111 GLY B N 1
ATOM 2969 C CA . GLY B 1 111 ? -20.531 3.443 5.281 1 92.94 111 GLY B CA 1
ATOM 2970 C C . GLY B 1 111 ? -19.062 3.84 5.234 1 92.94 111 GLY B C 1
ATOM 2971 O O . GLY B 1 111 ? -18.25 3.158 4.602 1 92.94 111 GLY B O 1
ATOM 2972 N N . PRO B 1 112 ? -18.797 4.898 5.922 1 97 112 PRO B N 1
ATOM 2973 C CA . PRO B 1 112 ? -17.422 5.395 5.887 1 97 112 PRO B CA 1
ATOM 2974 C C . PRO B 1 112 ? -16.469 4.527 6.695 1 97 112 PRO B C 1
ATOM 2976 O O . PRO B 1 112 ? -16.891 3.82 7.613 1 97 112 PRO B O 1
ATOM 2979 N N . PHE B 1 113 ? -15.18 4.602 6.414 1 97.81 113 PHE B N 1
ATOM 2980 C CA . PHE B 1 113 ? -14.195 3.67 6.949 1 97.81 113 PHE B CA 1
ATOM 2981 C C . PHE B 1 113 ? -14.086 3.809 8.461 1 97.81 113 PHE B C 1
ATOM 2983 O O . PHE B 1 113 ? -13.867 2.82 9.164 1 97.81 113 PHE B O 1
ATOM 2990 N N . TRP B 1 114 ? -14.312 5.012 9.094 1 98.12 114 TRP B N 1
ATOM 2991 C CA . TRP B 1 114 ? -14.086 5.207 10.523 1 98.12 114 TRP B CA 1
ATOM 2992 C C . TRP B 1 114 ? -15.297 4.734 11.328 1 98.12 114 TRP B C 1
ATOM 2994 O O . TRP B 1 114 ? -15.266 4.75 12.562 1 98.12 114 TRP B O 1
ATOM 3004 N N . GLU B 1 115 ? -16.359 4.363 10.664 1 97.44 115 GLU B N 1
ATOM 3005 C CA . GLU B 1 115 ? -17.531 3.791 11.336 1 97.44 115 GLU B CA 1
ATOM 3006 C C . GLU B 1 115 ? -17.5 2.266 11.281 1 97.44 115 GLU B C 1
ATOM 3008 O O . GLU B 1 115 ? -18.375 1.603 11.852 1 97.44 115 GLU B O 1
ATOM 3013 N N . LYS B 1 116 ? -16.562 1.747 10.617 1 97 116 LYS B N 1
ATOM 3014 C CA . LYS B 1 116 ? -16.359 0.304 10.531 1 97 116 LYS B CA 1
ATOM 3015 C C . LYS B 1 116 ? -15.227 -0.142 11.445 1 97 116 LYS B C 1
ATOM 3017 O O . LYS B 1 116 ? -14.508 0.69 12.008 1 97 116 LYS B O 1
ATOM 3022 N N . SER B 1 117 ? -15.133 -1.428 11.602 1 97.31 117 SER B N 1
ATOM 3023 C CA . SER B 1 117 ? -14.109 -1.978 12.484 1 97.31 117 SER B CA 1
ATOM 3024 C C . SER B 1 117 ? -12.711 -1.564 12.039 1 97.31 117 SER B C 1
ATOM 3026 O O . SER B 1 117 ? -12.398 -1.591 10.844 1 97.31 117 SER B O 1
ATOM 3028 N N . LEU B 1 118 ? -11.883 -1.182 13.008 1 97.44 118 LEU B N 1
ATOM 3029 C CA . LEU B 1 118 ? -10.492 -0.878 12.711 1 97.44 118 LEU B CA 1
ATOM 3030 C C . LEU B 1 118 ? -9.758 -2.119 12.211 1 97.44 118 LEU B C 1
ATOM 3032 O O . LEU B 1 118 ? -8.711 -2.01 11.57 1 97.44 118 LEU B O 1
ATOM 3036 N N . ASP B 1 119 ? -10.344 -3.281 12.383 1 96.19 119 ASP B N 1
ATOM 3037 C CA . ASP B 1 119 ? -9.734 -4.543 11.969 1 96.19 119 ASP B CA 1
ATOM 3038 C C . ASP B 1 119 ? -9.695 -4.66 10.445 1 96.19 119 ASP B C 1
ATOM 3040 O O . ASP B 1 119 ? -9.008 -5.523 9.906 1 96.19 119 ASP B O 1
ATOM 3044 N N . LEU B 1 120 ? -10.383 -3.818 9.758 1 96.88 120 LEU B N 1
ATOM 3045 C CA . LEU B 1 120 ? -10.375 -3.84 8.297 1 96.88 120 LEU B CA 1
ATOM 3046 C C . LEU B 1 120 ? -8.969 -3.602 7.758 1 96.88 120 LEU B C 1
ATOM 3048 O O . LEU B 1 120 ? -8.602 -4.129 6.703 1 96.88 120 LEU B O 1
ATOM 3052 N N . VAL B 1 121 ? -8.133 -2.889 8.539 1 97.56 121 VAL B N 1
ATOM 3053 C CA . VAL B 1 121 ? -6.805 -2.514 8.062 1 97.56 121 VAL B CA 1
ATOM 3054 C C . VAL B 1 121 ? -5.859 -3.707 8.172 1 97.56 121 VAL B C 1
ATOM 3056 O O . VAL B 1 121 ? -4.773 -3.703 7.59 1 97.56 121 VAL B O 1
ATOM 3059 N N . ASN B 1 122 ? -6.316 -4.828 8.797 1 97.19 122 ASN B N 1
ATOM 3060 C CA . ASN B 1 122 ? -5.496 -6.027 8.93 1 97.19 122 ASN B CA 1
ATOM 3061 C C . ASN B 1 122 ? -5.188 -6.652 7.574 1 97.19 122 ASN B C 1
ATOM 3063 O O . ASN B 1 122 ? -4.281 -7.477 7.453 1 97.19 122 ASN B O 1
ATOM 3067 N N . ILE B 1 123 ? -5.895 -6.277 6.527 1 98.19 123 ILE B N 1
ATOM 3068 C CA . ILE B 1 123 ? -5.637 -6.75 5.172 1 98.19 123 ILE B CA 1
ATOM 3069 C C . ILE B 1 123 ? -4.246 -6.309 4.727 1 98.19 123 ILE B C 1
ATOM 3071 O O . ILE B 1 123 ? -3.639 -6.93 3.854 1 98.19 123 ILE B O 1
ATOM 3075 N N . LEU B 1 124 ? -3.672 -5.242 5.324 1 98.69 124 LEU B N 1
ATOM 3076 C CA . LEU B 1 124 ? -2.326 -4.789 4.992 1 98.69 124 LEU B CA 1
ATOM 3077 C C . LEU B 1 124 ? -1.274 -5.719 5.586 1 98.69 124 LEU B C 1
ATOM 3079 O O . LEU B 1 124 ? -0.188 -5.875 5.027 1 98.69 124 LEU B O 1
ATOM 3083 N N . ASP B 1 125 ? -1.624 -6.344 6.684 1 98.06 125 ASP B N 1
ATOM 3084 C CA . ASP B 1 125 ? -0.709 -7.293 7.312 1 98.06 125 ASP B CA 1
ATOM 3085 C C . ASP B 1 125 ? -0.697 -8.625 6.566 1 98.06 125 ASP B C 1
ATOM 3087 O O . ASP B 1 125 ? 0.367 -9.125 6.191 1 98.06 125 ASP B O 1
ATOM 3091 N N . VAL B 1 126 ? -1.885 -9.211 6.469 1 98.44 126 VAL B N 1
ATOM 3092 C CA . VAL B 1 126 ? -2.051 -10.398 5.641 1 98.44 126 VAL B CA 1
ATOM 3093 C C . VAL B 1 126 ? -2.758 -10.031 4.34 1 98.44 126 VAL B C 1
ATOM 3095 O O . VAL B 1 126 ? -3.971 -9.812 4.324 1 98.44 126 VAL B O 1
ATOM 3098 N N . GLY B 1 127 ? -2.09 -9.984 3.268 1 98.5 127 GLY B N 1
ATOM 3099 C CA . GLY B 1 127 ? -2.463 -9.492 1.951 1 98.5 127 GLY B CA 1
ATOM 3100 C C . GLY B 1 127 ? -1.358 -8.703 1.273 1 98.5 127 GLY B C 1
ATOM 3101 O O . GLY B 1 127 ? -0.996 -8.992 0.131 1 98.5 127 GLY B O 1
ATOM 3102 N N . LEU B 1 128 ? -0.79 -7.777 2.068 1 98.88 128 LEU B N 1
ATOM 3103 C CA . LEU B 1 128 ? 0.276 -6.961 1.496 1 98.88 128 LEU B CA 1
ATOM 3104 C C . LEU B 1 128 ? 1.627 -7.332 2.1 1 98.88 128 LEU B C 1
ATOM 3106 O O . LEU B 1 128 ? 2.479 -7.91 1.42 1 98.88 128 LEU B O 1
ATOM 3110 N N . ARG B 1 129 ? 1.808 -7.117 3.41 1 98.81 129 ARG B N 1
ATOM 3111 C CA . ARG B 1 129 ? 3.074 -7.441 4.059 1 98.81 129 ARG B CA 1
ATOM 3112 C C . ARG B 1 129 ? 3.426 -8.914 3.865 1 98.81 129 ARG B C 1
ATOM 3114 O O . ARG B 1 129 ? 4.578 -9.25 3.594 1 98.81 129 ARG B O 1
ATOM 3121 N N . SER B 1 130 ? 2.457 -9.75 4.055 1 98.88 130 SER B N 1
ATOM 3122 C CA . SER B 1 130 ? 2.676 -11.188 3.918 1 98.88 130 SER B CA 1
ATOM 3123 C C . SER B 1 130 ? 3.164 -11.539 2.516 1 98.88 130 SER B C 1
ATOM 3125 O O . SER B 1 130 ? 3.967 -12.461 2.346 1 98.88 130 SER B O 1
ATOM 3127 N N . ALA B 1 131 ? 2.691 -10.859 1.487 1 98.94 131 ALA B N 1
ATOM 3128 C CA . ALA B 1 131 ? 3.129 -11.102 0.114 1 98.94 131 ALA B CA 1
ATOM 3129 C C . ALA B 1 131 ? 4.598 -10.727 -0.067 1 98.94 131 ALA B C 1
ATOM 3131 O O . ALA B 1 131 ? 5.324 -11.375 -0.82 1 98.94 131 ALA B O 1
ATOM 3132 N N . TYR B 1 132 ? 5.055 -9.633 0.55 1 98.94 132 TYR B N 1
ATOM 3133 C CA . TYR B 1 132 ? 6.469 -9.273 0.521 1 98.94 132 TYR B CA 1
ATOM 3134 C C . TYR B 1 132 ? 7.324 -10.391 1.116 1 98.94 132 TYR B C 1
ATOM 3136 O O . TYR B 1 132 ? 8.328 -10.797 0.521 1 98.94 132 TYR B O 1
ATOM 3144 N N . VAL B 1 133 ? 6.914 -10.859 2.303 1 98.94 133 VAL B N 1
ATOM 3145 C CA . VAL B 1 133 ? 7.695 -11.844 3.039 1 98.94 133 VAL B CA 1
ATOM 3146 C C . VAL B 1 133 ? 7.801 -13.133 2.225 1 98.94 133 VAL B C 1
ATOM 3148 O O . VAL B 1 133 ? 8.883 -13.703 2.082 1 98.94 133 VAL B O 1
ATOM 3151 N N . ALA B 1 134 ? 6.648 -13.57 1.654 1 98.94 134 ALA B N 1
ATOM 3152 C CA . ALA B 1 134 ? 6.672 -14.758 0.814 1 98.94 134 ALA B CA 1
ATOM 3153 C C . ALA B 1 134 ? 7.57 -14.555 -0.404 1 98.94 134 ALA B C 1
ATOM 3155 O O . ALA B 1 134 ? 8.359 -15.438 -0.757 1 98.94 134 ALA B O 1
ATOM 3156 N N . SER B 1 135 ? 7.469 -13.406 -1.027 1 98.94 135 SER B N 1
ATOM 3157 C CA . SER B 1 135 ? 8.273 -13.094 -2.207 1 98.94 135 SER B CA 1
ATOM 3158 C C . SER B 1 135 ? 9.758 -13.07 -1.873 1 98.94 135 SER B C 1
ATOM 3160 O O . SER B 1 135 ? 10.594 -13.484 -2.682 1 98.94 135 SER B O 1
ATOM 3162 N N . TRP B 1 136 ? 10.078 -12.539 -0.672 1 98.88 136 TRP B N 1
ATOM 3163 C CA . TRP B 1 136 ? 11.453 -12.461 -0.201 1 98.88 136 TRP B CA 1
ATOM 3164 C C . TRP B 1 136 ? 12.102 -13.836 -0.189 1 98.88 136 TRP B C 1
ATOM 3166 O O . TRP B 1 136 ? 13.188 -14.023 -0.746 1 98.88 136 TRP B O 1
ATOM 3176 N N . HIS B 1 137 ? 11.445 -14.82 0.298 1 98.88 137 HIS B N 1
ATOM 3177 C CA . HIS B 1 137 ? 11.969 -16.188 0.382 1 98.88 137 HIS B CA 1
ATOM 3178 C C . HIS B 1 137 ? 11.938 -16.875 -0.98 1 98.88 137 HIS B C 1
ATOM 3180 O O . HIS B 1 137 ? 12.883 -17.578 -1.346 1 98.88 137 HIS B O 1
ATOM 3186 N N . ALA B 1 138 ? 10.836 -16.672 -1.734 1 98.94 138 ALA B N 1
ATOM 3187 C CA . ALA B 1 138 ? 10.695 -17.297 -3.045 1 98.94 138 ALA B CA 1
ATOM 3188 C C . ALA B 1 138 ? 11.781 -16.812 -4.004 1 98.94 138 ALA B C 1
ATOM 3190 O O . ALA B 1 138 ? 12.336 -17.609 -4.77 1 98.94 138 ALA B O 1
ATOM 3191 N N . ALA B 1 139 ? 11.984 -15.492 -3.965 1 98.88 139 ALA B N 1
ATOM 3192 C CA . ALA B 1 139 ? 12.961 -14.891 -4.867 1 98.88 139 ALA B CA 1
ATOM 3193 C C . ALA B 1 139 ? 14.344 -15.516 -4.676 1 98.88 139 ALA B C 1
ATOM 3195 O O . ALA B 1 139 ? 15.078 -15.727 -5.648 1 98.88 139 ALA B O 1
ATOM 3196 N N . ARG B 1 140 ? 14.68 -15.789 -3.43 1 98 140 ARG B N 1
ATOM 3197 C CA . ARG B 1 140 ? 15.969 -16.406 -3.139 1 98 140 ARG B CA 1
ATOM 3198 C C . ARG B 1 140 ? 16.109 -17.75 -3.867 1 98 140 ARG B C 1
ATOM 3200 O O . ARG B 1 140 ? 17.141 -18.016 -4.477 1 98 140 ARG B O 1
ATOM 3207 N N . LEU B 1 141 ? 15.094 -18.562 -3.867 1 98.31 141 LEU B N 1
ATOM 3208 C CA . LEU B 1 141 ? 15.094 -19.859 -4.512 1 98.31 141 LEU B CA 1
ATOM 3209 C C . LEU B 1 141 ? 15.094 -19.719 -6.027 1 98.31 141 LEU B C 1
ATOM 3211 O O . LEU B 1 141 ? 15.82 -20.438 -6.723 1 98.31 141 LEU B O 1
ATOM 3215 N N . MET B 1 142 ? 14.289 -18.797 -6.52 1 98.81 142 MET B N 1
ATOM 3216 C CA . MET B 1 142 ? 14.109 -18.625 -7.957 1 98.81 142 MET B CA 1
ATOM 3217 C C . MET B 1 142 ? 15.352 -18.016 -8.594 1 98.81 142 MET B C 1
ATOM 3219 O O . MET B 1 142 ? 15.727 -18.391 -9.711 1 98.81 142 MET B O 1
ATOM 3223 N N . ALA B 1 143 ? 15.938 -17.062 -7.871 1 98.38 143 ALA B N 1
ATOM 3224 C CA . ALA B 1 143 ? 17.125 -16.406 -8.391 1 98.38 143 ALA B CA 1
ATOM 3225 C C . ALA B 1 143 ? 18.281 -17.391 -8.586 1 98.38 143 ALA B C 1
ATOM 3227 O O . ALA B 1 143 ? 19.031 -17.281 -9.555 1 98.38 143 ALA B O 1
ATOM 3228 N N . GLN B 1 144 ? 18.391 -18.312 -7.684 1 96.94 144 GLN B N 1
ATOM 3229 C CA . GLN B 1 144 ? 19.422 -19.328 -7.781 1 96.94 144 GLN B CA 1
ATOM 3230 C C . GLN B 1 144 ? 19.281 -20.156 -9.062 1 96.94 144 GLN B C 1
ATOM 3232 O O . GLN B 1 144 ? 20.281 -20.547 -9.672 1 96.94 144 GLN B O 1
ATOM 3237 N N . ARG B 1 145 ? 18.125 -20.375 -9.5 1 96.31 145 ARG B N 1
ATOM 3238 C CA . ARG B 1 145 ? 17.828 -21.188 -10.672 1 96.31 145 ARG B CA 1
ATOM 3239 C C . ARG B 1 145 ? 17.688 -20.312 -11.922 1 96.31 145 ARG B C 1
ATOM 3241 O O . ARG B 1 145 ? 17.578 -20.844 -13.039 1 96.31 145 ARG B O 1
ATOM 3248 N N . ARG B 1 146 ? 17.594 -19.031 -11.711 1 97.94 146 ARG B N 1
ATOM 3249 C CA . ARG B 1 146 ? 17.406 -18.047 -12.781 1 97.94 146 ARG B CA 1
ATOM 3250 C C . ARG B 1 146 ? 16.156 -18.375 -13.602 1 97.94 146 ARG B C 1
ATOM 3252 O O . ARG B 1 146 ? 16.219 -18.438 -14.828 1 97.94 146 ARG B O 1
ATOM 3259 N N . SER B 1 147 ? 15.156 -18.641 -12.922 1 97.94 147 SER B N 1
ATOM 3260 C CA . SER B 1 147 ? 13.852 -18.938 -13.508 1 97.94 147 SER B CA 1
ATOM 3261 C C . SER B 1 147 ? 12.75 -18.875 -12.453 1 97.94 147 SER B C 1
ATOM 3263 O O . SER B 1 147 ? 12.969 -19.234 -11.297 1 97.94 147 SER B O 1
ATOM 3265 N N . GLY B 1 148 ? 11.609 -18.375 -12.836 1 98.56 148 GLY B N 1
ATOM 3266 C CA . GLY B 1 148 ? 10.484 -18.359 -11.914 1 98.56 148 GLY B CA 1
ATOM 3267 C C . GLY B 1 148 ? 9.5 -17.25 -12.195 1 98.56 148 GLY B C 1
ATOM 3268 O O . GLY B 1 148 ? 9.781 -16.359 -13 1 98.56 148 GLY B O 1
ATOM 3269 N N . LEU B 1 149 ? 8.312 -17.359 -11.594 1 98.94 149 LEU B N 1
ATOM 3270 C CA . LEU B 1 149 ? 7.246 -16.359 -11.688 1 98.94 149 LEU B CA 1
ATOM 3271 C C . LEU B 1 149 ? 6.633 -16.094 -10.32 1 98.94 149 LEU B C 1
ATOM 3273 O O . LEU B 1 149 ? 6.211 -17.016 -9.625 1 98.94 149 LEU B O 1
ATOM 3277 N N . ILE B 1 150 ? 6.703 -14.852 -9.922 1 99 150 ILE B N 1
ATOM 3278 C CA . ILE B 1 150 ? 5.938 -14.391 -8.766 1 99 150 ILE B CA 1
ATOM 3279 C C . ILE B 1 150 ? 4.676 -13.68 -9.242 1 99 150 ILE B C 1
ATOM 3281 O O . ILE B 1 150 ? 4.75 -12.68 -9.961 1 99 150 ILE B O 1
ATOM 3285 N N . ALA B 1 151 ? 3.547 -14.203 -8.914 1 99 151 ALA B N 1
ATOM 3286 C CA . ALA B 1 151 ? 2.268 -13.609 -9.289 1 99 151 ALA B CA 1
ATOM 3287 C C . ALA B 1 151 ? 1.529 -13.07 -8.07 1 99 151 ALA B C 1
ATOM 3289 O O . ALA B 1 151 ? 1.519 -13.703 -7.012 1 99 151 ALA B O 1
ATOM 3290 N N . PHE B 1 152 ? 0.995 -11.898 -8.219 1 98.94 152 PHE B N 1
ATOM 3291 C CA . PHE B 1 152 ? 0.143 -11.281 -7.211 1 98.94 152 PHE B CA 1
ATOM 3292 C C . PHE B 1 152 ? -1.309 -11.25 -7.672 1 98.94 152 PHE B C 1
ATOM 3294 O O . PHE B 1 152 ? -1.596 -10.867 -8.805 1 98.94 152 PHE B O 1
ATOM 3301 N N . THR B 1 153 ? -2.234 -11.727 -6.828 1 98.75 153 THR B N 1
ATOM 3302 C CA . THR B 1 153 ? -3.652 -11.555 -7.129 1 98.75 153 THR B CA 1
ATOM 3303 C C . THR B 1 153 ? -4.121 -10.156 -6.711 1 98.75 153 THR B C 1
ATOM 3305 O O . THR B 1 153 ? -3.924 -9.75 -5.566 1 98.75 153 THR B O 1
ATOM 3308 N N . SER B 1 154 ? -4.66 -9.453 -7.59 1 98.69 154 SER B N 1
ATOM 3309 C CA . SER B 1 154 ? -5.082 -8.07 -7.379 1 98.69 154 SER B CA 1
ATOM 3310 C C . SER B 1 154 ? -6.461 -7.816 -7.977 1 98.69 154 SER B C 1
ATOM 3312 O O . SER B 1 154 ? -7.258 -8.742 -8.133 1 98.69 154 SER B O 1
ATOM 3314 N N . SER B 1 155 ? -6.891 -6.621 -8.086 1 97.81 155 SER B N 1
ATOM 3315 C CA . SER B 1 155 ? -8.25 -6.273 -8.477 1 97.81 155 SER B CA 1
ATOM 3316 C C . SER B 1 155 ? -8.344 -4.836 -8.969 1 97.81 155 SER B C 1
ATOM 3318 O O . SER B 1 155 ? -7.387 -4.066 -8.828 1 97.81 155 SER B O 1
ATOM 3320 N N . PHE B 1 156 ? -9.5 -4.523 -9.547 1 98.31 156 PHE B N 1
ATOM 3321 C CA . PHE B 1 156 ? -9.797 -3.189 -10.055 1 98.31 156 PHE B CA 1
ATOM 3322 C C . PHE B 1 156 ? -9.875 -2.184 -8.914 1 98.31 156 PHE B C 1
ATOM 3324 O O . PHE B 1 156 ? -9.844 -0.973 -9.141 1 98.31 156 PHE B O 1
ATOM 3331 N N . GLY B 1 157 ? -9.875 -2.709 -7.691 1 97.81 157 GLY B N 1
ATOM 3332 C CA . GLY B 1 157 ? -9.852 -1.831 -6.535 1 97.81 157 GLY B CA 1
ATOM 3333 C C . GLY B 1 157 ? -8.602 -0.977 -6.461 1 97.81 157 GLY B C 1
ATOM 3334 O O . GLY B 1 157 ? -8.562 0.008 -5.719 1 97.81 157 GLY B O 1
ATOM 3335 N N . ALA B 1 158 ? -7.582 -1.314 -7.234 1 98.5 158 ALA B N 1
ATOM 3336 C CA . ALA B 1 158 ? -6.367 -0.509 -7.316 1 98.5 158 ALA B CA 1
ATOM 3337 C C . ALA B 1 158 ? -6.602 0.757 -8.133 1 98.5 158 ALA B C 1
ATOM 3339 O O . ALA B 1 158 ? -5.859 1.733 -8.008 1 98.5 158 ALA B O 1
ATOM 3340 N N . SER B 1 159 ? -7.602 0.74 -8.977 1 98.31 159 SER B N 1
ATOM 3341 C CA . SER B 1 159 ? -7.836 1.839 -9.906 1 98.31 159 SER B CA 1
ATOM 3342 C C . SER B 1 159 ? -8.977 2.732 -9.43 1 98.31 159 SER B C 1
ATOM 3344 O O . SER B 1 159 ? -8.945 3.947 -9.633 1 98.31 159 SER B O 1
ATOM 3346 N N . CYS B 1 160 ? -10 2.146 -8.789 1 98.62 160 CYS B N 1
ATOM 3347 C CA . CYS B 1 160 ? -11.195 2.875 -8.398 1 98.62 160 CYS B CA 1
ATOM 3348 C C . CYS B 1 160 ? -11.57 2.57 -6.953 1 98.62 160 CYS B C 1
ATOM 3350 O O . CYS B 1 160 ? -10.93 1.738 -6.305 1 98.62 160 CYS B O 1
ATOM 3352 N N . TYR B 1 161 ? -12.547 3.371 -6.398 1 97.94 161 TYR B N 1
ATOM 3353 C CA . TYR B 1 161 ? -13.055 3.072 -5.066 1 97.94 161 TYR B CA 1
ATOM 3354 C C . TYR B 1 161 ? -13.852 1.77 -5.062 1 97.94 161 TYR B C 1
ATOM 3356 O O . TYR B 1 161 ? -14.852 1.646 -5.766 1 97.94 161 TYR B O 1
ATOM 3364 N N . MET B 1 162 ? -13.297 0.785 -4.383 1 95.81 162 MET B N 1
ATOM 3365 C CA . MET B 1 162 ? -13.922 -0.527 -4.246 1 95.81 162 MET B CA 1
ATOM 3366 C C . MET B 1 162 ? -13.641 -1.126 -2.873 1 95.81 162 MET B C 1
ATOM 3368 O O . MET B 1 162 ? -12.477 -1.276 -2.482 1 95.81 162 MET B O 1
ATOM 3372 N N . HIS B 1 163 ? -14.578 -1.425 -2.049 1 93.56 163 HIS B N 1
ATOM 3373 C CA . HIS B 1 163 ? -14.523 -2.137 -0.777 1 93.56 163 HIS B CA 1
ATOM 3374 C C . HIS B 1 163 ? -13.773 -1.331 0.275 1 93.56 163 HIS B C 1
ATOM 3376 O O . HIS B 1 163 ? -13.273 -1.892 1.252 1 93.56 163 HIS B O 1
ATOM 3382 N N . GLY B 1 164 ? -13.57 -0.055 0.063 1 95.62 164 GLY B N 1
ATOM 3383 C CA . GLY B 1 164 ? -13.008 0.825 1.076 1 95.62 164 GLY B CA 1
ATOM 3384 C C . GLY B 1 164 ? -11.516 1.04 0.922 1 95.62 164 GLY B C 1
ATOM 3385 O O . GLY B 1 164 ? -10.883 0.414 0.072 1 95.62 164 GLY B O 1
ATOM 3386 N N . ALA B 1 165 ? -10.977 1.861 1.76 1 97.75 165 ALA B N 1
ATOM 3387 C CA . ALA B 1 165 ? -9.625 2.395 1.607 1 97.75 165 ALA B CA 1
ATOM 3388 C C . ALA B 1 165 ? -8.578 1.323 1.894 1 97.75 165 ALA B C 1
ATOM 3390 O O . ALA B 1 165 ? -7.539 1.266 1.228 1 97.75 165 ALA B O 1
ATOM 3391 N N . ALA B 1 166 ? -8.82 0.487 2.93 1 98.06 166 ALA B N 1
ATOM 3392 C CA . ALA B 1 166 ? -7.84 -0.541 3.262 1 98.06 166 ALA B CA 1
ATOM 3393 C C . ALA B 1 166 ? -7.668 -1.529 2.111 1 98.06 166 ALA B C 1
ATOM 3395 O O . ALA B 1 166 ? -6.547 -1.908 1.772 1 98.06 166 ALA B O 1
ATOM 3396 N N . TYR B 1 167 ? -8.781 -1.925 1.49 1 97.88 167 TYR B N 1
ATOM 3397 C CA . TYR B 1 167 ? -8.766 -2.854 0.366 1 97.88 167 TYR B CA 1
ATOM 3398 C C . TYR B 1 167 ? -7.992 -2.27 -0.811 1 97.88 167 TYR B C 1
ATOM 3400 O O . TYR B 1 167 ? -7.094 -2.914 -1.354 1 97.88 167 TYR B O 1
ATOM 3408 N N . GLY B 1 168 ? -8.32 -1.04 -1.222 1 98.25 168 GLY B N 1
ATOM 3409 C CA . GLY B 1 168 ? -7.645 -0.39 -2.336 1 98.25 168 GLY B CA 1
ATOM 3410 C C . GLY B 1 168 ? -6.148 -0.254 -2.133 1 98.25 168 GLY B C 1
ATOM 3411 O O . GLY B 1 168 ? -5.367 -0.485 -3.057 1 98.25 168 GLY B O 1
ATOM 3412 N N . ALA B 1 169 ? -5.77 0.129 -0.95 1 98.81 169 ALA B N 1
ATOM 3413 C CA . ALA B 1 169 ? -4.348 0.292 -0.648 1 98.81 169 ALA B CA 1
ATOM 3414 C C . ALA B 1 169 ? -3.609 -1.038 -0.761 1 98.81 169 ALA B C 1
ATOM 3416 O O . ALA B 1 169 ? -2.48 -1.088 -1.257 1 98.81 169 ALA B O 1
ATOM 3417 N N . GLN B 1 170 ? -4.234 -2.08 -0.22 1 98.81 170 GLN B N 1
ATOM 3418 C CA . GLN B 1 170 ? -3.629 -3.404 -0.335 1 98.81 170 GLN B CA 1
ATOM 3419 C C . GLN B 1 170 ? -3.412 -3.785 -1.797 1 98.81 170 GLN B C 1
ATOM 3421 O O . GLN B 1 170 ? -2.328 -4.238 -2.17 1 98.81 170 GLN B O 1
ATOM 3426 N N . LYS B 1 171 ? -4.414 -3.578 -2.635 1 98.81 171 LYS B N 1
ATOM 3427 C CA . LYS B 1 171 ? -4.332 -3.969 -4.039 1 98.81 171 LYS B CA 1
ATOM 3428 C C . LYS B 1 171 ? -3.344 -3.09 -4.801 1 98.81 171 LYS B C 1
ATOM 3430 O O . LYS B 1 171 ? -2.539 -3.592 -5.59 1 98.81 171 LYS B O 1
ATOM 3435 N N . SER B 1 172 ? -3.354 -1.798 -4.555 1 98.81 172 SER B N 1
ATOM 3436 C CA . SER B 1 172 ? -2.355 -0.924 -5.164 1 98.81 172 SER B CA 1
ATOM 3437 C C . SER B 1 172 ? -0.945 -1.314 -4.734 1 98.81 172 SER B C 1
ATOM 3439 O O . SER B 1 172 ? -0.002 -1.212 -5.523 1 98.81 172 SER B O 1
ATOM 3441 N N . GLY B 1 173 ? -0.833 -1.717 -3.496 1 98.88 173 GLY B N 1
ATOM 3442 C CA . GLY B 1 173 ? 0.458 -2.127 -2.965 1 98.88 173 GLY B CA 1
ATOM 3443 C C . GLY B 1 173 ? 1.012 -3.369 -3.637 1 98.88 173 GLY B C 1
ATOM 3444 O O . GLY B 1 173 ? 2.182 -3.402 -4.027 1 98.88 173 GLY B O 1
ATOM 3445 N N . VAL B 1 174 ? 0.206 -4.406 -3.826 1 98.94 174 VAL B N 1
ATOM 3446 C CA . VAL B 1 174 ? 0.716 -5.633 -4.434 1 98.94 174 VAL B CA 1
ATOM 3447 C C . VAL B 1 174 ? 1.017 -5.395 -5.91 1 98.94 174 VAL B C 1
ATOM 3449 O O . VAL B 1 174 ? 1.95 -5.98 -6.461 1 98.94 174 VAL B O 1
ATOM 3452 N N . ASP B 1 175 ? 0.204 -4.523 -6.582 1 98.94 175 ASP B N 1
ATOM 3453 C CA . ASP B 1 175 ? 0.547 -4.133 -7.945 1 98.94 175 ASP B CA 1
ATOM 3454 C C . ASP B 1 175 ? 1.937 -3.5 -8 1 98.94 175 ASP B C 1
ATOM 3456 O O . ASP B 1 175 ? 2.719 -3.791 -8.914 1 98.94 175 ASP B O 1
ATOM 3460 N N . LYS B 1 176 ? 2.188 -2.646 -7.016 1 98.94 176 LYS B N 1
ATOM 3461 C CA . LYS B 1 176 ? 3.48 -1.971 -6.988 1 98.94 176 LYS B CA 1
ATOM 3462 C C . LYS B 1 176 ? 4.605 -2.951 -6.676 1 98.94 176 LYS B C 1
ATOM 3464 O O . LYS B 1 176 ? 5.727 -2.799 -7.168 1 98.94 176 LYS B O 1
ATOM 3469 N N . PHE B 1 177 ? 4.336 -3.996 -5.863 1 98.94 177 PHE B N 1
ATOM 3470 C CA . PHE B 1 177 ? 5.305 -5.07 -5.664 1 98.94 177 PHE B CA 1
ATOM 3471 C C . PHE B 1 177 ? 5.691 -5.699 -6.996 1 98.94 177 PHE B C 1
ATOM 3473 O O . PHE B 1 177 ? 6.879 -5.859 -7.293 1 98.94 177 PHE B O 1
ATOM 3480 N N . ALA B 1 178 ? 4.68 -6.055 -7.809 1 98.94 178 ALA B N 1
ATOM 3481 C CA . ALA B 1 178 ? 4.98 -6.664 -9.102 1 98.94 178 ALA B CA 1
ATOM 3482 C C . ALA B 1 178 ? 5.902 -5.773 -9.922 1 98.94 178 ALA B C 1
ATOM 3484 O O . ALA B 1 178 ? 6.883 -6.246 -10.5 1 98.94 178 ALA B O 1
ATOM 3485 N N . LYS B 1 179 ? 5.602 -4.496 -9.945 1 98.94 179 LYS B N 1
ATOM 3486 C CA . LYS B 1 179 ? 6.371 -3.531 -10.727 1 98.94 179 LYS B CA 1
ATOM 3487 C C . LYS B 1 179 ? 7.805 -3.428 -10.211 1 98.94 179 LYS B C 1
ATOM 3489 O O . LYS B 1 179 ? 8.758 -3.592 -10.969 1 98.94 179 LYS B O 1
ATOM 3494 N N . ASP B 1 180 ? 7.98 -3.234 -8.914 1 98.75 180 ASP B N 1
ATOM 3495 C CA . ASP B 1 180 ? 9.289 -2.918 -8.359 1 98.75 180 ASP B CA 1
ATOM 3496 C C . ASP B 1 180 ? 10.141 -4.176 -8.211 1 98.75 180 ASP B C 1
ATOM 3498 O O . ASP B 1 180 ? 11.352 -4.145 -8.445 1 98.75 180 ASP B O 1
ATOM 3502 N N . MET B 1 181 ? 9.531 -5.301 -7.816 1 98.88 181 MET B N 1
ATOM 3503 C CA . MET B 1 181 ? 10.305 -6.531 -7.68 1 98.88 181 MET B CA 1
ATOM 3504 C C . MET B 1 181 ? 10.844 -6.984 -9.031 1 98.88 181 MET B C 1
ATOM 3506 O O . MET B 1 181 ? 11.93 -7.562 -9.109 1 98.88 181 MET B O 1
ATOM 3510 N N . ALA B 1 182 ? 10.062 -6.727 -10.078 1 98.88 182 ALA B N 1
ATOM 3511 C CA . ALA B 1 182 ? 10.508 -7.09 -11.422 1 98.88 182 ALA B CA 1
ATOM 3512 C C . ALA B 1 182 ? 11.859 -6.465 -11.742 1 98.88 182 ALA B C 1
ATOM 3514 O O . ALA B 1 182 ? 12.688 -7.074 -12.422 1 98.88 182 ALA B O 1
ATOM 3515 N N . VAL B 1 183 ? 12.109 -5.223 -11.258 1 98.62 183 VAL B N 1
ATOM 3516 C CA . VAL B 1 183 ? 13.375 -4.551 -11.484 1 98.62 183 VAL B CA 1
ATOM 3517 C C . VAL B 1 183 ? 14.508 -5.352 -10.852 1 98.62 183 VAL B C 1
ATOM 3519 O O . VAL B 1 183 ? 15.523 -5.629 -11.492 1 98.62 183 VAL B O 1
ATOM 3522 N N . ASP B 1 184 ? 14.336 -5.766 -9.625 1 98.31 184 ASP B N 1
ATOM 3523 C CA . ASP B 1 184 ? 15.352 -6.52 -8.891 1 98.31 184 ASP B CA 1
ATOM 3524 C C . ASP B 1 184 ? 15.531 -7.914 -9.477 1 98.31 184 ASP B C 1
ATOM 3526 O O . ASP B 1 184 ? 16.625 -8.469 -9.445 1 98.31 184 ASP B O 1
ATOM 3530 N N . LEU B 1 185 ? 14.438 -8.492 -9.992 1 98.88 185 LEU B N 1
ATOM 3531 C CA . LEU B 1 185 ? 14.406 -9.891 -10.414 1 98.88 185 LEU B CA 1
ATOM 3532 C C . LEU B 1 185 ? 14.945 -10.039 -11.836 1 98.88 185 LEU B C 1
ATOM 3534 O O . LEU B 1 185 ? 15.352 -11.125 -12.242 1 98.88 185 LEU B O 1
ATOM 3538 N N . LYS B 1 186 ? 14.969 -9.016 -12.602 1 98.62 186 LYS B N 1
ATOM 3539 C CA . LYS B 1 186 ? 15.25 -9.031 -14.031 1 98.62 186 LYS B CA 1
ATOM 3540 C C . LYS B 1 186 ? 16.594 -9.68 -14.32 1 98.62 186 LYS B C 1
ATOM 3542 O O . LYS B 1 186 ? 16.688 -10.578 -15.164 1 98.62 186 LYS B O 1
ATOM 3547 N N . PRO B 1 187 ? 17.672 -9.336 -13.523 1 98.38 187 PRO B N 1
ATOM 3548 C CA . PRO B 1 187 ? 18.969 -9.938 -13.82 1 98.38 187 PRO B CA 1
ATOM 3549 C C . PRO B 1 187 ? 18.984 -11.445 -13.594 1 98.38 187 PRO B C 1
ATOM 3551 O O . PRO B 1 187 ? 19.922 -12.133 -14.031 1 98.38 187 PRO B O 1
ATOM 3554 N N . PHE B 1 188 ? 18.016 -11.953 -13.008 1 98.69 188 PHE B N 1
ATOM 3555 C CA . PHE B 1 188 ? 18.016 -13.359 -12.625 1 98.69 188 PHE B CA 1
ATOM 3556 C C . PHE B 1 188 ? 16.984 -14.141 -13.43 1 98.69 188 PHE B C 1
ATOM 3558 O O . PHE B 1 188 ? 16.656 -15.281 -13.094 1 98.69 188 PHE B O 1
ATOM 3565 N N . ASP B 1 189 ? 16.375 -13.469 -14.391 1 98.75 189 ASP B N 1
ATOM 3566 C CA . ASP B 1 189 ? 15.406 -14.07 -15.289 1 98.75 189 ASP B CA 1
ATOM 3567 C C . ASP B 1 189 ? 14.203 -14.617 -14.516 1 98.75 189 ASP B C 1
ATOM 3569 O O . ASP B 1 189 ? 13.742 -15.727 -14.789 1 98.75 189 ASP B O 1
ATOM 3573 N N . VAL B 1 190 ? 13.797 -14 -13.484 1 98.94 190 VAL B N 1
ATOM 3574 C CA . VAL B 1 190 ? 12.578 -14.25 -12.727 1 98.94 190 VAL B CA 1
ATOM 3575 C C . VAL B 1 190 ? 11.562 -13.148 -13 1 98.94 190 VAL B C 1
ATOM 3577 O O . VAL B 1 190 ? 11.906 -11.961 -12.992 1 98.94 190 VAL B O 1
ATOM 3580 N N . ALA B 1 191 ? 10.32 -13.484 -13.328 1 98.94 191 ALA B N 1
ATOM 3581 C CA . ALA B 1 191 ? 9.289 -12.508 -13.664 1 98.94 191 ALA B CA 1
ATOM 3582 C C . ALA B 1 191 ? 8.359 -12.258 -12.477 1 98.94 191 ALA B C 1
ATOM 3584 O O . ALA B 1 191 ? 8.219 -13.117 -11.602 1 98.94 191 ALA B O 1
ATOM 3585 N N . ALA B 1 192 ? 7.812 -11.141 -12.414 1 99 192 ALA B N 1
ATOM 3586 C CA . ALA B 1 192 ? 6.758 -10.773 -11.469 1 99 192 ALA B CA 1
ATOM 3587 C C . ALA B 1 192 ? 5.59 -10.102 -12.18 1 99 192 ALA B C 1
ATOM 3589 O O . ALA B 1 192 ? 5.789 -9.227 -13.023 1 99 192 ALA B O 1
ATOM 3590 N N . VAL B 1 193 ? 4.336 -10.516 -11.883 1 98.94 193 VAL B N 1
ATOM 3591 C CA . VAL B 1 193 ? 3.152 -9.906 -12.484 1 98.94 193 VAL B CA 1
ATOM 3592 C C . VAL B 1 193 ? 2.057 -9.758 -11.43 1 98.94 193 VAL B C 1
ATOM 3594 O O . VAL B 1 193 ? 2.057 -10.461 -10.422 1 98.94 193 VAL B O 1
ATOM 3597 N N . SER B 1 194 ? 1.268 -8.82 -11.586 1 98.94 194 SER B N 1
ATOM 3598 C CA . SER B 1 194 ? 0.018 -8.688 -10.844 1 98.94 194 SER B CA 1
ATOM 3599 C C . SER B 1 194 ? -1.188 -8.898 -11.75 1 98.94 194 SER B C 1
ATOM 3601 O O . SER B 1 194 ? -1.217 -8.406 -12.883 1 98.94 194 SER B O 1
ATOM 3603 N N . ILE B 1 195 ? -2.186 -9.656 -11.312 1 98.88 195 ILE B N 1
ATOM 3604 C CA . ILE B 1 195 ? -3.33 -10.008 -12.156 1 98.88 195 ILE B CA 1
ATOM 3605 C C . ILE B 1 195 ? -4.613 -9.484 -11.516 1 98.88 195 ILE B C 1
ATOM 3607 O O . ILE B 1 195 ? -4.949 -9.859 -10.383 1 98.88 195 ILE B O 1
ATOM 3611 N N . TRP B 1 196 ? -5.27 -8.617 -12.242 1 98.81 196 TRP B N 1
ATOM 3612 C CA . TRP B 1 196 ? -6.574 -8.141 -11.797 1 98.81 196 TRP B CA 1
ATOM 3613 C C . TRP B 1 196 ? -7.672 -9.133 -12.164 1 98.81 196 TRP B C 1
ATOM 3615 O O . TRP B 1 196 ? -7.883 -9.438 -13.336 1 98.81 196 TRP B O 1
ATOM 3625 N N . MET B 1 197 ? -8.312 -9.594 -11.172 1 98 197 MET B N 1
ATOM 3626 C CA . MET B 1 197 ? -9.398 -10.555 -11.352 1 98 197 MET B CA 1
ATOM 3627 C C . MET B 1 197 ? -10.75 -9.836 -11.43 1 98 197 MET B C 1
ATOM 3629 O O . MET B 1 197 ? -10.938 -8.789 -10.812 1 98 197 MET B O 1
ATOM 3633 N N . GLY B 1 198 ? -11.617 -10.352 -12.203 1 95.12 198 GLY B N 1
ATOM 3634 C CA . GLY B 1 198 ? -13.016 -9.945 -12.133 1 95.12 198 GLY B CA 1
ATOM 3635 C C . GLY B 1 198 ? -13.758 -10.594 -10.977 1 95.12 198 GLY B C 1
ATOM 3636 O O . GLY B 1 198 ? -13.148 -11.18 -10.086 1 95.12 198 GLY B O 1
ATOM 3637 N N . PRO B 1 199 ? -15.078 -10.453 -10.938 1 92.75 199 PRO B N 1
ATOM 3638 C CA . PRO B 1 199 ? -15.859 -11.164 -9.922 1 92.75 199 PRO B CA 1
ATOM 3639 C C . PRO B 1 199 ? -15.664 -12.672 -9.984 1 92.75 199 PRO B C 1
ATOM 3641 O O . PRO B 1 199 ? -15.672 -13.258 -11.07 1 92.75 199 PRO B O 1
ATOM 3644 N N . LEU B 1 200 ? -15.453 -13.227 -8.859 1 94.06 200 LEU B N 1
ATOM 3645 C CA . LEU B 1 200 ? -15.164 -14.656 -8.812 1 94.06 200 LEU B CA 1
ATOM 3646 C C . LEU B 1 200 ? -16.344 -15.43 -8.234 1 94.06 200 LEU B C 1
ATOM 3648 O O . LEU B 1 200 ? -17 -14.969 -7.301 1 94.06 200 LEU B O 1
ATOM 3652 N N . ARG B 1 201 ? -16.578 -16.562 -8.836 1 91.88 201 ARG B N 1
ATOM 3653 C CA . ARG B 1 201 ? -17.5 -17.531 -8.25 1 91.88 201 ARG B CA 1
ATOM 3654 C C . ARG B 1 201 ? -16.828 -18.328 -7.141 1 91.88 201 ARG B C 1
ATOM 3656 O O . ARG B 1 201 ? -16.281 -19.406 -7.391 1 91.88 201 ARG B O 1
ATOM 3663 N N . THR B 1 202 ? -16.859 -17.859 -5.906 1 91.44 202 THR B N 1
ATOM 3664 C CA . THR B 1 202 ? -16.266 -18.5 -4.742 1 91.44 202 THR B CA 1
ATOM 3665 C C . THR B 1 202 ? -17.344 -18.938 -3.752 1 91.44 202 THR B C 1
ATOM 3667 O O . THR B 1 202 ? -18.531 -18.688 -3.965 1 91.44 202 THR B O 1
ATOM 3670 N N . GLU B 1 203 ? -16.859 -19.672 -2.76 1 87.31 203 GLU B N 1
ATOM 3671 C CA . GLU B 1 203 ? -17.781 -20.062 -1.693 1 87.31 203 GLU B CA 1
ATOM 3672 C C . GLU B 1 203 ? -18.453 -18.844 -1.063 1 87.31 203 GLU B C 1
ATOM 3674 O O . GLU B 1 203 ? -19.641 -18.875 -0.724 1 87.31 203 GLU B O 1
ATOM 3679 N N . ARG B 1 204 ? -17.703 -17.781 -0.938 1 81.62 204 ARG B N 1
ATOM 3680 C CA . ARG B 1 204 ? -18.234 -16.562 -0.36 1 81.62 204 ARG B CA 1
ATOM 3681 C C . ARG B 1 204 ? -19.328 -15.953 -1.25 1 81.62 204 ARG B C 1
ATOM 3683 O O . ARG B 1 204 ? -20.406 -15.594 -0.769 1 81.62 204 ARG B O 1
ATOM 3690 N N . THR B 1 205 ? -19.016 -15.805 -2.535 1 84.12 205 THR B N 1
ATOM 3691 C CA . THR B 1 205 ? -19.969 -15.172 -3.449 1 84.12 205 THR B CA 1
ATOM 3692 C C . THR B 1 205 ? -21.203 -16.047 -3.631 1 84.12 205 THR B C 1
ATOM 3694 O O . THR B 1 205 ? -22.312 -15.539 -3.736 1 84.12 205 THR B O 1
ATOM 3697 N N . THR B 1 206 ? -20.969 -17.359 -3.691 1 81.88 206 THR B N 1
ATOM 3698 C CA . THR B 1 206 ? -22.094 -18.266 -3.881 1 81.88 206 THR B CA 1
ATOM 3699 C C . THR B 1 206 ? -23.047 -18.203 -2.689 1 81.88 206 THR B C 1
ATOM 3701 O O . THR B 1 206 ? -24.266 -18.297 -2.855 1 81.88 206 THR B O 1
ATOM 3704 N N . ARG B 1 207 ? -22.469 -18 -1.529 1 80.94 207 ARG B N 1
ATOM 3705 C CA . ARG B 1 207 ? -23.297 -17.828 -0.337 1 80.94 207 ARG B CA 1
ATOM 3706 C C . ARG B 1 207 ? -24.141 -16.562 -0.428 1 80.94 207 ARG B C 1
ATOM 3708 O O . ARG B 1 207 ? -25.328 -16.578 -0.068 1 80.94 207 ARG B O 1
ATOM 3715 N N . VAL B 1 208 ? -23.562 -15.516 -0.898 1 76.69 208 VAL B N 1
ATOM 3716 C CA . VAL B 1 208 ? -24.281 -14.258 -1.04 1 76.69 208 VAL B CA 1
ATOM 3717 C C . VAL B 1 208 ? -25.375 -14.406 -2.094 1 76.69 208 VAL B C 1
ATOM 3719 O O . VAL B 1 208 ? -26.484 -13.906 -1.913 1 76.69 208 VAL B O 1
ATOM 3722 N N . TRP B 1 209 ? -25.031 -15.141 -3.158 1 79.81 209 TRP B N 1
ATOM 3723 C CA . TRP B 1 209 ? -25.969 -15.312 -4.258 1 79.81 209 TRP B CA 1
ATOM 3724 C C . TRP B 1 209 ? -27.156 -16.172 -3.832 1 79.81 209 TRP B C 1
ATOM 3726 O O . TRP B 1 209 ? -28.297 -15.938 -4.254 1 79.81 209 TRP B O 1
ATOM 3736 N N . GLU B 1 210 ? -26.844 -17.156 -3.01 1 79.5 210 GLU B N 1
ATOM 3737 C CA . GLU B 1 210 ? -27.922 -18.016 -2.512 1 79.5 210 GLU B CA 1
ATOM 3738 C C . GLU B 1 210 ? -28.875 -17.234 -1.622 1 79.5 210 GLU B C 1
ATOM 3740 O O . GLU B 1 210 ? -30.078 -17.516 -1.611 1 79.5 210 GLU B O 1
ATOM 3745 N N . ALA B 1 211 ? -28.312 -16.281 -1.003 1 79 211 ALA B N 1
ATOM 3746 C CA . ALA B 1 211 ? -29.141 -15.461 -0.13 1 79 211 ALA B CA 1
ATOM 3747 C C . ALA B 1 211 ? -29.906 -14.406 -0.93 1 79 211 ALA B C 1
ATOM 3749 O O . ALA B 1 211 ? -30.938 -13.898 -0.483 1 79 211 ALA B O 1
ATOM 3750 N N . HIS B 1 212 ? -29.328 -14.078 -2.143 1 81 212 HIS B N 1
ATOM 3751 C CA . HIS B 1 212 ? -29.938 -13.078 -3.018 1 81 212 HIS B CA 1
ATOM 3752 C C . HIS B 1 212 ? -30.031 -13.586 -4.453 1 81 212 HIS B C 1
ATOM 3754 O O . HIS B 1 212 ? -29.266 -13.156 -5.32 1 81 212 HIS B O 1
ATOM 3760 N N . PRO B 1 213 ? -31.016 -14.227 -4.715 1 76.44 213 PRO B N 1
ATOM 3761 C CA . PRO B 1 213 ? -31.094 -14.961 -5.98 1 76.44 213 PRO B CA 1
ATOM 3762 C C . PRO B 1 213 ? -31.094 -14.039 -7.199 1 76.44 213 PRO B C 1
ATOM 3764 O O . PRO B 1 213 ? -30.609 -14.43 -8.266 1 76.44 213 PRO B O 1
ATOM 3767 N N . ASP B 1 214 ? -31.672 -12.836 -7.094 1 77 214 ASP B N 1
ATOM 3768 C CA . ASP B 1 214 ? -31.672 -11.906 -8.219 1 77 214 ASP B CA 1
ATOM 3769 C C . ASP B 1 214 ? -30.25 -11.484 -8.594 1 77 214 ASP B C 1
ATOM 3771 O O . ASP B 1 214 ? -29.938 -11.336 -9.773 1 77 214 ASP B O 1
ATOM 3775 N N . LEU B 1 215 ? -29.391 -11.367 -7.625 1 69.38 215 LEU B N 1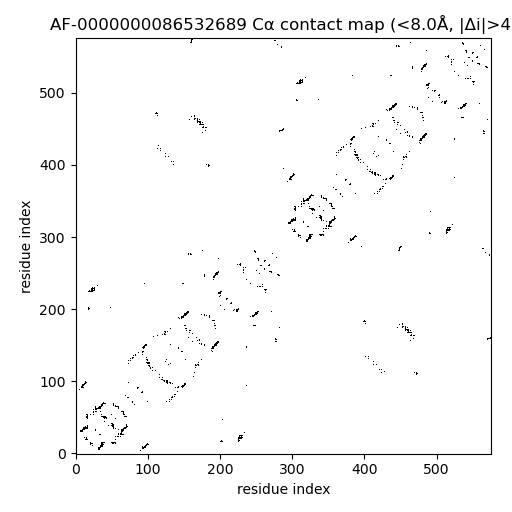
ATOM 3776 C CA . LEU B 1 215 ? -27.984 -11.031 -7.844 1 69.38 215 LEU B CA 1
ATOM 3777 C C . LEU B 1 215 ? -27.234 -12.203 -8.492 1 69.38 215 LEU B C 1
ATOM 3779 O O . LEU B 1 215 ? -26.344 -11.992 -9.312 1 69.38 215 LEU B O 1
ATOM 3783 N N . TYR B 1 216 ? -27.719 -13.312 -8.266 1 66.06 216 TYR B N 1
ATOM 3784 C CA . TYR B 1 216 ? -27.094 -14.531 -8.766 1 66.06 216 TYR B CA 1
ATOM 3785 C C . TYR B 1 216 ? -27.219 -14.625 -10.281 1 66.06 216 TYR B C 1
ATOM 3787 O O . TYR B 1 216 ? -26.234 -14.914 -10.969 1 66.06 216 TYR B O 1
ATOM 3795 N N . LYS B 1 217 ? -28.391 -14.305 -10.805 1 70.94 217 LYS B N 1
ATOM 3796 C CA . LYS B 1 217 ? -28.609 -14.422 -12.242 1 70.94 217 LYS B CA 1
ATOM 3797 C C . LYS B 1 217 ? -27.703 -13.461 -13.008 1 70.94 217 LYS B C 1
ATOM 3799 O O . LYS B 1 217 ? -27.094 -13.836 -14.016 1 70.94 217 LYS B O 1
ATOM 3804 N N . GLU B 1 218 ? -27.516 -12.367 -12.523 1 69.62 218 GLU B N 1
ATOM 3805 C CA . GLU B 1 218 ? -26.734 -11.336 -13.195 1 69.62 218 GLU B CA 1
ATOM 3806 C C . GLU B 1 218 ? -25.234 -11.617 -13.062 1 69.62 218 GLU B C 1
ATOM 3808 O O . GLU B 1 218 ? -24.5 -11.539 -14.047 1 69.62 218 GLU B O 1
ATOM 3813 N N . PHE B 1 219 ? -24.891 -12.07 -11.93 1 71.56 219 PHE B N 1
ATOM 3814 C CA . PHE B 1 219 ? -23.453 -12.219 -11.656 1 71.56 219 PHE B CA 1
ATOM 3815 C C . PHE B 1 219 ? -22.938 -13.547 -12.195 1 71.56 219 PHE B C 1
ATOM 3817 O O . PHE B 1 219 ? -21.781 -13.648 -12.594 1 71.56 219 PHE B O 1
ATOM 3824 N N . SER B 1 220 ? -23.844 -14.492 -12.18 1 70.81 220 SER B N 1
ATOM 3825 C CA . SER B 1 220 ? -23.422 -15.828 -12.609 1 70.81 220 SER B CA 1
ATOM 3826 C C . SER B 1 220 ? -23 -15.828 -14.07 1 70.81 220 SER B C 1
ATOM 3828 O O . SER B 1 220 ? -22.172 -16.656 -14.484 1 70.81 220 SER B O 1
ATOM 3830 N N . LEU B 1 221 ? -23.453 -14.828 -14.773 1 72.44 221 LEU B N 1
ATOM 3831 C CA . LEU B 1 221 ? -23.156 -14.773 -16.203 1 72.44 221 LEU B CA 1
ATOM 3832 C C . LEU B 1 221 ? -21.781 -14.18 -16.453 1 72.44 221 LEU B C 1
ATOM 3834 O O . LEU B 1 221 ? -21.156 -14.461 -17.469 1 72.44 221 LEU B O 1
ATOM 3838 N N . VAL B 1 222 ? -21.297 -13.594 -15.445 1 81.81 222 VAL B N 1
ATOM 3839 C CA . VAL B 1 222 ? -20.078 -12.859 -15.758 1 81.81 222 VAL B CA 1
ATOM 3840 C C . VAL B 1 222 ? -18.969 -13.258 -14.773 1 81.81 222 VAL B C 1
ATOM 3842 O O . VAL B 1 222 ? -17.797 -12.945 -14.992 1 81.81 222 VAL B O 1
ATOM 3845 N N . ALA B 1 223 ? -19.266 -14.023 -13.773 1 91.5 223 ALA B N 1
ATOM 3846 C CA . ALA B 1 223 ? -18.281 -14.367 -12.742 1 91.5 223 ALA B CA 1
ATOM 3847 C C . ALA B 1 223 ? -17.25 -15.352 -13.273 1 91.5 223 ALA B C 1
ATOM 3849 O O . ALA B 1 223 ? -17.594 -16.297 -14 1 91.5 223 ALA B O 1
ATOM 3850 N N . GLU B 1 224 ? -15.992 -15.047 -12.984 1 95.62 224 GLU B N 1
ATOM 3851 C CA . GLU B 1 224 ? -14.883 -15.938 -13.336 1 95.62 224 GLU B CA 1
ATOM 3852 C C . GLU B 1 224 ? -14.82 -17.125 -12.383 1 95.62 224 GLU B C 1
ATOM 3854 O O . GLU B 1 224 ? -15.086 -17 -11.188 1 95.62 224 GLU B O 1
ATOM 3859 N N . SER B 1 225 ? -14.547 -18.328 -12.977 1 95.56 225 SER B N 1
ATOM 3860 C CA . SER B 1 225 ? -14.148 -19.406 -12.078 1 95.56 225 SER B CA 1
ATOM 3861 C C . SER B 1 225 ? -12.82 -19.109 -11.406 1 95.56 225 SER B C 1
ATOM 3863 O O . SER B 1 225 ? -11.953 -18.453 -11.992 1 95.56 225 SER B O 1
ATOM 3865 N N . PRO B 1 226 ? -12.617 -19.547 -10.172 1 94.25 226 PRO B N 1
ATOM 3866 C CA . PRO B 1 226 ? -11.32 -19.344 -9.531 1 94.25 226 PRO B CA 1
ATOM 3867 C C . PRO B 1 226 ? -10.172 -20.016 -10.281 1 94.25 226 PRO B C 1
ATOM 3869 O O . PRO B 1 226 ? -9.016 -19.578 -10.164 1 94.25 226 PRO B O 1
ATOM 3872 N N . GLU B 1 227 ? -10.461 -21.047 -11.07 1 97.81 227 GLU B N 1
ATOM 3873 C CA . GLU B 1 227 ? -9.453 -21.766 -11.852 1 97.81 227 GLU B CA 1
ATOM 3874 C C . GLU B 1 227 ? -8.953 -20.906 -13.016 1 97.81 227 GLU B C 1
ATOM 3876 O O . GLU B 1 227 ? -7.82 -21.078 -13.469 1 97.81 227 GLU B O 1
ATOM 3881 N N . PHE B 1 228 ? -9.812 -19.969 -13.43 1 98.38 228 PHE B N 1
ATOM 3882 C CA . PHE B 1 228 ? -9.516 -19.156 -14.602 1 98.38 228 PHE B CA 1
ATOM 3883 C C . PHE B 1 228 ? -8.195 -18.422 -14.43 1 98.38 228 PHE B C 1
ATOM 3885 O O . PHE B 1 228 ? -7.316 -18.484 -15.297 1 98.38 228 PHE B O 1
ATOM 3892 N N . THR B 1 229 ? -8.016 -17.812 -13.289 1 98.5 229 THR B N 1
ATOM 3893 C CA . THR B 1 229 ? -6.789 -17.062 -13.008 1 98.5 229 THR B CA 1
ATOM 3894 C C . THR B 1 229 ? -5.586 -18 -12.953 1 98.5 229 THR B C 1
ATOM 3896 O O . THR B 1 229 ? -4.496 -17.641 -13.406 1 98.5 229 THR B O 1
ATOM 3899 N N . GLY B 1 230 ? -5.766 -19.188 -12.375 1 98.81 230 GLY B N 1
ATOM 3900 C CA . GLY B 1 230 ? -4.68 -20.156 -12.336 1 98.81 230 GLY B CA 1
ATOM 3901 C C . GLY B 1 230 ? -4.188 -20.562 -13.711 1 98.81 230 GLY B C 1
ATOM 3902 O O . GLY B 1 230 ? -2.984 -20.719 -13.93 1 98.81 230 GLY B O 1
ATOM 3903 N N . ARG B 1 231 ? -5.125 -20.75 -14.656 1 98.81 231 ARG B N 1
ATOM 3904 C CA . ARG B 1 231 ? -4.754 -21.094 -16.016 1 98.81 231 ARG B CA 1
ATOM 3905 C C . ARG B 1 231 ? -3.979 -19.953 -16.672 1 98.81 231 ARG B C 1
ATOM 3907 O O . ARG B 1 231 ? -3.033 -20.188 -17.438 1 98.81 231 ARG B O 1
ATOM 3914 N N . VAL B 1 232 ? -4.395 -18.734 -16.359 1 98.81 232 VAL B N 1
ATOM 3915 C CA . VAL B 1 232 ? -3.701 -17.562 -16.891 1 98.81 232 VAL B CA 1
ATOM 3916 C C . VAL B 1 232 ? -2.277 -17.516 -16.344 1 98.81 232 VAL B C 1
ATOM 3918 O O . VAL B 1 232 ? -1.321 -17.312 -17.094 1 98.81 232 VAL B O 1
ATOM 3921 N N . ILE B 1 233 ? -2.104 -17.781 -15.047 1 98.94 233 ILE B N 1
ATOM 3922 C CA . ILE B 1 233 ? -0.799 -17.734 -14.398 1 98.94 233 ILE B CA 1
ATOM 3923 C C . ILE B 1 233 ? 0.098 -18.828 -14.969 1 98.94 233 ILE B C 1
ATOM 3925 O O . ILE B 1 233 ? 1.27 -18.594 -15.273 1 98.94 233 ILE B O 1
ATOM 3929 N N . HIS B 1 234 ? -0.45 -20.016 -15.156 1 98.88 234 HIS B N 1
ATOM 3930 C CA . HIS B 1 234 ? 0.311 -21.109 -15.742 1 98.88 234 HIS B CA 1
ATOM 3931 C C . HIS B 1 234 ? 0.792 -20.766 -17.141 1 98.88 234 HIS B C 1
ATOM 3933 O O . HIS B 1 234 ? 1.943 -21.031 -17.5 1 98.88 234 HIS B O 1
ATOM 3939 N N . ALA B 1 235 ? -0.103 -20.172 -17.938 1 98.88 235 ALA B N 1
ATOM 3940 C CA . ALA B 1 235 ? 0.241 -19.797 -19.297 1 98.88 235 ALA B CA 1
ATOM 3941 C C . ALA B 1 235 ? 1.357 -18.75 -19.328 1 98.88 235 ALA B C 1
ATOM 3943 O O . ALA B 1 235 ? 2.275 -18.844 -20.141 1 98.88 235 ALA B O 1
ATOM 3944 N N . ILE B 1 236 ? 1.314 -17.797 -18.422 1 98.88 236 ILE B N 1
ATOM 3945 C CA . ILE B 1 236 ? 2.344 -16.766 -18.344 1 98.88 236 ILE B CA 1
ATOM 3946 C C . ILE B 1 236 ? 3.686 -17.406 -17.984 1 98.88 236 ILE B C 1
ATOM 3948 O O . ILE B 1 236 ? 4.711 -17.094 -18.609 1 98.88 236 ILE B O 1
ATOM 3952 N N . HIS B 1 237 ? 3.646 -18.312 -17.016 1 98.62 237 HIS B N 1
ATOM 3953 C CA . HIS B 1 237 ? 4.867 -19 -16.609 1 98.62 237 HIS B CA 1
ATOM 3954 C C . HIS B 1 237 ? 5.492 -19.766 -17.781 1 98.62 237 HIS B C 1
ATOM 3956 O O . HIS B 1 237 ? 6.719 -19.797 -17.922 1 98.62 237 HIS B O 1
ATOM 3962 N N . GLY B 1 238 ? 4.676 -20.344 -18.609 1 98.06 238 GLY B N 1
ATOM 3963 C CA . GLY B 1 238 ? 5.145 -21.172 -19.703 1 98.06 238 GLY B CA 1
ATOM 3964 C C . GLY B 1 238 ? 5.48 -20.375 -20.953 1 98.06 238 GLY B C 1
ATOM 3965 O O . GLY B 1 238 ? 5.984 -20.922 -21.938 1 98.06 238 GLY B O 1
ATOM 3966 N N . ASP B 1 239 ? 5.203 -19.078 -20.938 1 98.06 239 ASP B N 1
ATOM 3967 C CA . ASP B 1 239 ? 5.449 -18.219 -22.094 1 98.06 239 ASP B CA 1
ATOM 3968 C C . ASP B 1 239 ? 6.945 -17.969 -22.266 1 98.06 239 ASP B C 1
ATOM 3970 O O . ASP B 1 239 ? 7.594 -17.406 -21.391 1 98.06 239 ASP B O 1
ATOM 3974 N N . PRO B 1 240 ? 7.531 -18.297 -23.406 1 97.31 240 PRO B N 1
ATOM 3975 C CA . PRO B 1 240 ? 8.953 -18.016 -23.641 1 97.31 240 PRO B CA 1
ATOM 3976 C C . PRO B 1 240 ? 9.281 -16.531 -23.547 1 97.31 240 PRO B C 1
ATOM 3978 O O . PRO B 1 240 ? 10.438 -16.156 -23.328 1 97.31 240 PRO B O 1
ATOM 3981 N N . GLN B 1 241 ? 8.25 -15.711 -23.719 1 97.75 241 GLN B N 1
ATOM 3982 C CA . GLN B 1 241 ? 8.445 -14.273 -23.641 1 97.75 241 GLN B CA 1
ATOM 3983 C C . GLN B 1 241 ? 7.91 -13.711 -22.312 1 97.75 241 GLN B C 1
ATOM 3985 O O . GLN B 1 241 ? 7.477 -12.562 -22.25 1 97.75 241 GLN B O 1
ATOM 3990 N N . ARG B 1 242 ? 7.895 -14.5 -21.312 1 97.94 242 ARG B N 1
ATOM 3991 C CA . ARG B 1 242 ? 7.301 -14.133 -20.031 1 97.94 242 ARG B CA 1
ATOM 3992 C C . ARG B 1 242 ? 7.953 -12.875 -19.469 1 97.94 242 ARG B C 1
ATOM 3994 O O . ARG B 1 242 ? 7.293 -12.07 -18.797 1 97.94 242 ARG B O 1
ATOM 4001 N N . MET B 1 243 ? 9.266 -12.656 -19.844 1 98.62 243 MET B N 1
ATOM 4002 C CA . MET B 1 243 ? 9.984 -11.523 -19.266 1 98.62 243 MET B CA 1
ATOM 4003 C C . MET B 1 243 ? 9.469 -10.211 -19.828 1 98.62 243 MET B C 1
ATOM 4005 O O . MET B 1 243 ? 9.664 -9.148 -19.234 1 98.62 243 MET B O 1
ATOM 4009 N N . THR B 1 244 ? 8.773 -10.234 -20.938 1 98.25 244 THR B N 1
ATOM 4010 C CA . THR B 1 244 ? 8.164 -9.023 -21.484 1 98.25 244 THR B CA 1
ATOM 4011 C C . THR B 1 244 ? 6.957 -8.602 -20.656 1 98.25 244 THR B C 1
ATOM 4013 O O . THR B 1 244 ? 6.516 -7.453 -20.734 1 98.25 244 THR B O 1
ATOM 4016 N N . LEU B 1 245 ? 6.449 -9.523 -19.844 1 98.62 245 LEU B N 1
ATOM 4017 C CA . LEU B 1 245 ? 5.297 -9.242 -19 1 98.62 245 LEU B CA 1
ATOM 4018 C C . LEU B 1 245 ? 5.738 -8.883 -17.578 1 98.62 245 LEU B C 1
ATOM 4020 O O . LEU B 1 245 ? 4.934 -8.406 -16.781 1 98.62 245 LEU B O 1
ATOM 4024 N N . SER B 1 246 ? 7.082 -9.141 -17.297 1 98.88 246 SER B N 1
ATOM 4025 C CA . SER B 1 246 ? 7.57 -8.883 -15.953 1 98.88 246 SER B CA 1
ATOM 4026 C C . SER B 1 246 ? 7.398 -7.418 -15.57 1 98.88 246 SER B C 1
ATOM 4028 O O . SER B 1 246 ? 7.727 -6.523 -16.359 1 98.88 246 SER B O 1
ATOM 4030 N N . GLY B 1 247 ? 6.82 -7.129 -14.406 1 98.88 247 GLY B N 1
ATOM 4031 C CA . GLY B 1 247 ? 6.594 -5.785 -13.898 1 98.88 247 GLY B CA 1
ATOM 4032 C C . GLY B 1 247 ? 5.25 -5.211 -14.312 1 98.88 247 GLY B C 1
ATOM 4033 O O . GLY B 1 247 ? 4.898 -4.098 -13.914 1 98.88 247 GLY B O 1
ATOM 4034 N N . GLN B 1 248 ? 4.441 -6.008 -15.039 1 98.81 248 GLN B N 1
ATOM 4035 C CA . GLN B 1 248 ? 3.172 -5.488 -15.531 1 98.81 248 GLN B CA 1
ATOM 4036 C C . GLN B 1 248 ? 2.021 -5.875 -14.609 1 98.81 248 GLN B C 1
ATOM 4038 O O . GLN B 1 248 ? 2.076 -6.914 -13.938 1 98.81 248 GLN B O 1
ATOM 4043 N N . VAL B 1 249 ? 1.115 -5.02 -14.531 1 98.88 249 VAL B N 1
ATOM 4044 C CA . VAL B 1 249 ? -0.207 -5.301 -13.977 1 98.88 249 VAL B CA 1
ATOM 4045 C C . VAL B 1 249 ? -1.177 -5.637 -15.109 1 98.88 249 VAL B C 1
ATOM 4047 O O . VAL B 1 249 ? -1.356 -4.84 -16.031 1 98.88 249 VAL B O 1
ATOM 4050 N N . LEU B 1 250 ? -1.762 -6.82 -15.055 1 98.88 250 LEU B N 1
ATOM 4051 C CA . LEU B 1 250 ? -2.555 -7.348 -16.156 1 98.88 250 LEU B CA 1
ATOM 4052 C C . LEU B 1 250 ? -4.012 -7.531 -15.742 1 98.88 250 LEU B C 1
ATOM 4054 O O . LEU B 1 250 ? -4.293 -7.961 -14.625 1 98.88 250 LEU B O 1
ATOM 4058 N N . VAL B 1 251 ? -4.906 -7.168 -16.656 1 98.81 251 VAL B N 1
ATOM 4059 C CA . VAL B 1 251 ? -6.281 -7.629 -16.5 1 98.81 251 VAL B CA 1
ATOM 4060 C C . VAL B 1 251 ? -6.387 -9.094 -16.922 1 98.81 251 VAL B C 1
ATOM 4062 O O . VAL B 1 251 ? -6.098 -9.445 -18.062 1 98.81 251 VAL B O 1
ATOM 4065 N N . GLY B 1 252 ? -6.797 -9.93 -15.945 1 98.56 252 GLY B N 1
ATOM 4066 C CA . GLY B 1 252 ? -6.824 -11.359 -16.188 1 98.56 252 GLY B CA 1
ATOM 4067 C C . GLY B 1 252 ? -7.578 -11.734 -17.453 1 98.56 252 GLY B C 1
ATOM 4068 O O . GLY B 1 252 ? -7.086 -12.523 -18.25 1 98.56 252 GLY B O 1
ATOM 4069 N N . ALA B 1 253 ? -8.711 -11.141 -17.672 1 98.12 253 ALA B N 1
ATOM 4070 C CA . ALA B 1 253 ? -9.547 -11.438 -18.828 1 98.12 253 ALA B CA 1
ATOM 4071 C C . ALA B 1 253 ? -8.828 -11.094 -20.125 1 98.12 253 ALA B C 1
ATOM 4073 O O . ALA B 1 253 ? -8.945 -11.812 -21.125 1 98.12 253 ALA B O 1
ATOM 4074 N N . GLU B 1 254 ? -8.102 -10 -20.125 1 98.44 254 GLU B N 1
ATOM 4075 C CA . GLU B 1 254 ? -7.355 -9.586 -21.312 1 98.44 254 GLU B CA 1
ATOM 4076 C C . GLU B 1 254 ? -6.164 -10.508 -21.562 1 98.44 254 GLU B C 1
ATOM 4078 O O . GLU B 1 254 ? -5.898 -10.891 -22.703 1 98.44 254 GLU B O 1
ATOM 4083 N N . ALA B 1 255 ? -5.469 -10.844 -20.484 1 98.38 255 ALA B N 1
ATOM 4084 C CA . ALA B 1 255 ? -4.324 -11.742 -20.609 1 98.38 255 ALA B CA 1
ATOM 4085 C C . ALA B 1 255 ? -4.754 -13.109 -21.141 1 98.38 255 ALA B C 1
ATOM 4087 O O . ALA B 1 255 ? -4.043 -13.727 -21.938 1 98.38 255 ALA B O 1
ATOM 4088 N N . ALA B 1 256 ? -5.895 -13.57 -20.719 1 98.44 256 ALA B N 1
ATOM 4089 C CA . ALA B 1 256 ? -6.418 -14.867 -21.141 1 98.44 256 ALA B CA 1
ATOM 4090 C C . ALA B 1 256 ? -6.602 -14.922 -22.656 1 98.44 256 ALA B C 1
ATOM 4092 O O . ALA B 1 256 ? -6.359 -15.953 -23.281 1 98.44 256 ALA B O 1
ATOM 4093 N N . LEU B 1 257 ? -7.031 -13.805 -23.203 1 97.94 257 LEU B N 1
ATOM 4094 C CA . LEU B 1 257 ? -7.246 -13.742 -24.641 1 97.94 257 LEU B CA 1
ATOM 4095 C C . LEU B 1 257 ? -5.938 -13.938 -25.406 1 97.94 257 LEU B C 1
ATOM 4097 O O . LEU B 1 257 ? -5.914 -14.578 -26.453 1 97.94 257 LEU B O 1
ATOM 4101 N N . ARG B 1 258 ? -4.855 -13.461 -24.828 1 95.88 258 ARG B N 1
ATOM 4102 C CA . ARG B 1 258 ? -3.543 -13.625 -25.453 1 95.88 258 ARG B CA 1
ATOM 4103 C C . ARG B 1 258 ? -3.15 -15.094 -25.531 1 95.88 258 ARG B C 1
ATOM 4105 O O . ARG B 1 258 ? -2.422 -15.492 -26.453 1 95.88 258 ARG B O 1
ATOM 4112 N N . TYR B 1 259 ? -3.67 -15.906 -24.641 1 97.62 259 TYR B N 1
ATOM 4113 C CA . TYR B 1 259 ? -3.242 -17.297 -24.547 1 97.62 259 TYR B CA 1
ATOM 4114 C C . TYR B 1 259 ? -4.355 -18.234 -24.984 1 97.62 259 TYR B C 1
ATOM 4116 O O . TYR B 1 259 ? -4.246 -19.453 -24.828 1 97.62 259 TYR B O 1
ATOM 4124 N N . GLY B 1 260 ? -5.492 -17.672 -25.453 1 97.5 260 GLY B N 1
ATOM 4125 C CA . GLY B 1 260 ? -6.609 -18.484 -25.906 1 97.5 260 GLY B CA 1
ATOM 4126 C C . GLY B 1 260 ? -7.27 -19.266 -24.781 1 97.5 260 GLY B C 1
ATOM 4127 O O . GLY B 1 260 ? -7.707 -20.391 -24.969 1 97.5 260 GLY B O 1
ATOM 4128 N N . ILE B 1 261 ? -7.27 -18.672 -23.594 1 98 261 ILE B N 1
ATOM 4129 C CA . ILE B 1 261 ? -7.848 -19.328 -22.422 1 98 261 ILE B CA 1
ATOM 4130 C C . ILE B 1 261 ? -9.281 -18.859 -22.219 1 98 261 ILE B C 1
ATOM 4132 O O . ILE B 1 261 ? -9.539 -17.656 -22.078 1 98 261 ILE B O 1
ATOM 4136 N N . ALA B 1 262 ? -10.188 -19.781 -22.219 1 96.56 262 ALA B N 1
ATOM 4137 C CA . ALA B 1 262 ? -11.586 -19.516 -21.859 1 96.56 262 ALA B CA 1
ATOM 4138 C C . ALA B 1 262 ? -11.891 -20.047 -20.469 1 96.56 262 ALA B C 1
ATOM 4140 O O . ALA B 1 262 ? -11.133 -20.859 -19.922 1 96.56 262 ALA B O 1
ATOM 4141 N N . ASP B 1 263 ? -12.875 -19.484 -19.906 1 95.94 263 ASP B N 1
ATOM 4142 C CA . ASP B 1 263 ? -13.328 -19.984 -18.609 1 95.94 263 ASP B CA 1
ATOM 4143 C C . ASP B 1 263 ? -14.289 -21.156 -18.781 1 95.94 263 ASP B C 1
ATOM 4145 O O . ASP B 1 263 ? -14.281 -21.844 -19.812 1 95.94 263 ASP B O 1
ATOM 4149 N N . LEU B 1 264 ? -14.984 -21.516 -17.734 1 89.25 264 LEU B N 1
ATOM 4150 C CA . LEU B 1 264 ? -15.875 -22.672 -17.766 1 89.25 264 LEU B CA 1
ATOM 4151 C C . LEU B 1 264 ? -16.859 -22.562 -18.922 1 89.25 264 LEU B C 1
ATOM 4153 O O . LEU B 1 264 ? -17.344 -21.469 -19.234 1 89.25 264 LEU B O 1
ATOM 4157 N N . ASP B 1 265 ? -17.141 -23.672 -19.547 1 87.38 265 ASP B N 1
ATOM 4158 C CA . ASP B 1 265 ? -18.125 -23.828 -20.609 1 87.38 265 ASP B CA 1
ATOM 4159 C C . ASP B 1 265 ? -17.781 -22.953 -21.812 1 87.38 265 ASP B C 1
ATOM 4161 O O . ASP B 1 265 ? -18.672 -22.453 -22.5 1 87.38 265 ASP B O 1
ATOM 4165 N N . GLY B 1 266 ? -16.484 -22.594 -21.875 1 90.81 266 GLY B N 1
ATOM 4166 C CA . GLY B 1 266 ? -16 -21.844 -23.031 1 90.81 266 GLY B CA 1
ATOM 4167 C C . GLY B 1 266 ? -16.297 -20.359 -22.953 1 90.81 266 GLY B C 1
ATOM 4168 O O . GLY B 1 266 ? -16.047 -19.625 -23.906 1 90.81 266 GLY B O 1
ATOM 4169 N N . LYS B 1 267 ? -16.734 -19.953 -21.875 1 92.19 267 LYS B N 1
ATOM 4170 C CA . LYS B 1 267 ? -17.062 -18.547 -21.688 1 92.19 267 LYS B CA 1
ATOM 4171 C C . LYS B 1 267 ? -15.812 -17.688 -21.578 1 92.19 267 LYS B C 1
ATOM 4173 O O . LYS B 1 267 ? -14.828 -18.094 -20.953 1 92.19 267 LYS B O 1
ATOM 4178 N N . GLN B 1 268 ? -15.914 -16.484 -22.188 1 94.62 268 GLN B N 1
ATOM 4179 C CA . GLN B 1 268 ? -14.836 -15.516 -22.078 1 94.62 268 GLN B CA 1
ATOM 4180 C C . GLN B 1 268 ? -15.203 -14.406 -21.094 1 94.62 268 GLN B C 1
ATOM 4182 O O . GLN B 1 268 ? -16.062 -13.57 -21.375 1 94.62 268 GLN B O 1
ATOM 4187 N N . PRO B 1 2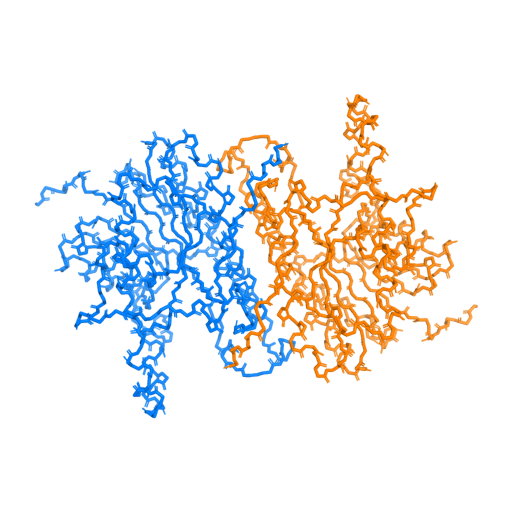69 ? -14.555 -14.414 -19.938 1 95.31 269 PRO B N 1
ATOM 4188 C CA . PRO B 1 269 ? -14.844 -13.32 -19 1 95.31 269 PRO B CA 1
ATOM 4189 C C . PRO B 1 269 ? -14.602 -11.945 -19.594 1 95.31 269 PRO B C 1
ATOM 4191 O O . PRO B 1 269 ? -13.641 -11.75 -20.344 1 95.31 269 PRO B O 1
ATOM 4194 N N . PRO B 1 270 ? -15.477 -11.016 -19.328 1 94.94 270 PRO B N 1
ATOM 4195 C CA . PRO B 1 270 ? -15.289 -9.664 -19.859 1 94.94 270 PRO B CA 1
ATOM 4196 C C . PRO B 1 270 ? -14.188 -8.891 -19.141 1 94.94 270 PRO B C 1
ATOM 4198 O O . PRO B 1 270 ? -13.859 -9.203 -18 1 94.94 270 PRO B O 1
ATOM 4201 N N . SER B 1 271 ? -13.57 -7.918 -19.906 1 96.62 271 SER B N 1
ATOM 4202 C CA . SER B 1 271 ? -12.703 -6.934 -19.266 1 96.62 271 SER B CA 1
ATOM 4203 C C . SER B 1 271 ? -13.508 -5.801 -18.656 1 96.62 271 SER B C 1
ATOM 4205 O O . SER B 1 271 ? -14.43 -5.273 -19.281 1 96.62 271 SER B O 1
ATOM 4207 N N . TYR B 1 272 ? -13.148 -5.41 -17.469 1 96.81 272 TYR B N 1
ATOM 4208 C CA . TYR B 1 272 ? -13.836 -4.305 -16.812 1 96.81 272 TYR B CA 1
ATOM 4209 C C . TYR B 1 272 ? -13.008 -3.025 -16.906 1 96.81 272 TYR B C 1
ATOM 4211 O O . TYR B 1 272 ? -13.273 -2.064 -16.172 1 96.81 272 TYR B O 1
ATOM 4219 N N . ARG B 1 273 ? -11.992 -3.018 -17.75 1 97.5 273 ARG B N 1
ATOM 4220 C CA . ARG B 1 273 ? -11.07 -1.893 -17.906 1 97.5 273 ARG B CA 1
ATOM 4221 C C . ARG B 1 273 ? -11.836 -0.595 -18.156 1 97.5 273 ARG B C 1
ATOM 4223 O O . ARG B 1 273 ? -11.531 0.435 -17.547 1 97.5 273 ARG B O 1
ATOM 4230 N N . GLU B 1 274 ? -12.781 -0.593 -19.016 1 96.94 274 GLU B N 1
ATOM 4231 C CA . GLU B 1 274 ? -13.492 0.628 -19.391 1 96.94 274 GLU B CA 1
ATOM 4232 C C . GLU B 1 274 ? -14.383 1.117 -18.25 1 96.94 274 GLU B C 1
ATOM 4234 O O . GLU B 1 274 ? -14.445 2.318 -17.984 1 96.94 274 GLU B O 1
ATOM 4239 N N . LEU B 1 275 ? -15.016 0.165 -17.562 1 96.5 275 LEU B N 1
ATOM 4240 C CA . LEU B 1 275 ? -15.992 0.499 -16.531 1 96.5 275 LEU B CA 1
ATOM 4241 C C . LEU B 1 275 ? -15.289 0.942 -15.25 1 96.5 275 LEU B C 1
ATOM 4243 O O . LEU B 1 275 ? -15.766 1.841 -14.547 1 96.5 275 LEU B O 1
ATOM 4247 N N . LEU B 1 276 ? -14.141 0.283 -14.945 1 97.94 276 LEU B N 1
ATOM 4248 C CA . LEU B 1 276 ? -13.57 0.435 -13.609 1 97.94 276 LEU B CA 1
ATOM 4249 C C . LEU B 1 276 ? -12.164 1.016 -13.68 1 97.94 276 LEU B C 1
ATOM 4251 O O . LEU B 1 276 ? -11.531 1.254 -12.648 1 97.94 276 LEU B O 1
ATOM 4255 N N . GLY B 1 277 ? -11.648 1.291 -14.852 1 97.56 277 GLY B N 1
ATOM 4256 C CA . GLY B 1 277 ? -10.281 1.744 -15.047 1 97.56 277 GLY B CA 1
ATOM 4257 C C . GLY B 1 277 ? -9.305 0.608 -15.281 1 97.56 277 GLY B C 1
ATOM 4258 O O . GLY B 1 277 ? -9.492 -0.494 -14.766 1 97.56 277 GLY B O 1
ATOM 4259 N N . GLY B 1 278 ? -8.266 0.861 -16.047 1 97.19 278 GLY B N 1
ATOM 4260 C CA . GLY B 1 278 ? -7.23 -0.125 -16.297 1 97.19 278 GLY B CA 1
ATOM 4261 C C . GLY B 1 278 ? -5.98 0.093 -15.477 1 97.19 278 GLY B C 1
ATOM 4262 O O . GLY B 1 278 ? -5.832 1.129 -14.82 1 97.19 278 GLY B O 1
ATOM 4263 N N . PRO B 1 279 ? -5.156 -0.926 -15.461 1 97.69 279 PRO B N 1
ATOM 4264 C CA . PRO B 1 279 ? -3.904 -0.788 -14.711 1 97.69 279 PRO B CA 1
ATOM 4265 C C . PRO B 1 279 ? -2.994 0.298 -15.281 1 97.69 279 PRO B C 1
ATOM 4267 O O . PRO B 1 279 ? -2.947 0.492 -16.5 1 97.69 279 PRO B O 1
ATOM 4270 N N . VAL B 1 280 ? -2.359 1.021 -14.406 1 96 280 VAL B N 1
ATOM 4271 C CA . VAL B 1 280 ? -1.282 1.932 -14.781 1 96 280 VAL B CA 1
ATOM 4272 C C . VAL B 1 280 ? 0.068 1.255 -14.555 1 96 280 VAL B C 1
ATOM 4274 O O . VAL B 1 280 ? 0.346 0.755 -13.461 1 96 280 VAL B O 1
ATOM 4277 N N . GLN B 1 281 ? 0.872 1.234 -15.609 1 97.94 281 GLN B N 1
ATOM 4278 C CA . GLN B 1 281 ? 2.178 0.593 -15.5 1 97.94 281 GLN B CA 1
ATOM 4279 C C . GLN B 1 281 ? 3.207 1.54 -14.891 1 97.94 281 GLN B C 1
ATOM 4281 O O . GLN B 1 281 ? 2.979 2.75 -14.82 1 97.94 281 GLN B O 1
ATOM 4286 N N . ALA B 1 282 ? 4.281 0.983 -14.383 1 97.12 282 ALA B N 1
ATOM 4287 C CA . ALA B 1 282 ? 5.32 1.79 -13.75 1 97.12 282 ALA B CA 1
ATOM 4288 C C . ALA B 1 282 ? 5.992 2.713 -14.758 1 97.12 282 ALA B C 1
ATOM 4290 O O . ALA B 1 282 ? 6.215 2.324 -15.906 1 97.12 282 ALA B O 1
ATOM 4291 N N . HIS B 1 283 ? 6.238 3.998 -14.289 1 98.12 283 HIS B N 1
ATOM 4292 C CA . HIS B 1 283 ? 7.188 4.801 -15.055 1 98.12 283 HIS B CA 1
ATOM 4293 C C . HIS B 1 283 ? 8.539 4.102 -15.156 1 98.12 283 HIS B C 1
ATOM 4295 O O . HIS B 1 283 ? 9.008 3.5 -14.188 1 98.12 283 HIS B O 1
ATOM 4301 N N . PRO B 1 284 ? 9.227 4.129 -16.312 1 97.44 284 PRO B N 1
ATOM 4302 C CA . PRO B 1 284 ? 10.414 3.303 -16.547 1 97.44 284 PRO B CA 1
ATOM 4303 C C . PRO B 1 284 ? 11.641 3.799 -15.781 1 97.44 284 PRO B C 1
ATOM 4305 O O . PRO B 1 284 ? 12.664 3.107 -15.727 1 97.44 284 PRO B O 1
ATOM 4308 N N . ALA B 1 285 ? 11.547 5 -15.141 1 97.81 285 ALA B N 1
ATOM 4309 C CA . ALA B 1 285 ? 12.688 5.516 -14.383 1 97.81 285 ALA B CA 1
ATOM 4310 C C . ALA B 1 285 ? 13.047 4.578 -13.234 1 97.81 285 ALA B C 1
ATOM 4312 O O . ALA B 1 285 ? 12.164 4.035 -12.562 1 97.81 285 ALA B O 1
ATOM 4313 N N . ILE B 1 286 ? 14.305 4.328 -13.039 1 96.62 286 ILE B N 1
ATOM 4314 C CA . ILE B 1 286 ? 14.844 3.551 -11.93 1 96.62 286 ILE B CA 1
ATOM 4315 C C . ILE B 1 286 ? 15.773 4.426 -11.094 1 96.62 286 ILE B C 1
ATOM 4317 O O . ILE B 1 286 ? 16.812 4.891 -11.586 1 96.62 286 ILE B O 1
ATOM 4321 N N . VAL B 1 287 ? 15.367 4.723 -9.852 1 90.62 287 VAL B N 1
ATOM 4322 C CA . VAL B 1 287 ? 16.203 5.504 -8.945 1 90.62 287 VAL B CA 1
ATOM 4323 C C . VAL B 1 287 ? 16.953 4.574 -7.996 1 90.62 287 VAL B C 1
ATOM 4325 O O . VAL B 1 287 ? 16.359 4.004 -7.078 1 90.62 287 VAL B O 1
ATOM 4328 N N . ALA B 1 288 ? 18.203 4.332 -8.102 1 77.06 288 ALA B N 1
ATOM 4329 C CA . ALA B 1 288 ? 19.047 3.393 -7.375 1 77.06 288 ALA B CA 1
ATOM 4330 C C . ALA B 1 288 ? 19.781 4.086 -6.227 1 77.06 288 ALA B C 1
ATOM 4332 O O . ALA B 1 288 ? 20.125 5.262 -6.328 1 77.06 288 ALA B O 1
#

Sequence (576 aa):
MTRNHEAPVAVVTGASRGAGKGIARALGAAGMTVYVTGRSQNEGDAPLPGTIHETAREIDALGGRGIAVACDHADDAQVKALFERVERESGRLDILVNNATCLHDQLILPGPFWEKSLDLVNILDVGLRSAYVASWHAARLMAQRRSGLIAFTSSFGASCYMHGAAYGAQKSGVDKFAKDMAVDLKPFDVAAVSIWMGPLRTERTTRVWEAHPDLYKEFSLVAESPEFTGRVIHAIHGDPQRMTLSGQVLVGAEAALRYGIADLDGKQPPSYRELLGGPVQAHPAIVAMTRNHEAPVAVVTGASRGAGKGIARALGAAGMTVYVTGRSQNEGDAPLPGTIHETAREIDALGGRGIAVACDHADDAQVKALFERVERESGRLDILVNNATCLHDQLILPGPFWEKSLDLVNILDVGLRSAYVASWHAARLMAQRRSGLIAFTSSFGASCYMHGAAYGAQKSGVDKFAKDMAVDLKPFDVAAVSIWMGPLRTERTTRVWEAHPDLYKEFSLVAESPEFTGRVIHAIHGDPQRMTLSGQVLVGAEAALRYGIADLDGKQPPSYRELLGGPVQAHPAIVA

Solvent-accessible surface area (backbone atoms only — not comparable to full-atom values): 27920 Å² total; per-residue (Å²): 125,79,75,63,82,76,48,55,27,32,38,28,32,36,11,23,36,45,56,24,25,23,22,45,37,31,37,6,50,72,42,17,33,30,40,23,20,19,73,28,71,42,83,77,67,45,97,58,79,52,13,11,51,57,41,15,51,51,8,40,75,45,61,16,40,38,39,58,39,84,32,52,60,76,36,66,70,46,48,51,51,50,49,52,46,40,44,73,76,60,66,53,46,39,33,39,36,41,50,34,61,45,83,47,83,64,45,80,49,85,76,41,71,60,79,44,67,78,65,46,50,46,21,41,48,26,39,27,50,27,38,51,56,51,46,34,55,48,45,54,52,13,46,76,67,43,32,32,32,40,36,28,69,36,37,50,29,47,27,17,42,28,56,49,33,50,50,16,16,28,27,29,16,39,40,34,32,14,31,32,43,17,66,55,27,47,89,28,53,26,29,14,27,14,33,25,51,72,58,54,61,27,70,69,48,49,53,52,24,71,75,34,58,77,58,31,64,64,44,63,74,52,37,34,48,27,34,44,58,17,48,44,52,51,49,46,68,69,35,93,62,34,67,79,47,36,22,34,58,40,50,42,43,59,56,17,58,78,71,73,53,54,35,74,96,68,37,70,51,70,71,54,40,85,73,33,35,57,75,80,67,60,34,86,42,73,51,128,126,80,75,61,83,77,48,55,28,32,39,29,31,36,11,22,37,46,55,26,25,22,24,43,37,33,39,7,50,72,41,18,35,30,39,23,19,20,74,27,70,44,85,78,67,45,98,60,78,50,12,12,51,58,39,15,51,50,9,42,74,45,61,16,41,38,40,57,40,85,32,52,60,78,37,66,69,45,48,53,52,50,51,52,46,40,42,73,76,60,66,53,47,39,34,38,35,40,49,34,61,46,83,48,83,63,44,80,51,84,76,41,71,60,80,44,67,77,65,47,49,46,21,41,48,26,39,27,48,28,38,52,57,51,46,34,57,48,46,55,53,13,46,75,67,43,33,33,32,42,36,28,68,36,37,51,30,47,27,17,42,28,56,49,33,50,50,15,16,25,28,30,18,38,40,35,31,13,32,33,43,16,63,55,28,47,88,28,53,25,29,17,28,14,35,26,50,71,57,54,63,27,68,69,48,49,53,52,23,70,76,33,57,75,58,30,63,63,43,65,73,52,39,33,48,28,34,44,58,17,49,42,52,50,51,45,67,69,35,93,63,33,67,80,48,34,22,34,56,39,49,42,43,57,55,17,59,78,69,72,52,54,35,74,94,66,36,70,50,71,71,54,40,86,73,33,35,58,76,80,68,60,34,88,40,72,51,128

pLDDT: mean 94.79, std 9.17, range [33.84, 99.0]

Foldseek 3Di:
DPPPLPAAEEEQEPCQWDLSLLLQLLVLLVAHEYEQEDAADDAVPDPFGGHLVVSQVSSVVSNYGYDYQYADLLDLVRLLVVLVCCCVPNVAHAEYEQDWFDADPCLPPDDAPVVDDPCRLCRCSTLAVSLVSNCVSNLVSQLVVLHHEYEYEAALLCVAPDSHDSNNVSRVRVLQVQQVVLVVSVVSNYAYEYEHADAADISVVVVVCVVPVVVCVVCVQAHAYSNLQSNLRVQLSVDPVNNVRRNYYYHSLVSCVVVVGAGPPRHRHDGCCVVRNDDDGDDPDDDD/DPPPLPAAEEEQEPCQWDLSLLLQLLVLLVAHEYEQEDAAADAVPDPFGGGLVVSQVSSVVSNYGYDYQYADLLDLVRLLVVLVCCCVPNVAHAEYEQDWFDADPCLPPDDAPVVDDPCRLCRCSTLAVSLVSNCVSNLVSQLVVLHHEYEYEAALLCVAPDSHDSNNVSRVRVLQVQQPVLVVSVVSNYAYEYEHADAADISVVVVVCVVPVVVCVVQVQAHAYSNLQSNLRVQLSVDPVNNVRRNYYYHSLVSCVVVVGAGPPRHRHDGCCVVRNDDDGDDPDDDD

Nearest PDB structures (foldseek):
  7btm-assembly1_D  TM=8.886E-01  e=3.049E-25  Streptomyces lusitanus
  7btm-assembly4_F  TM=8.715E-01  e=2.875E-25  Streptomyces lusitanus
  2p91-assembly1_D  TM=8.492E-01  e=5.399E-13  Aquifex aeolicus VF5
  2p91-assembly1_B  TM=8.108E-01  e=1.030E-12  Aquifex aeolicus VF5
  2p91-assembly1_C  TM=8.307E-01  e=6.005E-12  Aquifex aeolicus VF5

Organism: NCBI:txid488447